Protein AF-A0A934FI10-F1 (afdb_monomer_lite)

Structure (mmCIF, N/CA/C/O backbone):
data_AF-A0A934FI10-F1
#
_entry.id   AF-A0A934FI10-F1
#
loop_
_atom_site.group_PDB
_atom_site.id
_atom_site.type_symbol
_atom_site.label_atom_id
_atom_site.label_alt_id
_atom_site.label_comp_id
_atom_site.label_asym_id
_atom_site.label_entity_id
_atom_site.label_seq_id
_atom_site.pdbx_PDB_ins_code
_atom_site.Cartn_x
_atom_site.Cartn_y
_atom_site.Cartn_z
_atom_site.occupancy
_atom_site.B_iso_or_equiv
_atom_site.auth_seq_id
_atom_site.auth_comp_id
_atom_site.auth_asym_id
_atom_site.auth_atom_id
_atom_site.pdbx_PDB_model_num
ATOM 1 N N . MET A 1 1 ? 57.868 -36.447 16.851 1.00 30.80 1 MET A N 1
ATOM 2 C CA . MET A 1 1 ? 58.456 -35.836 15.635 1.00 30.80 1 MET A CA 1
ATOM 3 C C . MET A 1 1 ? 57.525 -36.180 14.478 1.00 30.80 1 MET A C 1
ATOM 5 O O . MET A 1 1 ? 57.303 -37.353 14.255 1.00 30.80 1 MET A O 1
ATOM 9 N N . ARG A 1 2 ? 56.638 -35.261 14.087 1.00 22.89 2 ARG A N 1
ATOM 10 C CA . ARG A 1 2 ? 56.780 -34.236 13.031 1.00 22.89 2 ARG A CA 1
ATOM 11 C C . ARG A 1 2 ? 56.442 -34.802 11.636 1.00 22.89 2 ARG A C 1
ATOM 13 O O . ARG A 1 2 ? 57.204 -35.616 11.136 1.00 22.89 2 ARG A O 1
ATOM 20 N N . THR A 1 3 ? 55.397 -34.209 11.028 1.00 23.86 3 THR A N 1
ATOM 21 C CA . THR A 1 3 ? 55.183 -33.976 9.570 1.00 23.86 3 THR A CA 1
ATOM 22 C C . THR A 1 3 ? 54.932 -35.220 8.685 1.00 23.86 3 THR A C 1
ATOM 24 O O . THR A 1 3 ? 55.495 -36.265 8.942 1.00 23.86 3 THR A O 1
ATOM 27 N N . THR A 1 4 ? 54.083 -35.245 7.646 1.00 25.05 4 THR A N 1
ATOM 28 C CA . THR A 1 4 ? 53.555 -34.199 6.742 1.00 25.05 4 THR A CA 1
ATOM 29 C C . THR A 1 4 ? 52.428 -34.770 5.853 1.00 25.05 4 THR A C 1
ATOM 31 O O . THR A 1 4 ? 52.362 -35.975 5.631 1.00 25.05 4 THR A O 1
ATOM 34 N N . CYS A 1 5 ? 51.587 -33.882 5.308 1.00 22.98 5 CYS A N 1
ATOM 35 C CA . CYS A 1 5 ? 50.604 -34.105 4.236 1.00 22.98 5 CYS A CA 1
ATOM 36 C C . CYS A 1 5 ? 51.205 -34.653 2.921 1.00 22.98 5 CYS A C 1
ATOM 38 O O . CYS A 1 5 ? 52.356 -34.340 2.629 1.00 22.98 5 CYS A O 1
ATOM 40 N N . SER A 1 6 ? 50.384 -35.292 2.064 1.00 24.05 6 SER A N 1
ATOM 41 C CA . SER A 1 6 ? 50.005 -34.782 0.718 1.00 24.05 6 SER A CA 1
ATOM 42 C C . SER A 1 6 ? 49.515 -35.869 -0.274 1.00 24.05 6 SER A C 1
ATOM 44 O O . SER A 1 6 ? 50.113 -36.932 -0.388 1.00 24.05 6 SER A O 1
ATOM 46 N N . THR A 1 7 ? 48.499 -35.488 -1.073 1.00 24.92 7 THR A N 1
ATOM 47 C CA . THR A 1 7 ? 48.220 -35.851 -2.493 1.00 24.92 7 THR A CA 1
ATOM 48 C C . THR A 1 7 ? 47.800 -37.279 -2.888 1.00 24.92 7 THR A C 1
ATOM 50 O O . THR A 1 7 ? 48.647 -38.147 -3.048 1.00 24.92 7 THR A O 1
ATOM 53 N N . ASN A 1 8 ? 46.515 -37.490 -3.241 1.00 27.02 8 ASN A N 1
ATOM 54 C CA . ASN A 1 8 ? 46.022 -37.399 -4.639 1.00 27.02 8 ASN A CA 1
ATOM 55 C C . ASN A 1 8 ? 44.567 -37.907 -4.845 1.00 27.02 8 ASN A C 1
ATOM 57 O O . ASN A 1 8 ? 44.300 -39.095 -4.720 1.00 27.02 8 ASN A O 1
ATOM 61 N N . GLY A 1 9 ? 43.681 -36.974 -5.242 1.00 24.34 9 GLY A N 1
ATOM 62 C CA . GLY A 1 9 ? 42.668 -37.076 -6.318 1.00 24.34 9 GLY A CA 1
ATOM 63 C C . GLY A 1 9 ? 41.413 -37.960 -6.176 1.00 24.34 9 GLY A C 1
ATOM 64 O O . GLY A 1 9 ? 41.528 -39.177 -6.060 1.00 24.34 9 GLY A O 1
ATOM 65 N N . PRO A 1 10 ? 40.199 -37.404 -6.385 1.00 26.98 10 PRO A N 1
ATOM 66 C CA . PRO A 1 10 ? 39.063 -38.170 -6.875 1.00 26.98 10 PRO A CA 1
ATOM 67 C C . PRO A 1 10 ? 38.804 -37.936 -8.371 1.00 26.98 10 PRO A C 1
ATOM 69 O O . PRO A 1 10 ? 39.020 -36.858 -8.923 1.00 26.98 10 PRO A O 1
ATOM 72 N N . ARG A 1 11 ? 38.327 -39.017 -8.989 1.00 28.06 11 ARG A N 1
ATOM 73 C CA . ARG A 1 11 ? 37.936 -39.176 -10.388 1.00 28.06 11 ARG A CA 1
ATOM 74 C C . ARG A 1 11 ? 36.632 -38.435 -10.699 1.00 28.06 11 ARG A C 1
ATOM 76 O O . ARG A 1 11 ? 35.789 -38.233 -9.830 1.00 28.06 11 ARG A O 1
ATOM 83 N N . ASN A 1 12 ? 36.509 -38.107 -11.979 1.00 26.48 12 ASN A N 1
ATOM 84 C CA . ASN A 1 12 ? 35.393 -37.476 -12.671 1.00 26.48 12 ASN A CA 1
ATOM 85 C C . ASN A 1 12 ? 34.007 -38.051 -12.330 1.00 26.48 12 ASN A C 1
ATOM 87 O O . ASN A 1 12 ? 33.769 -39.244 -12.503 1.00 26.48 12 ASN A O 1
ATOM 91 N N . CYS A 1 13 ? 33.078 -37.149 -12.006 1.00 24.03 13 CYS A N 1
ATOM 92 C CA . CYS A 1 13 ? 31.668 -37.261 -12.371 1.00 24.03 13 CYS A CA 1
ATOM 93 C C . CYS A 1 13 ? 31.328 -36.032 -13.225 1.00 24.03 13 CYS A C 1
ATOM 95 O O . CYS A 1 13 ? 31.206 -34.922 -12.708 1.00 24.03 13 CYS A O 1
ATOM 97 N N . GLU A 1 14 ? 31.216 -36.234 -14.536 1.00 28.75 14 GLU A N 1
ATOM 98 C CA . GLU A 1 14 ? 30.548 -35.307 -15.447 1.00 28.75 14 GLU A CA 1
ATOM 99 C C . GLU A 1 14 ? 29.030 -35.425 -15.273 1.00 28.75 14 GLU A C 1
ATOM 101 O O . GLU A 1 14 ? 28.492 -36.524 -15.141 1.00 28.75 14 GLU A O 1
ATOM 106 N N . GLY A 1 15 ? 28.338 -34.285 -15.310 1.00 28.38 15 GLY A N 1
ATOM 107 C CA . GLY A 1 15 ? 26.885 -34.227 -15.461 1.00 28.38 15 GLY A CA 1
ATOM 108 C C . GLY A 1 15 ? 26.203 -33.223 -14.534 1.00 28.38 15 GLY A C 1
ATOM 109 O O . GLY A 1 15 ? 26.038 -33.485 -13.348 1.00 28.38 15 GLY A O 1
ATOM 110 N N . LYS A 1 16 ? 25.696 -32.137 -15.138 1.00 25.55 16 LYS A N 1
ATOM 111 C CA . LYS A 1 16 ? 24.840 -31.062 -14.583 1.00 25.55 16 LYS A CA 1
ATOM 112 C C . LYS A 1 16 ? 25.568 -29.832 -14.032 1.00 25.55 16 LYS A C 1
ATOM 114 O O . LYS A 1 16 ? 25.573 -29.535 -12.841 1.00 25.55 16 LYS A O 1
ATOM 119 N N . THR A 1 17 ? 26.090 -29.036 -14.958 1.00 36.88 17 THR A N 1
ATOM 120 C CA . THR A 1 17 ? 26.214 -27.584 -14.800 1.00 36.88 17 THR A CA 1
ATOM 121 C C . THR A 1 17 ? 24.832 -26.922 -14.813 1.00 36.88 17 THR A C 1
ATOM 123 O O . THR A 1 17 ? 23.928 -27.357 -15.522 1.00 36.88 17 THR A O 1
ATOM 126 N N . ASN A 1 18 ? 24.731 -25.832 -14.045 1.00 38.75 18 ASN A N 1
ATOM 127 C CA . ASN A 1 18 ? 23.617 -24.882 -13.906 1.00 38.75 18 ASN A CA 1
ATOM 128 C C . ASN A 1 18 ? 22.607 -25.165 -12.780 1.00 38.75 18 ASN A C 1
ATOM 130 O O . ASN A 1 18 ? 21.440 -25.459 -13.014 1.00 38.75 18 ASN A O 1
ATOM 134 N N . CYS A 1 19 ? 23.034 -24.938 -11.530 1.00 26.22 19 CYS A 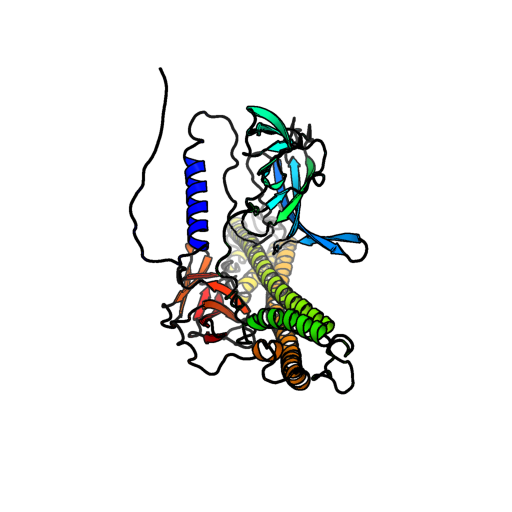N 1
ATOM 135 C CA . CYS A 1 19 ? 22.116 -24.628 -10.430 1.00 26.22 19 CYS A CA 1
ATOM 136 C C . CYS A 1 19 ? 22.607 -23.477 -9.532 1.00 26.22 19 CYS A C 1
ATOM 138 O O . CYS A 1 19 ? 23.543 -23.600 -8.746 1.00 26.22 19 CYS A O 1
ATOM 140 N N . ASN A 1 20 ? 21.884 -22.363 -9.676 1.00 33.47 20 ASN A N 1
ATOM 141 C CA . ASN A 1 20 ? 21.377 -21.467 -8.638 1.00 33.47 20 ASN A CA 1
ATOM 142 C C . ASN A 1 20 ? 22.344 -20.804 -7.641 1.00 33.47 20 ASN A C 1
ATOM 144 O O . ASN A 1 20 ? 22.588 -21.268 -6.526 1.00 33.47 20 ASN A O 1
ATOM 148 N N . LEU A 1 21 ? 22.688 -19.552 -7.966 1.00 31.27 21 LEU A N 1
ATOM 149 C CA . LEU A 1 21 ? 23.232 -18.551 -7.042 1.00 31.27 21 LEU A CA 1
ATOM 150 C C . LEU A 1 21 ? 22.316 -18.289 -5.818 1.00 31.27 21 LEU A C 1
ATOM 152 O O . LEU A 1 21 ? 22.810 -17.891 -4.765 1.00 31.27 21 LEU A O 1
ATOM 156 N N . ARG A 1 22 ? 20.999 -18.546 -5.932 1.00 33.03 22 ARG A N 1
ATOM 157 C CA . ARG A 1 22 ? 20.010 -18.420 -4.839 1.00 33.03 22 ARG A CA 1
ATOM 158 C C . ARG A 1 22 ? 20.087 -19.549 -3.803 1.00 33.03 22 ARG A C 1
ATOM 160 O O . ARG A 1 22 ? 20.006 -19.267 -2.612 1.00 33.03 22 ARG A O 1
ATOM 167 N N . GLN A 1 23 ? 20.321 -20.793 -4.230 1.00 30.91 23 GLN A N 1
ATOM 168 C CA . GLN A 1 23 ? 20.449 -21.952 -3.328 1.00 30.91 23 GLN A CA 1
ATOM 169 C C . GLN A 1 23 ? 21.715 -21.851 -2.472 1.00 30.91 23 GLN A C 1
ATOM 171 O O . GLN A 1 23 ? 21.702 -22.138 -1.281 1.00 30.91 23 GLN A O 1
ATOM 176 N N . ARG A 1 24 ? 22.798 -21.315 -3.048 1.00 35.81 24 ARG A N 1
ATOM 177 C CA . ARG A 1 24 ? 24.029 -21.019 -2.304 1.00 35.81 24 ARG A CA 1
ATOM 178 C C . ARG A 1 24 ? 23.858 -19.917 -1.257 1.00 35.81 24 ARG A C 1
ATOM 180 O O . ARG A 1 24 ? 24.637 -19.879 -0.314 1.00 35.81 24 ARG A O 1
ATOM 187 N N . PHE A 1 25 ? 22.862 -19.039 -1.398 1.00 32.81 25 PHE A N 1
ATOM 188 C CA . PHE A 1 25 ? 22.574 -17.984 -0.424 1.00 32.81 25 PHE A CA 1
ATOM 189 C C . PHE A 1 25 ? 21.717 -18.501 0.738 1.00 32.81 25 PHE A C 1
ATOM 191 O O . PHE A 1 25 ? 22.044 -18.222 1.886 1.00 32.81 25 PHE A O 1
ATOM 198 N N . SER A 1 26 ? 20.693 -19.324 0.478 1.00 34.38 26 SER A N 1
ATOM 199 C CA . SER A 1 26 ? 19.925 -19.979 1.551 1.00 34.38 26 SER A CA 1
ATOM 200 C C . SER A 1 26 ? 20.788 -20.957 2.351 1.00 34.38 26 SER A C 1
ATOM 202 O O . SER A 1 26 ? 20.744 -20.958 3.578 1.00 34.38 26 SER A O 1
ATOM 204 N N . ASP A 1 27 ? 21.653 -21.712 1.671 1.00 35.53 27 ASP A N 1
ATOM 205 C CA . ASP A 1 27 ? 22.632 -22.597 2.302 1.00 35.53 27 ASP A CA 1
ATOM 206 C C . ASP A 1 27 ? 23.703 -21.838 3.092 1.00 35.53 27 ASP A C 1
ATOM 208 O O . ASP A 1 27 ? 24.234 -22.358 4.071 1.00 35.53 27 ASP A O 1
ATOM 212 N N . PHE A 1 28 ? 24.052 -20.624 2.667 1.00 37.69 28 PHE A N 1
ATOM 213 C CA . PHE A 1 28 ? 24.967 -19.738 3.384 1.00 37.69 28 PHE A CA 1
ATOM 214 C C . PHE A 1 28 ? 24.304 -19.175 4.647 1.00 37.69 28 PHE A C 1
ATOM 216 O O . PHE A 1 28 ? 24.900 -19.226 5.720 1.00 37.69 28 PHE A O 1
ATOM 223 N N . VAL A 1 29 ? 23.042 -18.744 4.558 1.00 36.94 29 VAL A N 1
ATOM 224 C CA . VAL A 1 29 ? 22.250 -18.258 5.700 1.00 36.94 29 VAL A CA 1
ATOM 225 C C . VAL A 1 29 ? 22.019 -19.376 6.725 1.00 36.94 29 VAL A C 1
ATOM 227 O O . VAL A 1 29 ? 22.261 -19.173 7.914 1.00 36.94 29 VAL A O 1
ATOM 230 N N . ALA A 1 30 ? 21.666 -20.586 6.284 1.00 36.53 30 ALA A N 1
ATOM 231 C CA . ALA A 1 30 ? 21.497 -21.743 7.165 1.00 36.53 30 ALA A CA 1
ATOM 232 C C . ALA A 1 30 ? 22.814 -22.163 7.852 1.00 36.53 30 ALA A C 1
ATOM 234 O O . ALA A 1 30 ? 22.823 -22.491 9.042 1.00 36.53 30 ALA A O 1
ATOM 235 N N . ARG A 1 31 ? 23.951 -22.095 7.140 1.00 36.00 31 ARG A N 1
ATOM 236 C CA . ARG A 1 31 ? 25.287 -22.354 7.709 1.00 36.00 31 ARG A CA 1
ATOM 237 C C . ARG A 1 31 ? 25.725 -21.265 8.694 1.00 36.00 31 ARG A C 1
ATOM 239 O O . ARG A 1 31 ? 26.302 -21.606 9.722 1.00 36.00 31 ARG A O 1
ATOM 246 N N . CYS A 1 32 ? 25.402 -19.993 8.451 1.00 36.03 32 CYS A N 1
ATOM 247 C CA . CYS A 1 32 ? 25.659 -18.893 9.388 1.00 36.03 32 CYS A CA 1
ATOM 248 C C . CYS A 1 32 ? 24.840 -19.027 10.682 1.00 36.03 32 CYS A C 1
ATOM 250 O O . CYS A 1 32 ? 25.388 -18.843 11.768 1.00 36.03 32 CYS A O 1
ATOM 252 N N . VAL A 1 33 ? 23.565 -19.417 10.590 1.00 36.47 33 VAL A N 1
ATOM 253 C CA . VAL A 1 33 ? 22.686 -19.626 11.756 1.00 36.47 33 VAL A CA 1
ATOM 254 C C . VAL A 1 33 ? 23.135 -20.832 12.597 1.00 36.47 33 VAL A C 1
ATOM 256 O O . VAL A 1 33 ? 23.193 -20.741 13.825 1.00 36.47 33 VAL A O 1
ATOM 259 N N . ASN A 1 34 ? 23.539 -21.941 11.966 1.00 35.97 34 ASN A N 1
ATOM 260 C CA . ASN A 1 34 ? 24.049 -23.125 12.674 1.00 35.97 34 ASN A CA 1
ATOM 261 C C . ASN A 1 34 ? 25.472 -22.935 13.244 1.00 35.97 34 ASN A C 1
ATOM 263 O O . ASN A 1 34 ? 25.795 -23.471 14.309 1.00 35.97 34 ASN A O 1
ATOM 267 N N . TRP A 1 35 ? 26.314 -22.122 12.600 1.00 37.12 35 TRP A N 1
ATOM 268 C CA . TRP A 1 35 ? 27.606 -21.691 13.151 1.00 37.12 35 TRP A CA 1
ATOM 269 C C . TRP A 1 35 ? 27.432 -20.808 14.400 1.00 37.12 35 TRP A C 1
ATOM 271 O O . TRP A 1 35 ? 28.181 -20.953 15.365 1.00 37.12 35 TRP A O 1
ATOM 281 N N . PHE A 1 36 ? 26.398 -19.959 14.427 1.00 32.28 36 PHE A N 1
ATOM 282 C CA . PHE A 1 36 ? 26.077 -19.097 15.570 1.00 32.28 36 PHE A CA 1
ATOM 283 C C . PHE A 1 36 ? 25.528 -19.891 16.771 1.00 32.28 36 PHE A C 1
ATOM 285 O O . PHE A 1 36 ? 25.955 -19.680 17.905 1.00 32.28 36 PHE A O 1
ATOM 292 N N . ARG A 1 37 ? 24.642 -20.871 16.525 1.00 35.03 37 ARG A N 1
ATOM 293 C CA . ARG A 1 37 ? 24.058 -21.742 17.568 1.00 35.03 37 ARG A CA 1
ATOM 294 C C . ARG A 1 37 ? 25.074 -22.655 18.267 1.00 35.03 37 ARG A C 1
ATOM 296 O O . ARG A 1 37 ? 24.898 -22.965 19.439 1.00 35.03 37 ARG A O 1
ATOM 303 N N . SER A 1 38 ? 26.133 -23.082 17.577 1.00 36.91 38 SER A N 1
ATOM 304 C CA . SER A 1 38 ? 27.088 -24.081 18.093 1.00 36.91 38 SER A CA 1
ATOM 305 C C . SER A 1 38 ? 28.282 -23.506 18.873 1.00 36.91 38 SER A C 1
ATOM 307 O O . SER A 1 38 ? 29.036 -24.272 19.470 1.00 36.91 38 SER A O 1
ATOM 309 N N . ARG A 1 39 ? 28.479 -22.178 18.896 1.00 42.47 39 ARG A N 1
ATOM 310 C CA . ARG A 1 39 ? 29.686 -21.534 19.466 1.00 42.47 39 ARG A CA 1
ATOM 311 C C . ARG A 1 39 ? 29.456 -20.683 20.723 1.00 42.47 39 ARG A C 1
ATOM 313 O O . ARG A 1 39 ? 30.442 -20.206 21.274 1.00 42.47 39 ARG A O 1
ATOM 320 N N . PHE A 1 40 ? 28.213 -20.513 21.186 1.00 38.25 40 PHE A N 1
ATOM 321 C CA . PHE A 1 40 ? 27.880 -19.620 22.314 1.00 38.25 40 PHE A CA 1
ATOM 322 C C . PHE A 1 40 ? 27.164 -20.282 23.502 1.00 38.25 40 PHE A C 1
ATOM 324 O O . PHE A 1 40 ? 26.765 -19.604 24.444 1.00 38.25 40 PHE A O 1
ATOM 331 N N . THR A 1 41 ? 27.063 -21.609 23.535 1.00 34.47 41 THR A N 1
ATOM 332 C CA . THR A 1 41 ? 26.596 -22.340 24.719 1.00 34.47 41 THR A CA 1
ATOM 333 C C . THR A 1 41 ? 27.783 -22.859 25.522 1.00 34.47 41 THR A C 1
ATOM 335 O O . THR A 1 41 ? 28.197 -24.003 25.366 1.00 34.47 41 THR A O 1
ATOM 338 N N . ARG A 1 42 ? 28.344 -22.000 26.384 1.00 33.38 42 ARG A N 1
ATOM 339 C CA . ARG A 1 42 ? 28.897 -22.353 27.709 1.00 33.38 42 ARG A CA 1
ATOM 340 C C . ARG A 1 42 ? 29.521 -21.113 28.359 1.00 33.38 42 ARG A C 1
ATOM 342 O O . ARG A 1 42 ? 30.520 -20.599 27.873 1.00 33.38 42 ARG A O 1
ATOM 349 N N . ARG A 1 43 ? 28.972 -20.778 29.533 1.00 29.05 43 ARG A N 1
ATOM 350 C CA . ARG A 1 43 ? 29.380 -19.781 30.546 1.00 29.05 43 ARG A CA 1
ATOM 351 C C . ARG A 1 43 ? 28.632 -18.447 30.473 1.00 29.05 43 ARG A C 1
ATOM 353 O O . ARG A 1 43 ? 28.817 -17.633 29.580 1.00 29.05 43 ARG A O 1
ATOM 360 N N . ALA A 1 44 ? 27.748 -18.304 31.458 1.00 35.38 44 ALA A N 1
ATOM 361 C CA . ALA A 1 44 ? 26.869 -17.183 31.724 1.00 35.38 44 ALA A CA 1
ATOM 362 C C . ALA A 1 44 ? 27.650 -15.879 31.924 1.00 35.38 44 ALA A C 1
ATOM 364 O O . ALA A 1 44 ? 28.478 -15.789 32.827 1.00 35.38 44 ALA A O 1
ATOM 365 N N . SER A 1 45 ? 27.373 -14.878 31.091 1.00 27.52 45 SER A N 1
ATOM 366 C CA . SER A 1 45 ? 27.642 -13.453 31.320 1.00 27.52 45 SER A CA 1
ATOM 367 C C . SER A 1 45 ? 26.795 -12.657 30.317 1.00 27.52 45 SER A C 1
ATOM 369 O O . SER A 1 45 ? 26.797 -12.957 29.127 1.00 27.52 45 SER A O 1
ATOM 371 N N . LEU A 1 46 ? 26.027 -11.700 30.831 1.00 34.75 46 LEU A N 1
ATOM 372 C CA . LEU A 1 46 ? 24.993 -10.882 30.184 1.00 34.75 46 LEU A CA 1
ATOM 373 C C . LEU A 1 46 ? 25.414 -10.193 28.871 1.00 34.75 46 LEU A C 1
ATOM 375 O O . LEU A 1 46 ? 25.881 -9.071 28.946 1.00 34.75 46 LEU A O 1
ATOM 379 N N . TRP A 1 47 ? 25.178 -10.779 27.691 1.00 27.22 47 TRP A N 1
ATOM 380 C CA . TRP A 1 47 ? 25.134 -10.044 26.408 1.00 27.22 47 TRP A CA 1
ATOM 381 C C . TRP A 1 47 ? 24.257 -10.800 25.396 1.00 27.22 47 TRP A C 1
ATOM 383 O O . TRP A 1 47 ? 24.676 -11.808 24.828 1.00 27.22 47 TRP A O 1
ATOM 393 N N . ALA A 1 48 ? 23.030 -10.325 25.165 1.00 27.53 48 ALA A N 1
ATOM 394 C CA . ALA A 1 48 ? 22.140 -10.831 24.121 1.00 27.53 48 ALA A CA 1
ATOM 395 C C . ALA A 1 48 ? 22.067 -9.819 22.969 1.00 27.53 48 ALA A C 1
ATOM 397 O O . ALA A 1 48 ? 21.343 -8.832 23.039 1.00 27.53 48 ALA A O 1
ATOM 398 N N . LEU A 1 49 ? 22.804 -10.087 21.891 1.00 28.83 49 LEU A N 1
ATOM 399 C CA . LEU A 1 49 ? 22.523 -9.513 20.575 1.00 28.83 49 LEU A CA 1
ATOM 400 C C . LEU A 1 49 ? 22.824 -10.586 19.524 1.00 28.83 49 LEU A C 1
ATOM 402 O O . LEU A 1 49 ? 23.954 -10.769 19.076 1.00 28.83 49 LEU A O 1
ATOM 406 N N . ALA A 1 50 ? 21.794 -11.367 19.200 1.00 27.03 50 ALA A N 1
ATOM 407 C CA . ALA A 1 50 ? 21.819 -12.409 18.185 1.00 27.03 50 ALA A CA 1
ATOM 408 C C . ALA A 1 50 ? 20.558 -12.315 17.318 1.00 27.03 50 ALA A C 1
ATOM 410 O O . ALA A 1 50 ? 19.457 -12.417 17.850 1.00 27.03 50 ALA A O 1
ATOM 411 N N . ALA A 1 51 ? 20.778 -12.212 15.999 1.00 27.39 51 ALA A N 1
ATOM 412 C CA . ALA A 1 51 ? 19.808 -12.193 14.892 1.00 27.39 51 ALA A CA 1
ATOM 413 C C . ALA A 1 51 ? 18.860 -10.973 14.913 1.00 27.39 51 ALA A C 1
ATOM 415 O O . ALA A 1 51 ? 18.239 -10.681 15.917 1.00 27.39 51 ALA A O 1
ATOM 416 N N . TRP A 1 52 ? 18.729 -10.169 13.857 1.00 27.23 52 TRP A N 1
ATOM 417 C CA . TRP A 1 52 ? 18.320 -10.559 12.509 1.00 27.23 52 TRP A CA 1
ATOM 418 C C . TRP A 1 52 ? 19.032 -9.731 11.428 1.00 27.23 52 TRP A C 1
ATOM 420 O O . TRP A 1 52 ? 19.001 -8.505 11.434 1.00 27.23 52 TRP A O 1
ATOM 430 N N . LEU A 1 53 ? 19.631 -10.418 10.455 1.00 36.22 53 LEU A N 1
ATOM 431 C CA . LEU A 1 53 ? 20.086 -9.843 9.188 1.00 36.22 53 LEU A CA 1
ATOM 432 C C . LEU A 1 53 ? 19.705 -10.836 8.080 1.00 36.22 53 LEU A C 1
ATOM 434 O O . LEU A 1 53 ? 20.497 -11.683 7.674 1.00 36.22 53 LEU A O 1
ATOM 438 N N . ALA A 1 54 ? 18.444 -10.764 7.649 1.00 25.97 54 ALA A N 1
ATOM 439 C CA . ALA A 1 54 ? 17.939 -11.348 6.409 1.00 25.97 54 ALA A CA 1
ATOM 440 C C . ALA A 1 54 ? 16.728 -10.521 5.929 1.00 25.97 54 ALA A C 1
ATOM 442 O O . ALA A 1 54 ? 15.754 -10.397 6.655 1.00 25.97 54 ALA A O 1
ATOM 443 N N . LEU A 1 55 ? 16.876 -9.925 4.738 1.00 33.19 55 LEU A N 1
ATOM 444 C CA . LEU A 1 55 ? 15.911 -9.221 3.870 1.00 33.19 55 LEU A CA 1
ATOM 445 C C . LEU A 1 55 ? 14.534 -8.802 4.439 1.00 33.19 55 LEU A C 1
ATOM 447 O O . LEU A 1 55 ? 13.670 -9.639 4.674 1.00 33.19 55 LEU A O 1
ATOM 451 N N . GLY A 1 56 ? 14.281 -7.488 4.416 1.00 25.84 56 GLY A N 1
ATOM 452 C CA . GLY A 1 56 ? 12.938 -6.901 4.427 1.00 25.84 56 GLY A CA 1
ATOM 453 C C . GLY A 1 56 ? 12.986 -5.374 4.490 1.00 25.84 56 GLY A C 1
ATOM 454 O O . GLY A 1 56 ? 13.008 -4.810 5.575 1.00 25.84 56 GLY A O 1
ATOM 455 N N . ALA A 1 57 ? 13.017 -4.686 3.344 1.00 28.30 57 ALA A N 1
ATOM 456 C CA . ALA A 1 57 ? 12.702 -3.256 3.287 1.00 28.30 57 ALA A CA 1
ATOM 457 C C . ALA A 1 57 ? 11.173 -3.091 3.313 1.00 28.30 57 ALA A C 1
ATOM 459 O O . ALA A 1 57 ? 10.537 -2.778 2.312 1.00 28.30 57 ALA A O 1
ATOM 460 N N . THR A 1 58 ? 10.600 -3.358 4.483 1.00 29.25 58 THR A N 1
ATOM 461 C CA . THR A 1 58 ? 9.287 -2.901 4.936 1.00 29.25 58 THR A CA 1
ATOM 462 C C . THR A 1 58 ? 9.539 -2.094 6.199 1.00 29.25 58 THR A C 1
ATOM 464 O O . THR A 1 58 ? 10.127 -2.625 7.133 1.00 29.25 58 THR A O 1
ATOM 467 N N . GLY A 1 59 ? 9.092 -0.838 6.218 1.00 29.72 59 GLY A N 1
ATOM 468 C CA . GLY A 1 59 ? 8.932 -0.048 7.438 1.00 29.72 59 GLY A CA 1
ATOM 469 C C . GLY A 1 59 ? 10.217 0.442 8.108 1.00 29.72 59 GLY A C 1
ATOM 470 O O . GLY A 1 59 ? 11.165 -0.296 8.361 1.00 29.72 59 GLY A O 1
ATOM 471 N N . GLY A 1 60 ? 10.203 1.714 8.505 1.00 29.36 60 GLY A N 1
ATOM 472 C CA . GLY A 1 60 ? 10.951 2.128 9.681 1.00 29.36 60 GLY A CA 1
ATOM 473 C C . GLY A 1 60 ? 10.432 1.332 10.874 1.00 29.36 60 GLY A C 1
ATOM 474 O O . GLY A 1 60 ? 9.442 1.705 11.494 1.00 29.36 60 GLY A O 1
ATOM 475 N N . HIS A 1 61 ? 11.084 0.218 11.181 1.00 27.28 61 HIS A N 1
ATOM 476 C CA . HIS A 1 61 ? 10.969 -0.403 12.484 1.00 27.28 61 HIS A CA 1
ATOM 477 C C . HIS A 1 61 ? 11.931 0.335 13.410 1.00 27.28 61 HIS A C 1
ATOM 479 O O . HIS A 1 61 ? 13.137 0.091 13.411 1.00 27.28 61 HIS A O 1
ATOM 485 N N . ALA A 1 62 ? 11.388 1.247 14.215 1.00 30.27 62 ALA A N 1
ATOM 486 C CA . ALA A 1 62 ? 11.967 1.495 15.521 1.00 30.27 62 ALA A CA 1
ATOM 487 C C . ALA A 1 62 ? 11.889 0.166 16.284 1.00 30.27 62 ALA A C 1
ATOM 489 O O . ALA A 1 62 ? 10.831 -0.219 16.778 1.00 30.27 62 ALA A O 1
ATOM 490 N N . LEU A 1 63 ? 12.992 -0.578 16.326 1.00 29.38 63 LEU A N 1
ATOM 491 C CA . LEU A 1 63 ? 13.140 -1.657 17.290 1.00 29.38 63 LEU A CA 1
ATOM 492 C C . LEU A 1 63 ? 13.411 -1.001 18.646 1.00 29.38 63 LEU A C 1
ATOM 494 O O . LEU A 1 63 ? 14.554 -0.755 19.020 1.00 29.38 63 LEU A O 1
ATOM 498 N N . ALA A 1 64 ? 12.344 -0.676 19.373 1.00 30.00 64 ALA A N 1
ATOM 499 C CA . ALA A 1 64 ? 12.435 -0.495 20.811 1.00 30.00 64 ALA A CA 1
ATOM 500 C C . ALA A 1 64 ? 12.638 -1.885 21.423 1.00 30.00 64 ALA A C 1
ATOM 502 O O . ALA A 1 64 ? 11.696 -2.657 21.586 1.00 30.00 64 ALA A O 1
ATOM 503 N N . GLN A 1 65 ? 13.892 -2.236 21.694 1.00 33.84 65 GLN A N 1
ATOM 504 C CA . GLN A 1 65 ? 14.211 -3.390 22.518 1.00 33.84 65 GLN A CA 1
ATOM 505 C C . GLN A 1 65 ? 14.031 -2.961 23.979 1.00 33.84 65 GLN A C 1
ATOM 507 O O . GLN A 1 65 ? 14.935 -2.387 24.578 1.00 33.84 65 GLN A O 1
ATOM 512 N N . ASP A 1 66 ? 12.837 -3.177 24.529 1.00 39.62 66 ASP A N 1
ATOM 513 C CA . ASP A 1 66 ? 12.598 -3.054 25.966 1.00 39.62 66 ASP A CA 1
ATOM 514 C C . ASP A 1 66 ? 13.077 -4.328 26.658 1.00 39.62 66 ASP A C 1
ATOM 516 O O . ASP A 1 66 ? 12.328 -5.286 26.802 1.00 39.62 66 ASP A O 1
ATOM 520 N N . GLN A 1 67 ? 14.368 -4.354 26.988 1.00 38.28 67 GLN A N 1
ATOM 521 C CA . GLN A 1 67 ? 14.890 -4.903 28.239 1.00 38.28 67 GLN A CA 1
ATOM 522 C C . GLN A 1 67 ? 16.254 -4.250 28.471 1.00 38.28 67 GLN A C 1
ATOM 524 O O . GLN A 1 67 ? 17.184 -4.455 27.695 1.00 38.28 67 GLN A O 1
ATOM 529 N N . SER A 1 68 ? 16.355 -3.479 29.556 1.00 48.53 68 SER A N 1
ATOM 530 C CA . SER A 1 68 ? 17.351 -2.434 29.837 1.00 48.53 68 SER A CA 1
ATOM 531 C C . SER A 1 68 ? 17.072 -1.146 29.053 1.00 48.53 68 SER A C 1
ATOM 533 O O . SER A 1 68 ? 17.179 -1.115 27.838 1.00 48.53 68 SER A O 1
ATOM 535 N N . GLY A 1 69 ? 16.676 -0.081 29.755 1.00 55.84 69 GLY A N 1
ATOM 536 C CA . GLY A 1 69 ? 16.355 1.263 29.265 1.00 55.84 69 GLY A CA 1
ATOM 537 C C . GLY A 1 69 ? 17.467 2.014 28.516 1.00 55.84 69 GLY A C 1
ATOM 538 O O . GLY A 1 69 ? 17.605 3.214 28.697 1.00 55.84 69 GLY A O 1
ATOM 539 N N . LEU A 1 70 ? 18.245 1.355 27.660 1.00 66.00 70 LEU A N 1
ATOM 540 C CA . LEU A 1 70 ? 19.032 1.954 26.588 1.00 66.00 70 LEU A CA 1
ATOM 541 C C . LEU A 1 70 ? 18.400 1.551 25.246 1.00 66.00 70 LEU A C 1
ATOM 543 O O . LEU A 1 70 ? 18.511 0.408 24.815 1.00 66.00 70 LEU A O 1
ATOM 547 N N . THR A 1 71 ? 17.757 2.492 24.560 1.00 65.81 71 THR A N 1
ATOM 548 C CA . THR A 1 71 ? 17.138 2.255 23.249 1.00 65.81 71 THR A CA 1
ATOM 549 C C . THR A 1 71 ? 18.123 2.583 22.130 1.00 65.81 71 THR A C 1
ATOM 551 O O . THR A 1 71 ? 18.682 3.678 22.109 1.00 65.81 71 THR A O 1
ATOM 554 N N . ALA A 1 72 ? 18.311 1.672 21.172 1.00 63.34 72 ALA A N 1
ATOM 555 C CA . ALA A 1 72 ? 19.132 1.892 19.982 1.00 63.34 72 ALA A CA 1
ATOM 556 C C . ALA A 1 72 ? 18.259 1.919 18.719 1.00 63.34 72 ALA A C 1
ATOM 558 O O . ALA A 1 72 ? 17.564 0.952 18.422 1.00 63.34 72 ALA A O 1
ATOM 559 N N . MET A 1 73 ? 18.315 3.007 17.952 1.00 63.88 73 MET A N 1
ATOM 560 C CA . MET A 1 73 ? 17.609 3.155 16.678 1.00 63.88 73 MET A CA 1
ATOM 561 C C . MET A 1 73 ? 18.621 3.286 15.543 1.00 63.88 73 MET A C 1
ATOM 563 O O . MET A 1 73 ? 19.402 4.233 15.523 1.00 63.88 73 MET A O 1
ATOM 567 N N . LEU A 1 74 ? 18.604 2.351 14.594 1.00 70.88 74 LEU A N 1
ATOM 568 C CA . LEU A 1 74 ? 19.473 2.373 13.418 1.00 70.88 74 LEU A CA 1
ATOM 569 C C . LEU A 1 74 ? 18.671 2.767 12.178 1.00 70.88 74 LEU A C 1
ATOM 571 O O . LEU A 1 74 ? 17.693 2.111 11.833 1.00 70.88 74 LEU A O 1
ATOM 575 N N . VAL A 1 75 ? 19.131 3.796 11.472 1.00 67.69 75 VAL A N 1
ATOM 576 C CA . VAL A 1 75 ? 18.555 4.246 10.203 1.00 67.69 75 VAL A CA 1
ATOM 577 C C . VAL A 1 75 ? 19.610 4.170 9.105 1.00 67.69 75 VAL A C 1
ATOM 579 O O . VAL A 1 75 ? 20.777 4.504 9.318 1.00 67.69 75 VAL A O 1
ATOM 582 N N . THR A 1 76 ? 19.198 3.728 7.917 1.00 67.75 76 THR A N 1
ATOM 583 C CA . THR A 1 76 ? 20.069 3.636 6.739 1.00 67.75 76 THR A CA 1
ATOM 584 C C . THR A 1 76 ? 19.641 4.663 5.698 1.00 67.75 76 THR A C 1
ATOM 586 O O . THR A 1 76 ? 18.521 4.626 5.192 1.00 67.75 76 THR A O 1
ATOM 589 N N . MET A 1 77 ? 20.551 5.569 5.351 1.00 67.62 77 MET A N 1
ATOM 590 C CA . MET A 1 77 ? 20.340 6.605 4.342 1.00 67.62 77 MET A CA 1
ATOM 591 C C . MET A 1 77 ? 21.248 6.357 3.144 1.00 67.62 77 MET A C 1
ATOM 593 O O . MET A 1 77 ? 22.430 6.081 3.297 1.00 67.62 77 MET A O 1
ATOM 597 N N . LYS A 1 78 ? 20.731 6.484 1.931 1.00 74.31 78 LYS A N 1
ATOM 598 C CA . LYS A 1 78 ? 21.526 6.498 0.706 1.00 74.31 78 LYS A CA 1
ATOM 599 C C . LYS A 1 78 ? 22.174 7.870 0.542 1.00 74.31 78 LYS A C 1
ATOM 601 O O . LYS A 1 78 ? 21.492 8.889 0.638 1.00 74.31 78 LYS A O 1
ATOM 606 N N . VAL A 1 79 ? 23.476 7.889 0.265 1.00 76.50 79 VAL A N 1
ATOM 607 C CA . VAL A 1 79 ? 24.221 9.111 -0.052 1.00 76.50 79 VAL A CA 1
ATOM 608 C C . VAL A 1 79 ? 24.131 9.337 -1.558 1.00 76.50 79 VAL A C 1
ATOM 610 O O . VAL A 1 79 ? 24.690 8.569 -2.341 1.00 76.50 79 VAL A O 1
ATOM 613 N N . VAL A 1 80 ? 23.391 10.365 -1.973 1.00 71.12 80 VAL A N 1
ATOM 614 C CA . VAL A 1 80 ? 23.252 10.749 -3.382 1.00 71.12 80 VAL A CA 1
ATOM 615 C C . VAL A 1 80 ? 24.160 11.952 -3.649 1.00 71.12 80 VAL A C 1
ATOM 617 O O . VAL A 1 80 ? 23.901 13.019 -3.086 1.00 71.12 80 VAL A O 1
ATOM 620 N N . PRO A 1 81 ? 25.209 11.814 -4.478 1.00 63.75 81 PRO A N 1
ATOM 621 C CA . PRO A 1 81 ? 26.025 12.953 -4.881 1.00 63.75 81 PRO A CA 1
ATOM 622 C C . PRO A 1 81 ? 25.214 13.879 -5.802 1.00 63.75 81 PRO A C 1
ATOM 624 O O . PRO A 1 81 ? 24.546 13.405 -6.724 1.00 63.75 81 PRO A O 1
ATOM 627 N N . LEU A 1 82 ? 25.253 15.189 -5.553 1.00 57.31 82 LEU A N 1
ATOM 628 C CA . LEU A 1 82 ? 24.685 16.219 -6.426 1.00 57.31 82 LEU A CA 1
ATOM 629 C C . LEU A 1 82 ? 25.767 16.824 -7.325 1.00 57.31 82 LEU A C 1
ATOM 631 O O . LEU A 1 82 ? 26.961 16.759 -7.039 1.00 57.31 82 LEU A O 1
ATOM 635 N N . ALA A 1 83 ? 25.327 17.439 -8.423 1.00 48.16 83 ALA A N 1
ATOM 636 C CA . ALA A 1 83 ? 26.199 18.056 -9.422 1.00 48.16 83 ALA A CA 1
ATOM 637 C C . ALA A 1 83 ? 27.029 19.245 -8.890 1.00 48.16 83 ALA A C 1
ATOM 639 O O . ALA A 1 83 ? 27.994 19.642 -9.534 1.00 48.16 83 ALA A O 1
ATOM 640 N N . ASP A 1 84 ? 26.683 19.799 -7.725 1.00 50.34 84 ASP A N 1
ATOM 641 C CA . ASP A 1 84 ? 27.380 20.910 -7.063 1.00 50.34 84 ASP A CA 1
ATOM 642 C C . ASP A 1 84 ? 28.452 20.450 -6.053 1.00 50.34 84 ASP A C 1
ATOM 644 O O . ASP A 1 84 ? 29.007 21.269 -5.321 1.00 50.34 84 ASP A O 1
ATOM 648 N N . GLY A 1 85 ? 28.737 19.143 -5.984 1.00 48.69 85 GLY A N 1
ATOM 649 C CA . GLY A 1 85 ? 29.676 18.563 -5.021 1.00 48.69 85 GLY A CA 1
ATOM 650 C C . GLY A 1 85 ? 29.104 18.400 -3.608 1.00 48.69 85 GLY A C 1
ATOM 651 O O . GLY A 1 85 ? 29.825 17.952 -2.716 1.00 48.69 85 GLY A O 1
ATOM 652 N N . LYS A 1 86 ? 27.822 18.727 -3.387 1.00 55.94 86 LYS A N 1
ATOM 653 C CA . LYS A 1 86 ? 27.117 18.446 -2.130 1.00 55.94 86 LYS A CA 1
ATOM 654 C C . LYS A 1 86 ? 26.488 17.055 -2.164 1.00 55.94 86 LYS A C 1
ATOM 656 O O . LYS A 1 86 ? 26.260 16.464 -3.217 1.00 55.94 86 LYS A O 1
ATOM 661 N N . GLU A 1 87 ? 26.190 16.518 -0.988 1.00 75.38 87 GLU A N 1
ATOM 662 C CA . GLU A 1 87 ? 25.556 15.210 -0.831 1.00 75.38 87 GLU A CA 1
ATOM 663 C C . GLU A 1 87 ? 24.155 15.376 -0.238 1.00 75.38 87 GLU A C 1
ATOM 665 O O . GLU A 1 87 ? 23.958 16.132 0.714 1.00 75.38 87 GLU A O 1
ATOM 670 N N . ARG A 1 88 ? 23.174 14.639 -0.768 1.00 69.12 88 ARG A N 1
ATOM 671 C CA . ARG A 1 88 ? 21.836 14.528 -0.175 1.00 69.12 88 ARG A CA 1
ATOM 672 C C . ARG A 1 88 ? 21.643 13.132 0.382 1.00 69.12 88 ARG A C 1
ATOM 674 O O . ARG A 1 88 ? 21.853 12.140 -0.314 1.00 69.12 88 ARG A O 1
ATOM 681 N N . LEU A 1 89 ? 21.196 13.075 1.630 1.00 66.69 89 LEU A N 1
ATOM 682 C CA . LEU A 1 89 ? 20.769 11.842 2.276 1.00 66.69 89 LEU A CA 1
ATOM 683 C C . LEU A 1 89 ? 19.309 11.579 1.902 1.00 66.69 89 LEU A C 1
ATOM 685 O O . LEU A 1 89 ? 18.440 12.408 2.156 1.00 66.69 89 LEU A O 1
ATOM 689 N N . VAL A 1 90 ? 19.050 10.440 1.268 1.00 61.66 90 VAL A N 1
ATOM 690 C CA . VAL A 1 90 ? 17.699 9.982 0.912 1.00 61.66 90 VAL A CA 1
ATOM 691 C C . VAL A 1 90 ? 17.468 8.640 1.592 1.00 61.66 90 VAL A C 1
ATOM 693 O O . VAL A 1 90 ? 18.383 7.825 1.645 1.00 61.66 90 VAL A O 1
ATOM 696 N N . HIS A 1 91 ? 16.272 8.380 2.117 1.00 48.84 91 HIS A N 1
ATOM 697 C CA . HIS A 1 91 ? 15.973 7.089 2.740 1.00 48.84 91 HIS A CA 1
ATOM 698 C C . HIS A 1 91 ? 16.220 5.933 1.751 1.00 48.84 91 HIS A C 1
ATOM 700 O O . HIS A 1 91 ? 15.731 5.956 0.619 1.00 48.84 91 HIS A O 1
ATOM 706 N N . ALA A 1 92 ? 17.010 4.933 2.154 1.00 45.03 92 ALA A N 1
ATOM 707 C CA . ALA A 1 92 ? 17.421 3.849 1.265 1.00 45.03 92 ALA A CA 1
ATOM 708 C C . ALA A 1 92 ? 16.363 2.734 1.234 1.00 45.03 92 ALA A C 1
ATOM 710 O O . ALA A 1 92 ? 16.292 1.925 2.153 1.00 45.03 92 ALA A O 1
ATOM 711 N N . VAL A 1 93 ? 15.551 2.677 0.174 1.00 44.00 93 VAL A N 1
ATOM 712 C CA . VAL A 1 93 ? 14.651 1.532 -0.096 1.00 44.00 93 VAL A CA 1
ATOM 713 C C . VAL A 1 93 ? 15.353 0.471 -0.960 1.00 44.00 93 VAL A C 1
ATOM 715 O O . VAL A 1 93 ? 15.095 -0.720 -0.822 1.00 44.00 93 VAL A O 1
ATOM 718 N N . GLU A 1 94 ? 16.315 0.890 -1.789 1.00 48.00 94 GLU A N 1
ATOM 719 C CA . GLU A 1 94 ? 17.138 0.020 -2.632 1.00 48.00 94 GLU A CA 1
ATOM 720 C C . GLU A 1 94 ? 18.544 0.630 -2.804 1.00 48.00 94 GLU A C 1
ATOM 722 O O . GLU A 1 94 ? 18.691 1.848 -2.944 1.00 48.00 94 GLU A O 1
ATOM 727 N N . VAL A 1 95 ? 19.586 -0.208 -2.777 1.00 52.53 95 VAL A N 1
ATOM 728 C CA . VAL A 1 95 ? 20.996 0.200 -2.915 1.00 52.53 95 VAL A CA 1
ATOM 729 C C . VAL A 1 95 ? 21.591 -0.552 -4.097 1.00 52.53 95 VAL A C 1
ATOM 731 O O . VAL A 1 95 ? 21.654 -1.782 -4.080 1.00 52.53 95 VAL A O 1
ATOM 734 N N . ARG A 1 96 ? 22.029 0.169 -5.131 1.00 62.38 96 ARG A N 1
ATOM 735 C CA . ARG A 1 96 ? 22.683 -0.435 -6.300 1.00 62.38 96 ARG A CA 1
ATOM 736 C C . ARG A 1 96 ? 24.165 -0.693 -6.008 1.00 62.38 96 ARG A C 1
ATOM 738 O O . ARG A 1 96 ? 24.775 0.038 -5.225 1.00 62.38 96 ARG A O 1
ATOM 745 N N . PRO A 1 97 ? 24.784 -1.716 -6.621 1.00 69.81 97 PRO A N 1
ATOM 746 C CA . PRO A 1 97 ? 26.217 -1.946 -6.469 1.00 69.81 97 PRO A CA 1
ATOM 747 C C . PRO A 1 97 ? 27.042 -0.703 -6.834 1.00 69.81 97 PRO A C 1
ATOM 749 O O . PRO A 1 97 ? 26.788 -0.063 -7.850 1.00 69.81 97 PRO A O 1
ATOM 752 N N . GLY A 1 98 ? 28.025 -0.361 -6.002 1.00 66.50 98 GLY A N 1
ATOM 753 C CA . GLY A 1 98 ? 28.833 0.856 -6.125 1.00 66.50 98 GLY A CA 1
ATOM 754 C C . GLY A 1 98 ? 28.288 2.070 -5.364 1.00 66.50 98 GLY A C 1
ATOM 755 O O . GLY A 1 98 ? 29.057 2.993 -5.091 1.00 66.50 98 GLY A O 1
ATOM 756 N N . GLU A 1 99 ? 27.015 2.067 -4.955 1.00 74.50 99 GLU A N 1
ATOM 757 C CA . GLU A 1 99 ? 26.425 3.157 -4.171 1.00 74.50 99 GLU A CA 1
ATOM 758 C C . GLU A 1 99 ? 26.869 3.118 -2.702 1.00 74.50 99 GLU A C 1
ATOM 760 O O . GLU A 1 99 ? 27.195 2.063 -2.146 1.00 74.50 99 GLU A O 1
ATOM 765 N N . VAL A 1 100 ? 26.889 4.298 -2.077 1.00 80.25 100 VAL A N 1
ATOM 766 C CA . VAL A 1 100 ? 27.270 4.487 -0.675 1.00 80.25 100 VAL A CA 1
ATOM 767 C C . VAL A 1 100 ? 26.018 4.708 0.167 1.00 80.25 100 VAL A C 1
ATOM 769 O O . VAL A 1 100 ? 25.182 5.557 -0.144 1.00 80.25 100 VAL A O 1
ATOM 772 N N . VAL A 1 101 ? 25.912 3.965 1.261 1.00 83.06 101 VAL A N 1
ATOM 773 C CA . VAL A 1 101 ? 24.930 4.187 2.321 1.00 83.06 101 VAL A CA 1
ATOM 774 C C . VAL A 1 101 ? 25.612 4.732 3.565 1.00 83.06 101 VAL A C 1
ATOM 776 O O . VAL A 1 101 ? 26.762 4.407 3.850 1.00 83.06 101 VAL A O 1
ATOM 779 N N . GLN A 1 102 ? 24.893 5.558 4.308 1.00 82.56 102 GLN A N 1
ATOM 780 C CA . GLN A 1 102 ? 25.248 6.059 5.620 1.00 82.56 102 GLN A CA 1
ATOM 781 C C . GLN A 1 102 ? 24.333 5.416 6.657 1.00 82.56 102 GLN A C 1
ATOM 783 O O . GLN A 1 102 ? 23.111 5.560 6.612 1.00 82.56 102 GLN A O 1
ATOM 788 N N . TYR A 1 103 ? 24.947 4.729 7.604 1.00 79.88 103 TYR A N 1
ATOM 789 C CA . TYR A 1 103 ? 24.302 4.261 8.814 1.00 79.88 103 TYR A CA 1
ATOM 790 C C . TYR A 1 103 ? 24.313 5.378 9.848 1.00 79.88 103 TYR A C 1
ATOM 792 O O . TYR A 1 103 ? 25.351 6.002 10.071 1.00 79.88 103 TYR A O 1
ATOM 800 N N . VAL A 1 104 ? 23.165 5.618 10.473 1.00 80.81 104 VAL A N 1
ATOM 801 C CA . VAL A 1 104 ? 23.009 6.521 11.613 1.00 80.81 104 VAL A CA 1
ATOM 802 C C . VAL A 1 104 ? 22.386 5.713 12.739 1.00 80.81 104 VAL A C 1
ATOM 804 O O . VAL A 1 104 ? 21.233 5.303 12.630 1.00 80.81 104 VAL A O 1
ATOM 807 N N . ALA A 1 105 ? 23.151 5.452 13.795 1.00 75.62 105 ALA A N 1
ATOM 808 C CA . ALA A 1 105 ? 22.645 4.800 14.996 1.00 75.62 105 ALA A CA 1
ATOM 809 C C . ALA A 1 105 ? 22.506 5.828 16.120 1.00 75.62 105 ALA A C 1
ATOM 811 O O . ALA A 1 105 ? 23.478 6.493 16.479 1.00 75.62 105 ALA A O 1
ATOM 812 N N . THR A 1 106 ? 21.302 5.954 16.668 1.00 77.44 106 THR A N 1
ATOM 813 C CA . THR A 1 106 ? 20.974 6.820 17.802 1.00 77.44 106 THR A CA 1
ATOM 814 C C . THR A 1 106 ? 20.745 5.965 19.037 1.00 77.44 106 THR A C 1
ATOM 816 O O . THR A 1 106 ? 19.885 5.088 19.032 1.00 77.44 106 THR A O 1
ATOM 819 N N . TYR A 1 107 ? 21.494 6.239 20.098 1.00 77.56 107 TYR A N 1
ATOM 820 C CA . TYR A 1 107 ? 21.376 5.579 21.393 1.00 77.56 107 TYR A CA 1
ATOM 821 C C . TYR A 1 107 ? 20.747 6.544 22.390 1.00 77.56 107 TYR A C 1
ATOM 823 O O . TYR A 1 107 ? 21.255 7.651 22.560 1.00 77.56 107 TYR A O 1
ATOM 831 N N . ARG A 1 108 ? 19.661 6.134 23.047 1.00 79.69 108 ARG A N 1
ATOM 832 C CA . ARG A 1 108 ? 18.932 6.922 24.047 1.00 79.69 108 ARG A CA 1
ATOM 833 C C . ARG A 1 108 ? 18.907 6.199 25.383 1.00 79.69 108 ARG A C 1
ATOM 835 O O . ARG A 1 108 ? 18.399 5.086 25.465 1.00 79.69 108 ARG A O 1
ATOM 842 N N . ASN A 1 109 ? 19.397 6.855 26.429 1.00 81.38 109 ASN A N 1
ATOM 843 C CA . ASN A 1 109 ? 19.249 6.384 27.799 1.00 81.38 109 ASN A CA 1
ATOM 844 C C . ASN A 1 109 ? 17.859 6.784 28.321 1.00 81.38 109 ASN A C 1
ATOM 846 O O . ASN A 1 109 ? 17.589 7.957 28.546 1.00 81.38 109 ASN A O 1
ATOM 850 N N . ALA A 1 110 ? 16.965 5.818 28.478 1.00 76.25 110 ALA A N 1
ATOM 851 C CA . ALA A 1 110 ? 15.632 5.974 29.050 1.00 76.25 110 ALA A CA 1
ATOM 852 C C . ALA A 1 110 ? 15.611 5.848 30.588 1.00 76.25 110 ALA A C 1
ATOM 854 O O . ALA A 1 110 ? 14.563 6.055 31.196 1.00 76.25 110 ALA A O 1
ATOM 855 N N . PHE A 1 111 ? 16.739 5.531 31.235 1.00 68.25 111 PHE A N 1
ATOM 856 C CA . PHE A 1 111 ? 16.843 5.523 32.694 1.00 68.25 111 PHE A CA 1
ATOM 857 C C . PHE A 1 111 ? 17.028 6.932 33.271 1.00 68.25 111 PHE A C 1
ATOM 859 O O . PHE A 1 111 ? 17.533 7.835 32.607 1.00 68.25 111 PHE A O 1
ATOM 866 N N . ALA A 1 112 ? 16.690 7.097 34.554 1.00 70.88 112 ALA A N 1
ATOM 867 C CA . ALA A 1 112 ? 17.041 8.292 35.328 1.00 70.88 112 ALA A CA 1
ATOM 868 C C . ALA A 1 112 ? 18.537 8.326 35.714 1.00 70.88 112 ALA A C 1
ATOM 870 O O . ALA A 1 112 ? 19.116 9.398 35.872 1.00 70.88 112 ALA A O 1
ATOM 871 N N . ALA A 1 113 ? 19.174 7.156 35.841 1.00 70.88 113 ALA A N 1
ATOM 872 C CA . ALA A 1 113 ? 20.602 7.026 36.120 1.00 70.88 113 ALA A CA 1
ATOM 873 C C . ALA A 1 113 ? 21.444 7.090 34.831 1.00 70.88 113 ALA A C 1
ATOM 875 O O . ALA A 1 113 ? 21.015 6.641 33.767 1.00 70.88 113 ALA A O 1
ATOM 876 N N . GLY A 1 114 ? 22.665 7.624 34.928 1.00 79.06 114 GLY A N 1
ATOM 877 C CA . GLY A 1 114 ? 23.620 7.631 33.817 1.00 79.06 114 GLY A CA 1
ATOM 878 C C . GLY A 1 114 ? 24.208 6.243 33.536 1.00 79.06 114 GLY A C 1
ATOM 879 O O . GLY A 1 114 ? 24.504 5.490 34.463 1.00 79.06 114 GLY A O 1
ATOM 880 N N . ILE A 1 115 ? 24.405 5.921 32.259 1.00 79.00 115 ILE A N 1
ATOM 881 C CA . ILE A 1 115 ? 25.117 4.725 31.794 1.00 79.00 115 ILE A CA 1
ATOM 882 C C . ILE A 1 115 ? 26.593 5.082 31.663 1.00 79.00 115 ILE A C 1
ATOM 884 O O . ILE A 1 115 ? 26.921 6.056 30.991 1.00 79.00 115 ILE A O 1
ATOM 888 N N . ARG A 1 116 ? 27.479 4.303 32.285 1.00 79.62 116 ARG A N 1
ATOM 889 C CA . ARG A 1 116 ? 28.929 4.507 32.177 1.00 79.62 116 ARG A CA 1
ATOM 890 C C . ARG A 1 116 ? 29.533 3.672 31.058 1.00 79.62 116 ARG A C 1
ATOM 892 O O . ARG A 1 116 ? 29.067 2.561 30.816 1.00 79.62 116 ARG A O 1
ATOM 899 N N . ASP A 1 117 ? 30.577 4.205 30.431 1.00 78.12 117 ASP A N 1
ATOM 900 C CA . ASP A 1 117 ? 31.388 3.521 29.411 1.00 78.12 117 ASP A CA 1
ATOM 901 C C . ASP A 1 117 ? 30.561 2.872 28.278 1.00 78.12 117 ASP A C 1
ATOM 903 O O . ASP A 1 117 ? 30.641 1.675 27.985 1.00 78.12 117 ASP A O 1
ATOM 907 N N . LEU A 1 118 ? 29.718 3.679 27.629 1.00 80.00 118 LEU A N 1
ATOM 908 C CA . LEU A 1 118 ? 28.905 3.241 26.503 1.00 80.00 118 LEU A CA 1
ATOM 909 C C . LEU A 1 118 ? 29.797 2.949 25.286 1.00 80.00 118 LEU A C 1
ATOM 911 O O . LEU A 1 118 ? 30.354 3.858 24.663 1.00 80.00 118 LEU A O 1
ATOM 915 N N . GLN A 1 119 ? 29.883 1.669 24.913 1.00 83.00 119 GLN A N 1
ATOM 916 C CA . GLN A 1 119 ? 30.715 1.208 23.799 1.00 83.00 119 GLN A CA 1
ATOM 917 C C . GLN A 1 119 ? 29.908 0.491 22.706 1.00 83.00 119 GLN A C 1
ATOM 919 O O . GLN A 1 119 ? 29.961 -0.744 22.610 1.00 83.00 119 GLN A O 1
ATOM 924 N N . PRO A 1 120 ? 29.148 1.229 21.878 1.00 80.00 120 PRO A N 1
ATOM 925 C CA . PRO A 1 120 ? 28.277 0.630 20.883 1.00 80.00 120 PRO A CA 1
ATOM 926 C C . PRO A 1 120 ? 29.082 0.010 19.742 1.00 80.00 120 PRO A C 1
ATOM 928 O O . PRO A 1 120 ? 30.107 0.554 19.322 1.00 80.00 120 PRO A O 1
ATOM 931 N N . ALA A 1 121 ? 28.581 -1.104 19.208 1.00 80.81 121 ALA A N 1
ATOM 932 C CA . ALA A 1 121 ? 29.150 -1.777 18.049 1.00 80.81 121 ALA A CA 1
ATOM 933 C C . ALA A 1 121 ? 28.154 -1.784 16.881 1.00 80.81 121 ALA A C 1
ATOM 935 O O . ALA A 1 121 ? 26.988 -2.132 17.053 1.00 80.81 121 ALA A O 1
ATOM 936 N N . LEU A 1 122 ? 28.624 -1.425 15.686 1.00 79.94 122 LEU A N 1
ATOM 937 C CA . LEU A 1 122 ? 27.850 -1.441 14.447 1.00 79.94 122 LEU A CA 1
ATOM 938 C C . LEU A 1 122 ? 28.410 -2.513 13.498 1.00 79.94 122 LEU A C 1
ATOM 940 O O . LEU A 1 122 ? 29.553 -2.384 13.047 1.00 79.94 122 LEU A O 1
ATOM 944 N N . PRO A 1 123 ? 27.644 -3.563 13.163 1.00 80.62 123 PRO A N 1
ATOM 945 C CA . PRO A 1 123 ? 28.074 -4.556 12.186 1.00 80.62 123 PRO A CA 1
ATOM 946 C C . PRO A 1 123 ? 28.065 -3.979 10.762 1.00 80.62 123 PRO A C 1
ATOM 948 O O . PRO A 1 123 ? 27.150 -3.255 10.376 1.00 80.62 123 PRO A O 1
ATOM 951 N N . ILE A 1 124 ? 29.062 -4.351 9.957 1.00 77.81 124 ILE A N 1
ATOM 952 C CA . ILE A 1 124 ? 29.113 -4.073 8.517 1.00 77.81 124 ILE A CA 1
ATOM 953 C C . ILE A 1 124 ? 28.628 -5.332 7.783 1.00 77.81 124 ILE A C 1
ATOM 955 O O . ILE A 1 124 ? 29.286 -6.376 7.875 1.00 77.81 124 ILE A O 1
ATOM 959 N N . PRO A 1 125 ? 27.497 -5.278 7.055 1.00 75.81 125 PRO A N 1
ATOM 960 C CA . PRO A 1 125 ? 26.954 -6.450 6.377 1.00 75.81 125 PRO A CA 1
ATOM 961 C C . PRO A 1 125 ? 27.907 -7.052 5.337 1.00 75.81 125 PRO A C 1
ATOM 963 O O . PRO A 1 125 ? 28.626 -6.347 4.625 1.00 75.81 125 PRO A O 1
ATOM 966 N N . ALA A 1 126 ? 27.862 -8.379 5.193 1.00 68.56 126 ALA A N 1
ATOM 967 C CA . ALA A 1 126 ? 28.612 -9.078 4.155 1.00 68.56 126 ALA A CA 1
ATOM 968 C C . ALA A 1 126 ? 28.183 -8.595 2.757 1.00 68.56 126 ALA A C 1
ATOM 970 O O . ALA A 1 126 ? 26.998 -8.573 2.431 1.00 68.56 126 ALA A O 1
ATOM 971 N N . GLY A 1 127 ? 29.158 -8.231 1.920 1.00 69.88 127 GLY A N 1
ATOM 972 C CA . GLY A 1 127 ? 28.913 -7.628 0.605 1.00 69.88 127 GLY A CA 1
ATOM 973 C C . GLY A 1 127 ? 28.972 -6.100 0.599 1.00 69.88 127 GLY A C 1
ATOM 974 O O . GLY A 1 127 ? 28.954 -5.514 -0.479 1.00 69.88 127 GLY A O 1
ATOM 975 N N . MET A 1 128 ? 29.118 -5.456 1.759 1.00 76.19 128 MET A N 1
ATOM 976 C CA . MET A 1 128 ? 29.463 -4.040 1.849 1.00 76.19 128 MET A CA 1
ATOM 977 C C . MET A 1 128 ? 30.919 -3.843 2.287 1.00 76.19 128 MET A C 1
ATOM 979 O O . MET A 1 128 ? 31.492 -4.661 3.004 1.00 76.19 128 MET A O 1
ATOM 983 N N . GLN A 1 129 ? 31.521 -2.747 1.838 1.00 84.12 129 GLN A N 1
ATOM 984 C CA . GLN A 1 129 ? 32.848 -2.289 2.229 1.00 84.12 129 GLN A CA 1
ATOM 985 C C . GLN A 1 129 ? 32.717 -0.995 3.026 1.00 84.12 129 GLN A C 1
ATOM 987 O O . GLN A 1 129 ? 32.087 -0.048 2.562 1.00 84.12 129 GLN A O 1
ATOM 992 N N . PHE A 1 130 ? 33.344 -0.929 4.197 1.00 84.44 130 PHE A N 1
ATOM 993 C CA . PHE A 1 130 ? 33.428 0.315 4.960 1.00 84.44 130 PHE A CA 1
ATOM 994 C C . PHE A 1 130 ? 34.172 1.394 4.167 1.00 84.44 130 PHE A C 1
ATOM 996 O O . PHE A 1 130 ? 35.180 1.101 3.524 1.00 84.44 130 PHE A O 1
ATOM 1003 N N . VAL A 1 131 ? 33.686 2.636 4.221 1.00 86.81 131 VAL A N 1
ATOM 1004 C CA . VAL A 1 131 ? 34.365 3.802 3.644 1.00 86.81 131 VAL A CA 1
ATOM 1005 C C . VAL A 1 131 ? 35.274 4.410 4.723 1.00 86.81 131 VAL A C 1
ATOM 1007 O O . VAL A 1 131 ? 34.753 4.992 5.679 1.00 86.81 131 VAL A O 1
ATOM 1010 N N . PRO A 1 132 ? 36.613 4.297 4.619 1.00 81.62 132 PRO A N 1
ATOM 1011 C CA . PRO A 1 132 ? 37.527 4.839 5.626 1.00 81.62 132 PRO A CA 1
ATOM 1012 C C . PRO A 1 132 ? 37.321 6.340 5.855 1.00 81.62 132 PRO A C 1
ATOM 1014 O O . PRO A 1 132 ? 37.015 7.073 4.919 1.00 81.62 132 PRO A O 1
ATOM 1017 N N . GLY A 1 133 ? 37.464 6.793 7.103 1.00 81.06 133 GLY A N 1
ATOM 1018 C CA . GLY A 1 133 ? 37.283 8.203 7.482 1.00 81.06 133 GLY A CA 1
ATOM 1019 C C . GLY A 1 133 ? 35.828 8.682 7.558 1.00 81.06 133 GLY A C 1
ATOM 1020 O O . GLY A 1 133 ? 35.587 9.808 7.973 1.00 81.06 133 GLY A O 1
ATOM 1021 N N . SER A 1 134 ? 34.848 7.841 7.210 1.00 86.12 134 SER A N 1
ATOM 1022 C CA . SER A 1 134 ? 33.422 8.205 7.267 1.00 86.12 134 SER A CA 1
ATOM 1023 C C . SER A 1 134 ? 32.755 8.001 8.630 1.00 86.12 134 SER A C 1
ATOM 1025 O O . SER A 1 134 ? 31.587 8.352 8.788 1.00 86.12 134 SER A O 1
ATOM 1027 N N . ALA A 1 135 ? 33.453 7.379 9.585 1.00 85.75 135 ALA A N 1
ATOM 1028 C CA . ALA A 1 135 ? 32.902 7.077 10.898 1.00 85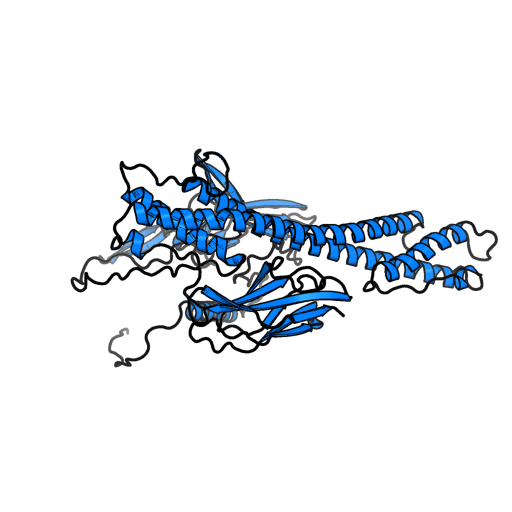.75 135 ALA A CA 1
ATOM 1029 C C . ALA A 1 135 ? 33.006 8.282 11.842 1.00 85.75 135 ALA A C 1
ATOM 1031 O O . ALA A 1 135 ? 34.073 8.889 11.956 1.00 85.75 135 ALA A O 1
ATOM 1032 N N . THR A 1 136 ? 31.925 8.600 12.551 1.00 84.00 136 THR A N 1
ATOM 1033 C CA . THR A 1 136 ? 31.892 9.645 13.584 1.00 84.00 136 THR A CA 1
ATOM 1034 C C . THR A 1 136 ? 31.102 9.163 14.803 1.00 84.00 136 THR A C 1
ATOM 1036 O O . THR A 1 136 ? 30.119 8.441 14.627 1.00 84.00 136 THR A O 1
ATOM 1039 N N . PRO A 1 137 ? 31.495 9.535 16.035 1.00 84.94 137 PRO A N 1
ATOM 1040 C CA . PRO A 1 137 ? 32.694 10.295 16.413 1.00 84.94 137 PRO A CA 1
ATOM 1041 C C . PRO A 1 137 ? 33.994 9.465 16.327 1.00 84.94 137 PRO A C 1
ATOM 1043 O O . PRO A 1 137 ? 33.963 8.252 16.133 1.00 84.94 137 PRO A O 1
ATOM 1046 N N . GLN A 1 138 ? 35.147 10.126 16.440 1.00 81.69 138 GLN A N 1
ATOM 1047 C CA . GLN A 1 138 ? 36.465 9.484 16.556 1.00 81.69 138 GLN A CA 1
ATOM 1048 C C . GLN A 1 138 ? 36.919 9.492 18.030 1.00 81.69 138 GLN A C 1
ATOM 1050 O O . GLN A 1 138 ? 36.555 10.426 18.744 1.00 81.69 138 GLN A O 1
ATOM 1055 N N . PRO A 1 139 ? 37.714 8.510 18.497 1.00 82.06 139 PRO A N 1
ATOM 1056 C CA . PRO A 1 139 ? 38.289 7.391 17.746 1.00 82.06 139 PRO A CA 1
ATOM 1057 C C . PRO A 1 139 ? 37.284 6.256 17.481 1.00 82.06 139 PRO A C 1
ATOM 1059 O O . PRO A 1 139 ? 36.439 5.937 18.317 1.00 82.06 139 PRO A O 1
ATOM 1062 N N . THR A 1 140 ? 37.394 5.615 16.315 1.00 86.12 140 THR A N 1
ATOM 1063 C CA . THR A 1 140 ? 36.624 4.409 15.962 1.00 86.12 140 THR A CA 1
ATOM 1064 C C . THR A 1 140 ? 37.540 3.187 15.867 1.00 86.12 140 THR A C 1
ATOM 1066 O O . THR A 1 140 ? 38.598 3.235 15.238 1.00 86.12 140 THR A O 1
ATOM 1069 N N . HIS A 1 141 ? 37.107 2.069 16.444 1.00 85.94 141 HIS A N 1
ATOM 1070 C CA . HIS A 1 141 ? 37.767 0.770 16.321 1.00 85.94 141 HIS A CA 1
ATOM 1071 C C . HIS A 1 141 ? 37.037 -0.094 15.288 1.00 85.94 141 HIS A C 1
ATOM 1073 O O . HIS A 1 141 ? 35.819 0.004 15.148 1.00 85.94 141 HIS A O 1
ATOM 1079 N N . ALA A 1 142 ? 37.753 -0.959 14.576 1.00 84.06 142 ALA A N 1
ATOM 1080 C CA . ALA A 1 142 ? 37.184 -1.926 13.645 1.00 84.06 142 ALA A CA 1
ATOM 1081 C C . ALA A 1 142 ? 37.567 -3.356 14.019 1.00 84.06 142 ALA A C 1
ATOM 1083 O O . ALA A 1 142 ? 38.540 -3.602 14.723 1.00 84.06 142 ALA A O 1
ATOM 1084 N N . SER A 1 143 ? 36.790 -4.307 13.521 1.00 79.81 143 SER A N 1
ATOM 1085 C CA . SER A 1 143 ? 37.007 -5.733 13.717 1.00 79.81 143 SER A CA 1
ATOM 1086 C C . SER A 1 143 ? 36.789 -6.492 12.414 1.00 79.81 143 SER A C 1
ATOM 1088 O O . SER A 1 143 ? 35.903 -6.143 11.629 1.00 79.81 143 SER A O 1
ATOM 1090 N N . LEU A 1 144 ? 37.571 -7.550 12.197 1.00 74.44 144 LEU A N 1
ATOM 1091 C CA . LEU A 1 144 ? 37.402 -8.478 11.071 1.00 74.44 144 LEU A CA 1
ATOM 1092 C C . LEU A 1 144 ? 36.404 -9.601 11.379 1.00 74.44 144 LEU A C 1
ATOM 1094 O O . LEU A 1 144 ? 35.864 -10.209 10.459 1.00 74.44 144 LEU A O 1
ATOM 1098 N N . ASP A 1 145 ? 36.147 -9.880 12.657 1.00 73.06 145 ASP A N 1
ATOM 1099 C CA . ASP A 1 145 ? 35.351 -11.023 13.117 1.00 73.06 145 ASP A CA 1
ATOM 1100 C C . ASP A 1 145 ? 34.231 -10.645 14.104 1.00 73.06 145 ASP A C 1
ATOM 1102 O O . ASP A 1 145 ? 33.441 -11.501 14.505 1.00 73.06 145 ASP A O 1
ATOM 1106 N N . GLY A 1 146 ? 34.145 -9.365 14.479 1.00 69.94 146 GLY A N 1
ATOM 1107 C CA . GLY A 1 146 ? 33.205 -8.842 15.468 1.00 69.94 146 GLY A CA 1
ATOM 1108 C C . GLY A 1 146 ? 33.590 -9.148 16.917 1.00 69.94 146 GLY A C 1
ATOM 1109 O O . GLY A 1 146 ? 32.771 -8.925 17.806 1.00 69.94 146 GLY A O 1
ATOM 1110 N N . ARG A 1 147 ? 34.798 -9.674 17.169 1.00 72.31 147 ARG A N 1
ATOM 1111 C CA . ARG A 1 147 ? 35.274 -10.062 18.508 1.00 72.31 147 ARG A CA 1
ATOM 1112 C C . ARG A 1 147 ? 36.477 -9.246 18.947 1.00 72.31 147 ARG A C 1
ATOM 1114 O O . ARG A 1 147 ? 36.475 -8.729 20.060 1.00 72.31 147 ARG A O 1
ATOM 1121 N N . VAL A 1 148 ? 37.486 -9.126 18.088 1.00 76.81 148 VAL A N 1
ATOM 1122 C CA . VAL A 1 148 ? 38.691 -8.337 18.379 1.00 76.81 148 VAL A CA 1
ATOM 1123 C C . VAL A 1 148 ? 38.561 -6.984 17.699 1.00 76.81 148 VAL A C 1
ATOM 1125 O O . VAL A 1 148 ? 38.438 -6.927 16.476 1.00 76.81 148 VAL A O 1
ATOM 1128 N N . PHE A 1 149 ? 38.546 -5.911 18.488 1.00 81.19 149 PHE A N 1
ATOM 1129 C CA . PHE A 1 149 ? 38.420 -4.540 17.998 1.00 81.19 149 PHE A CA 1
ATOM 1130 C C . PHE A 1 149 ? 39.749 -3.807 18.159 1.00 81.19 149 PHE A C 1
ATOM 1132 O O . PHE A 1 149 ? 40.281 -3.716 19.260 1.00 81.19 149 PHE A O 1
ATOM 1139 N N . GLU A 1 150 ? 40.253 -3.268 17.057 1.00 82.75 150 GLU A N 1
ATOM 1140 C CA . GLU A 1 150 ? 41.535 -2.571 16.959 1.00 82.75 150 GLU A CA 1
ATOM 1141 C C . GLU A 1 150 ? 41.332 -1.194 16.305 1.00 82.75 150 GLU A C 1
ATOM 1143 O O . GLU A 1 150 ? 40.344 -0.990 15.590 1.00 82.75 150 GLU A O 1
ATOM 1148 N N . PRO A 1 151 ? 42.216 -0.214 16.553 1.00 83.31 151 PRO A N 1
ATOM 1149 C CA . PRO A 1 151 ? 42.069 1.126 15.994 1.00 83.31 151 PRO A CA 1
ATOM 1150 C C . PRO A 1 151 ? 42.139 1.105 14.460 1.00 83.31 151 PRO A C 1
ATOM 1152 O O . PRO A 1 151 ? 42.941 0.391 13.860 1.00 83.31 151 PRO A O 1
ATOM 1155 N N . VAL A 1 152 ? 41.289 1.900 13.807 1.00 79.88 152 VAL A N 1
ATOM 1156 C CA . VAL A 1 152 ? 41.303 2.052 12.344 1.00 79.88 152 VAL A CA 1
ATOM 1157 C C . VAL A 1 152 ? 42.467 2.970 11.927 1.00 79.88 152 VAL A C 1
ATOM 1159 O O . VAL A 1 152 ? 42.584 4.054 12.496 1.00 79.88 152 VAL A O 1
ATOM 1162 N N . PRO A 1 153 ? 43.282 2.621 10.905 1.00 81.62 153 PRO A N 1
ATOM 1163 C CA . PRO A 1 153 ? 43.203 1.432 10.052 1.00 81.62 153 PRO A CA 1
ATOM 1164 C C . PRO A 1 153 ? 43.859 0.179 10.660 1.00 81.62 153 PRO A C 1
ATOM 1166 O O . PRO A 1 153 ? 44.969 0.228 11.180 1.00 81.62 153 PRO A O 1
ATOM 1169 N N . LEU A 1 154 ? 43.202 -0.971 10.485 1.00 76.94 154 LEU A N 1
ATOM 1170 C CA . LEU A 1 154 ? 43.708 -2.286 10.885 1.00 76.94 154 LEU A CA 1
ATOM 1171 C C . LEU A 1 154 ? 44.962 -2.678 10.101 1.00 76.94 154 LEU A C 1
ATOM 1173 O O . LEU A 1 154 ? 45.056 -2.442 8.892 1.00 76.94 154 LEU A O 1
ATOM 1177 N N . THR A 1 155 ? 45.889 -3.364 10.767 1.00 78.25 155 THR A N 1
ATOM 1178 C CA . THR A 1 155 ? 47.117 -3.884 10.152 1.00 78.25 155 THR A CA 1
ATOM 1179 C C . THR A 1 155 ? 47.257 -5.383 10.404 1.00 78.25 155 THR A C 1
ATOM 1181 O O . THR A 1 155 ? 46.831 -5.894 11.431 1.00 78.25 155 THR A O 1
ATOM 1184 N N . ARG A 1 156 ? 47.824 -6.118 9.442 1.00 76.62 156 ARG A N 1
ATOM 1185 C CA . ARG A 1 156 ? 48.128 -7.549 9.566 1.00 76.62 156 ARG A CA 1
ATOM 1186 C C . ARG A 1 156 ? 49.563 -7.833 9.151 1.00 76.62 156 ARG A C 1
ATOM 1188 O O . ARG A 1 156 ? 50.077 -7.231 8.212 1.00 76.62 156 ARG A O 1
ATOM 1195 N N . LEU A 1 157 ? 50.195 -8.794 9.808 1.00 70.19 157 LEU A N 1
ATOM 1196 C CA . LEU A 1 157 ? 51.523 -9.277 9.441 1.00 70.19 157 LEU A CA 1
ATOM 1197 C C . LEU A 1 157 ? 51.398 -10.316 8.316 1.00 70.19 157 LEU A C 1
ATOM 1199 O O . LEU A 1 157 ? 50.736 -11.338 8.482 1.00 70.19 157 LEU A O 1
ATOM 1203 N N . VAL A 1 158 ? 52.020 -10.061 7.164 1.00 69.00 158 VAL A N 1
ATOM 1204 C CA . VAL A 1 158 ? 52.031 -10.962 6.003 1.00 69.00 158 VAL A CA 1
ATOM 1205 C C . VAL A 1 158 ? 53.446 -11.474 5.781 1.00 69.00 158 VAL A C 1
ATOM 1207 O O . VAL A 1 158 ? 54.386 -10.691 5.648 1.00 69.00 158 VAL A O 1
ATOM 1210 N N . LYS A 1 159 ? 53.598 -12.799 5.728 1.00 57.53 159 LYS A N 1
ATOM 1211 C CA . LYS A 1 159 ? 54.865 -13.450 5.392 1.00 57.53 159 LYS A CA 1
ATOM 1212 C C . LYS A 1 159 ? 55.012 -13.522 3.871 1.00 57.53 159 LYS A C 1
ATOM 1214 O O . LYS A 1 159 ? 54.152 -14.099 3.206 1.00 57.53 159 LYS A O 1
ATOM 1219 N N . LEU A 1 160 ? 56.059 -12.912 3.325 1.00 59.41 160 LEU A N 1
ATOM 1220 C CA . LEU A 1 160 ? 56.348 -12.924 1.891 1.00 59.41 160 LEU A CA 1
ATOM 1221 C C . LEU A 1 160 ? 57.025 -14.235 1.470 1.00 59.41 160 LEU A C 1
ATOM 1223 O O . LEU A 1 160 ? 57.499 -15.011 2.301 1.00 59.41 160 LEU A O 1
ATOM 1227 N N . ALA A 1 161 ? 57.073 -14.472 0.156 1.00 51.88 161 ALA A N 1
ATOM 1228 C CA . ALA A 1 161 ? 57.717 -15.644 -0.442 1.00 51.88 161 ALA A CA 1
ATOM 1229 C C . ALA A 1 161 ? 59.224 -15.750 -0.119 1.00 51.88 161 ALA A C 1
ATOM 1231 O O . ALA A 1 161 ? 59.787 -16.836 -0.198 1.00 51.88 161 ALA A O 1
ATOM 1232 N N . ASP A 1 162 ? 59.854 -14.645 0.294 1.00 54.78 162 ASP A N 1
ATOM 1233 C CA . ASP A 1 162 ? 61.250 -14.560 0.745 1.00 54.78 162 ASP A CA 1
ATOM 1234 C C . ASP A 1 162 ? 61.447 -14.900 2.241 1.00 54.78 162 ASP A C 1
ATOM 1236 O O . ASP A 1 162 ? 62.562 -14.854 2.753 1.00 54.78 162 ASP A O 1
ATOM 1240 N N . GLY A 1 163 ? 60.374 -15.246 2.962 1.00 58.16 163 GLY A N 1
ATOM 1241 C CA . GLY A 1 163 ? 60.412 -15.593 4.383 1.00 58.16 163 GLY A CA 1
ATOM 1242 C C . GLY A 1 163 ? 60.360 -14.404 5.349 1.00 58.16 163 GLY A C 1
ATOM 1243 O O . GLY A 1 163 ? 60.199 -14.638 6.551 1.00 58.16 163 GLY A O 1
ATOM 1244 N N . SER A 1 164 ? 60.421 -13.161 4.858 1.00 60.56 164 SER A N 1
ATOM 1245 C CA . SER A 1 164 ? 60.299 -11.943 5.667 1.00 60.56 164 SER A CA 1
ATOM 1246 C C . SER A 1 164 ? 58.840 -11.646 6.045 1.00 60.56 164 SER A C 1
ATOM 1248 O O . SER A 1 164 ? 57.905 -11.986 5.316 1.00 60.56 164 SER A O 1
ATOM 1250 N N . VAL A 1 165 ? 58.620 -11.028 7.210 1.00 65.69 165 VAL A N 1
ATOM 1251 C CA . VAL A 1 165 ? 57.289 -10.612 7.683 1.00 65.69 165 VAL A CA 1
ATOM 1252 C C . VAL A 1 165 ? 57.149 -9.106 7.475 1.00 65.69 165 VAL A C 1
ATOM 1254 O O . VAL A 1 165 ? 57.960 -8.341 7.990 1.00 65.69 165 VAL A O 1
ATOM 1257 N N . ARG A 1 166 ? 56.124 -8.667 6.735 1.00 68.69 166 ARG A N 1
ATOM 1258 C CA . ARG A 1 166 ? 55.794 -7.243 6.559 1.00 68.69 166 ARG A CA 1
ATOM 1259 C C . ARG A 1 166 ? 54.419 -6.916 7.121 1.00 68.69 166 ARG A C 1
ATOM 1261 O O . ARG A 1 166 ? 53.463 -7.663 6.925 1.00 68.69 166 ARG A O 1
ATOM 1268 N N . THR A 1 167 ? 54.312 -5.757 7.757 1.00 65.31 167 THR A N 1
ATOM 1269 C CA . THR A 1 167 ? 53.034 -5.176 8.176 1.00 65.31 167 THR A CA 1
ATOM 1270 C C . THR A 1 167 ? 52.302 -4.621 6.955 1.00 65.31 167 THR A C 1
ATOM 1272 O O . THR A 1 167 ? 52.815 -3.746 6.261 1.00 65.31 167 THR A O 1
ATOM 1275 N N . GLN A 1 168 ? 51.107 -5.136 6.675 1.00 73.44 168 GLN A N 1
ATOM 1276 C CA . GLN A 1 168 ? 50.230 -4.703 5.589 1.00 73.44 168 GLN A CA 1
ATOM 1277 C C . GLN A 1 168 ? 48.923 -4.156 6.169 1.00 73.44 168 GLN A C 1
ATOM 1279 O O . GLN A 1 168 ? 48.310 -4.792 7.025 1.00 73.44 168 GLN A O 1
ATOM 1284 N N . ALA A 1 169 ? 48.461 -3.004 5.679 1.00 73.44 169 ALA A N 1
ATOM 1285 C CA . ALA A 1 169 ? 47.139 -2.488 6.023 1.00 73.44 169 ALA A CA 1
ATOM 1286 C C . ALA A 1 169 ? 46.049 -3.451 5.533 1.00 73.44 169 ALA A C 1
ATOM 1288 O O . ALA A 1 169 ? 46.051 -3.875 4.373 1.00 73.44 169 ALA A O 1
ATOM 1289 N N . VAL A 1 170 ? 45.120 -3.806 6.416 1.00 76.81 170 VAL A N 1
ATOM 1290 C CA . VAL A 1 170 ? 43.996 -4.667 6.060 1.00 76.81 170 VAL A CA 1
ATOM 1291 C C . VAL A 1 170 ? 43.016 -3.852 5.211 1.00 76.81 170 VAL A C 1
ATOM 1293 O O . VAL A 1 170 ? 42.594 -2.774 5.642 1.00 76.81 170 VAL A O 1
ATOM 1296 N N . PRO A 1 171 ? 42.629 -4.337 4.017 1.00 77.00 171 PRO A N 1
ATOM 1297 C CA . PRO A 1 171 ? 41.647 -3.660 3.182 1.00 77.00 171 PRO A CA 1
ATOM 1298 C C . PRO A 1 171 ? 40.338 -3.402 3.936 1.00 77.00 171 PRO A C 1
ATOM 1300 O O . PRO A 1 171 ? 39.800 -4.297 4.584 1.00 77.00 171 PRO A O 1
ATOM 1303 N N . ALA A 1 172 ? 39.757 -2.209 3.780 1.00 78.25 172 ALA A N 1
ATOM 1304 C CA . ALA A 1 172 ? 38.489 -1.846 4.429 1.00 78.25 172 ALA A CA 1
ATOM 1305 C C . ALA A 1 172 ? 37.298 -2.743 4.018 1.00 78.25 172 ALA A C 1
ATOM 1307 O O . ALA A 1 172 ? 36.271 -2.778 4.691 1.00 78.25 172 ALA A O 1
ATOM 1308 N N . SER A 1 173 ? 37.428 -3.497 2.918 1.00 75.88 173 SER A N 1
ATOM 1309 C CA . SER A 1 173 ? 36.466 -4.525 2.493 1.00 75.88 173 SER A CA 1
ATOM 1310 C C . SER A 1 173 ? 36.458 -5.760 3.396 1.00 75.88 173 SER A C 1
ATOM 1312 O O . SER A 1 173 ? 35.515 -6.550 3.343 1.00 75.88 173 SER A O 1
ATOM 1314 N N . GLU A 1 174 ? 37.502 -5.969 4.199 1.00 73.94 174 GLU A N 1
ATOM 1315 C CA . GLU A 1 174 ? 37.596 -7.076 5.155 1.00 73.94 174 GLU A CA 1
ATOM 1316 C C . GLU A 1 174 ? 36.981 -6.716 6.521 1.00 73.94 174 GLU A C 1
ATOM 1318 O O . GLU A 1 174 ? 36.760 -7.607 7.333 1.00 73.94 174 GLU A O 1
ATOM 1323 N N . TYR A 1 175 ? 36.629 -5.448 6.770 1.00 82.00 175 TYR A N 1
ATOM 1324 C CA . TYR A 1 175 ? 36.080 -5.019 8.061 1.00 82.00 175 TYR A CA 1
ATOM 1325 C C . TYR A 1 175 ? 34.635 -5.522 8.202 1.00 82.00 175 TYR A C 1
ATOM 1327 O O . TYR A 1 175 ? 33.853 -5.484 7.247 1.00 82.00 175 TYR A O 1
ATOM 1335 N N . ARG A 1 176 ? 34.280 -6.038 9.380 1.00 83.62 176 ARG A N 1
ATOM 1336 C CA . ARG A 1 176 ? 32.978 -6.668 9.671 1.00 83.62 176 ARG A CA 1
ATOM 1337 C C . ARG A 1 176 ? 32.223 -6.029 10.824 1.00 83.62 176 ARG A C 1
ATOM 1339 O O . ARG A 1 176 ? 31.008 -6.182 10.886 1.00 83.62 176 ARG A O 1
ATOM 1346 N N . ALA A 1 177 ? 32.890 -5.284 11.696 1.00 81.38 177 ALA A N 1
ATOM 1347 C CA . ALA A 1 177 ? 32.223 -4.472 12.706 1.00 81.38 177 ALA A CA 1
ATOM 1348 C C . ALA A 1 177 ? 33.036 -3.218 13.029 1.00 81.38 177 ALA A C 1
ATOM 1350 O O . ALA A 1 177 ? 34.260 -3.226 12.912 1.00 81.38 177 ALA A O 1
ATOM 1351 N N . LEU A 1 178 ? 32.343 -2.163 13.447 1.00 86.56 178 LEU A N 1
ATOM 1352 C CA . LEU A 1 178 ? 32.909 -0.947 14.022 1.00 86.56 178 LEU A CA 1
ATOM 1353 C C . LEU A 1 178 ? 32.482 -0.831 15.481 1.00 86.56 178 LEU A C 1
ATOM 1355 O O . LEU A 1 178 ? 31.406 -1.306 15.839 1.00 86.56 178 LEU A O 1
ATOM 1359 N N . ARG A 1 179 ? 33.298 -0.192 16.314 1.00 88.38 179 ARG A N 1
ATOM 1360 C CA . ARG A 1 179 ? 32.992 0.089 17.717 1.00 88.38 179 ARG A CA 1
ATOM 1361 C C . ARG A 1 179 ? 33.472 1.479 18.104 1.00 88.38 179 ARG A C 1
ATOM 1363 O O . ARG A 1 179 ? 34.554 1.901 17.696 1.00 88.38 179 ARG A O 1
ATOM 1370 N N . TRP A 1 180 ? 32.676 2.158 18.918 1.00 89.31 180 TRP A N 1
ATOM 1371 C CA . TRP A 1 180 ? 33.003 3.464 19.490 1.00 89.31 180 TRP A CA 1
ATOM 1372 C C . TRP A 1 180 ? 33.152 3.366 21.002 1.00 89.31 180 TRP A C 1
ATOM 1374 O O . TRP A 1 180 ? 32.611 2.450 21.615 1.00 89.31 180 TRP A O 1
ATOM 1384 N N . SER A 1 181 ? 33.844 4.340 21.585 1.00 84.94 181 SER A N 1
ATOM 1385 C CA . SER A 1 181 ? 33.910 4.563 23.030 1.00 84.94 181 SER A CA 1
ATOM 1386 C C . SER A 1 181 ? 33.329 5.946 23.307 1.00 84.94 181 SER A C 1
ATOM 1388 O O . SER A 1 181 ? 34.014 6.948 23.125 1.00 84.94 181 SER A O 1
ATOM 1390 N N . LEU A 1 182 ? 32.040 6.007 23.655 1.00 80.00 182 LEU A N 1
ATOM 1391 C CA . LEU A 1 182 ? 31.292 7.265 23.794 1.00 80.00 182 LEU A CA 1
ATOM 1392 C C . LEU A 1 182 ? 31.318 7.836 25.220 1.00 80.00 182 LEU A C 1
ATOM 1394 O O . LEU A 1 182 ? 30.781 8.917 25.443 1.00 80.00 182 LEU A O 1
ATOM 1398 N N . GLY A 1 183 ? 31.946 7.134 26.168 1.00 82.12 183 GLY A N 1
ATOM 1399 C CA . GLY A 1 183 ? 32.005 7.543 27.570 1.00 82.12 183 GLY A CA 1
ATOM 1400 C C . GLY A 1 183 ? 30.651 7.412 28.269 1.00 82.12 183 GLY A C 1
ATOM 1401 O O . GLY A 1 183 ? 29.885 6.490 27.986 1.00 82.12 183 GLY A O 1
ATOM 1402 N N . ASP A 1 184 ? 30.368 8.322 29.197 1.00 83.94 184 ASP A N 1
ATOM 1403 C CA . ASP A 1 184 ? 29.169 8.266 30.030 1.00 83.94 184 ASP A CA 1
ATOM 1404 C C . ASP A 1 184 ? 27.974 8.958 29.352 1.00 83.94 184 ASP A C 1
ATOM 1406 O O . ASP A 1 184 ? 28.074 10.087 28.869 1.00 83.94 184 ASP A O 1
ATOM 1410 N N . LEU A 1 185 ? 26.814 8.300 29.353 1.00 82.00 185 LEU A N 1
ATOM 1411 C CA . LEU A 1 185 ? 25.553 8.823 28.829 1.00 82.00 185 LEU A CA 1
ATOM 1412 C C . LEU A 1 185 ? 24.581 9.092 29.984 1.00 82.00 185 LEU A C 1
ATOM 1414 O O . LEU A 1 185 ? 24.050 8.163 30.593 1.00 82.00 185 LEU A O 1
ATOM 1418 N N . ALA A 1 186 ? 24.327 10.369 30.277 1.00 83.19 186 ALA A N 1
ATOM 1419 C CA . ALA A 1 186 ? 23.409 10.785 31.340 1.00 83.19 186 ALA A CA 1
ATOM 1420 C C . ALA A 1 186 ? 21.984 10.220 31.159 1.00 83.19 186 ALA A C 1
ATOM 1422 O O . ALA A 1 186 ? 21.579 9.854 30.053 1.00 83.19 186 ALA A O 1
ATOM 1423 N N . GLY A 1 187 ? 21.217 10.148 32.251 1.00 78.19 187 GLY A N 1
ATOM 1424 C CA . GLY A 1 187 ? 19.812 9.735 32.211 1.00 78.19 187 GLY A CA 1
ATOM 1425 C C . GLY A 1 187 ? 18.979 10.640 31.301 1.00 78.19 187 GLY A C 1
ATOM 1426 O O . GLY A 1 187 ? 19.152 11.856 31.306 1.00 78.19 187 GLY A O 1
ATOM 1427 N N . GLY A 1 188 ? 18.119 10.060 30.466 1.00 76.50 188 GLY A N 1
ATOM 1428 C CA . GLY A 1 188 ? 17.316 10.787 29.473 1.00 76.50 188 GLY A CA 1
ATOM 1429 C C . GLY A 1 188 ? 18.072 11.264 28.221 1.00 76.50 188 GLY A C 1
ATOM 1430 O O . GLY A 1 188 ? 17.427 11.667 27.248 1.00 76.50 188 GLY A O 1
ATOM 1431 N N . ALA A 1 189 ? 19.410 11.223 28.208 1.00 77.88 189 ALA A N 1
ATOM 1432 C CA . ALA A 1 189 ? 20.227 11.767 27.123 1.00 77.88 189 ALA A CA 1
ATOM 1433 C C . ALA A 1 189 ? 20.300 10.836 25.901 1.00 77.88 189 ALA A C 1
ATOM 1435 O O . ALA A 1 189 ? 20.032 9.635 25.977 1.00 77.88 189 ALA A O 1
ATOM 1436 N N . SER A 1 190 ? 20.676 11.399 24.748 1.00 81.88 190 SER A N 1
ATOM 1437 C CA . SER A 1 190 ? 20.880 10.653 23.502 1.00 81.88 190 SER A CA 1
ATOM 1438 C C . SER A 1 190 ? 22.202 11.019 22.835 1.00 81.88 190 SER A C 1
ATOM 1440 O O . SER A 1 190 ? 22.645 12.161 22.913 1.00 81.88 190 SER A O 1
ATOM 1442 N N . THR A 1 191 ? 22.808 10.058 22.147 1.00 80.31 191 THR A N 1
ATOM 1443 C CA . THR A 1 191 ? 24.027 10.246 21.350 1.00 80.31 191 THR A CA 1
ATOM 1444 C C . THR A 1 191 ? 23.913 9.499 20.024 1.00 80.31 191 THR A C 1
ATOM 1446 O O . THR A 1 191 ? 23.161 8.527 19.916 1.00 80.31 191 THR A O 1
ATOM 1449 N N . ASN A 1 192 ? 24.622 9.958 18.995 1.00 82.69 192 ASN A N 1
ATOM 1450 C CA . ASN A 1 192 ? 24.606 9.352 17.671 1.00 82.69 192 ASN A CA 1
ATOM 1451 C C . ASN A 1 192 ? 26.003 8.908 17.226 1.00 82.69 192 ASN A C 1
ATOM 1453 O O . ASN A 1 192 ? 27.017 9.525 17.538 1.00 82.69 192 ASN A O 1
ATOM 1457 N N . VAL A 1 193 ? 26.034 7.830 16.448 1.00 83.94 193 VAL A N 1
ATOM 1458 C CA . VAL A 1 193 ? 27.213 7.418 15.686 1.00 83.94 193 VAL A CA 1
ATOM 1459 C C . VAL A 1 193 ? 26.826 7.255 14.229 1.00 83.94 193 VAL A C 1
ATOM 1461 O O . VAL A 1 193 ? 25.710 6.828 13.910 1.00 83.94 193 VAL A O 1
ATOM 1464 N N . THR A 1 194 ? 27.742 7.595 13.332 1.00 85.31 194 THR A N 1
ATOM 1465 C CA . THR A 1 194 ? 27.540 7.415 11.898 1.00 85.31 194 THR A CA 1
ATOM 1466 C C . THR A 1 194 ? 28.709 6.683 11.267 1.00 85.31 194 THR A C 1
ATOM 1468 O O . THR A 1 194 ? 29.833 6.761 11.755 1.00 85.31 194 THR A O 1
ATOM 1471 N N . ALA A 1 195 ? 28.440 5.938 10.199 1.00 86.31 195 ALA A N 1
ATOM 1472 C CA . ALA A 1 195 ? 29.461 5.296 9.377 1.00 86.31 195 ALA A CA 1
ATOM 1473 C C . ALA A 1 195 ? 28.927 5.083 7.961 1.00 86.31 195 ALA A C 1
ATOM 1475 O O . ALA A 1 195 ? 27.742 4.793 7.785 1.00 86.31 195 ALA A O 1
ATOM 1476 N N . ARG A 1 196 ? 29.785 5.179 6.941 1.00 88.44 196 ARG A N 1
ATOM 1477 C CA . ARG A 1 196 ? 29.399 4.896 5.554 1.00 88.44 196 ARG A CA 1
ATOM 1478 C C . ARG A 1 196 ? 29.928 3.551 5.081 1.00 88.44 196 ARG A C 1
ATOM 1480 O O . ARG A 1 196 ? 31.063 3.169 5.369 1.00 88.44 196 ARG A O 1
ATOM 1487 N N . ALA A 1 197 ? 29.113 2.855 4.300 1.00 82.88 197 ALA A N 1
ATOM 1488 C CA . ALA A 1 197 ? 29.476 1.613 3.643 1.00 82.88 197 ALA A CA 1
ATOM 1489 C C . ALA A 1 197 ? 29.078 1.658 2.165 1.00 82.88 197 ALA A C 1
ATOM 1491 O O . ALA A 1 197 ? 28.049 2.216 1.797 1.00 82.88 197 ALA A O 1
ATOM 1492 N N . ARG A 1 198 ? 29.910 1.083 1.303 1.00 82.75 198 ARG A N 1
ATOM 1493 C CA . ARG A 1 198 ? 29.680 0.966 -0.136 1.00 82.75 198 ARG A CA 1
ATOM 1494 C C . ARG A 1 198 ? 29.291 -0.461 -0.479 1.00 82.75 198 ARG A C 1
ATOM 1496 O O . ARG A 1 198 ? 29.971 -1.395 -0.057 1.00 82.75 198 ARG A O 1
ATOM 1503 N N . LEU A 1 199 ? 28.247 -0.641 -1.279 1.00 79.25 199 LEU A N 1
ATOM 1504 C CA . LEU A 1 199 ? 27.870 -1.967 -1.761 1.00 79.25 199 LEU A CA 1
ATOM 1505 C C . LEU A 1 199 ? 28.882 -2.456 -2.810 1.00 79.25 199 LEU A C 1
ATOM 1507 O O . LEU A 1 199 ? 29.116 -1.781 -3.812 1.00 79.25 199 LEU A O 1
ATOM 1511 N N . LEU A 1 200 ? 29.489 -3.625 -2.594 1.00 69.50 200 LEU A N 1
ATOM 1512 C CA . LEU A 1 200 ? 30.456 -4.203 -3.527 1.00 69.50 200 LEU A CA 1
ATOM 1513 C C . LEU A 1 200 ? 29.735 -4.854 -4.716 1.00 69.50 200 LEU A C 1
ATOM 1515 O O . LEU A 1 200 ? 28.792 -5.628 -4.543 1.00 69.50 200 LEU A O 1
ATOM 1519 N N . LEU A 1 201 ? 30.218 -4.587 -5.932 1.00 44.88 201 LEU A N 1
ATOM 1520 C CA . LEU A 1 201 ? 29.884 -5.389 -7.110 1.00 44.88 201 LEU A CA 1
ATOM 1521 C C . LEU A 1 201 ? 30.352 -6.826 -6.854 1.00 44.88 201 LEU A C 1
ATOM 1523 O O . LEU A 1 201 ? 31.520 -7.049 -6.531 1.00 44.88 201 LEU A O 1
ATOM 1527 N N . ARG A 1 202 ? 29.473 -7.822 -7.014 1.00 39.19 202 ARG A N 1
ATOM 1528 C CA . ARG A 1 202 ? 29.934 -9.212 -7.122 1.00 39.19 202 ARG A CA 1
ATOM 1529 C C . ARG A 1 202 ? 30.640 -9.375 -8.470 1.00 39.19 202 ARG A C 1
ATOM 1531 O O . ARG A 1 202 ? 30.011 -9.724 -9.459 1.00 39.19 202 ARG A O 1
ATOM 1538 N N . GLY A 1 203 ? 31.941 -9.107 -8.480 1.00 28.64 203 GLY A N 1
ATOM 1539 C CA . GLY A 1 203 ? 32.862 -9.373 -9.579 1.00 28.64 203 GLY A CA 1
ATOM 1540 C C . GLY A 1 203 ? 34.095 -10.096 -9.045 1.00 28.64 203 GLY A C 1
ATOM 1541 O O . GLY A 1 203 ? 34.673 -9.697 -8.038 1.00 28.64 203 GLY A O 1
ATOM 1542 N N . TRP A 1 204 ? 34.425 -11.210 -9.684 1.00 21.94 204 TRP A N 1
ATOM 1543 C CA . TRP A 1 204 ? 35.547 -12.097 -9.397 1.00 21.94 204 TRP A CA 1
ATOM 1544 C C . TRP A 1 204 ? 36.931 -11.409 -9.414 1.00 21.94 204 TRP A C 1
ATOM 1546 O O . TRP A 1 204 ? 37.172 -10.521 -10.220 1.00 21.94 204 TRP A O 1
ATOM 1556 N N . TRP A 1 205 ? 37.791 -11.898 -8.506 1.00 20.75 205 TRP A N 1
ATOM 1557 C CA . TRP A 1 205 ? 39.253 -12.125 -8.532 1.00 20.75 205 TRP A CA 1
ATOM 1558 C C . TRP A 1 205 ? 40.199 -11.254 -9.397 1.00 20.75 205 TRP A C 1
ATOM 1560 O O . TRP A 1 205 ? 39.997 -11.019 -10.583 1.00 20.75 205 TRP A O 1
ATOM 1570 N N . LYS A 1 206 ? 41.312 -10.869 -8.743 1.00 24.94 206 LYS A N 1
ATOM 1571 C CA . LYS A 1 206 ? 42.579 -10.377 -9.311 1.00 24.94 206 LYS A CA 1
ATOM 1572 C C . LYS A 1 206 ? 42.969 -11.148 -10.569 1.00 24.94 206 LYS A C 1
ATOM 1574 O O . LYS A 1 206 ? 43.146 -12.345 -10.498 1.00 24.94 206 LYS A O 1
ATOM 1579 N N . VAL A 1 207 ? 43.263 -10.461 -11.661 1.00 24.06 207 VAL A N 1
ATOM 1580 C CA . VAL A 1 207 ? 44.006 -11.056 -12.777 1.00 24.06 207 VAL A CA 1
ATOM 1581 C C . VAL A 1 207 ? 45.412 -11.425 -12.290 1.00 24.06 207 VAL A C 1
ATOM 1583 O O . VAL A 1 207 ? 46.243 -10.536 -12.114 1.00 24.06 207 VAL A O 1
ATOM 1586 N N . ASP A 1 208 ? 45.687 -12.713 -12.078 1.00 24.83 208 ASP A N 1
ATOM 1587 C CA . ASP A 1 208 ? 47.062 -13.208 -12.138 1.00 24.83 208 ASP A CA 1
ATOM 1588 C C . ASP A 1 208 ? 47.391 -13.497 -13.607 1.00 24.83 208 ASP A C 1
ATOM 1590 O O . ASP A 1 208 ? 46.778 -14.323 -14.285 1.00 24.83 208 ASP A O 1
ATOM 1594 N N . SER A 1 209 ? 48.348 -12.736 -14.126 1.00 29.25 209 SER A N 1
ATOM 1595 C CA . SER A 1 209 ? 48.839 -12.818 -15.493 1.00 29.25 209 SER A CA 1
ATOM 1596 C C . SER A 1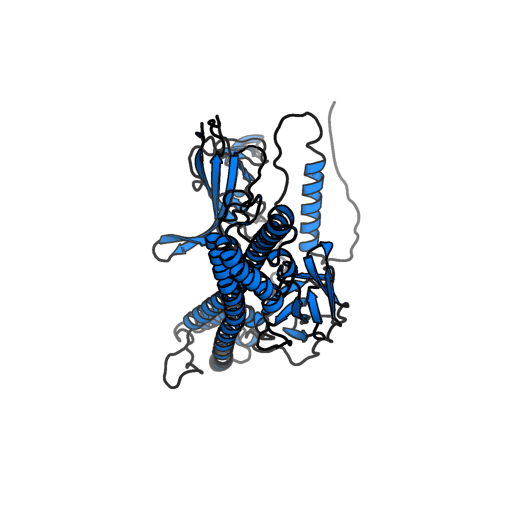 209 ? 49.671 -14.088 -15.692 1.00 29.25 209 SER A C 1
ATOM 1598 O O . SER A 1 209 ? 50.863 -14.078 -15.381 1.00 29.25 209 SER A O 1
ATOM 1600 N N . LYS A 1 210 ? 49.067 -15.164 -16.211 1.00 30.56 210 LYS A N 1
ATOM 1601 C CA . LYS A 1 210 ? 49.666 -16.144 -17.146 1.00 30.56 210 LYS A CA 1
ATOM 1602 C C . LYS A 1 210 ? 48.707 -17.321 -17.362 1.00 30.56 210 LYS A C 1
ATOM 1604 O O . LYS A 1 210 ? 48.130 -17.818 -16.412 1.00 30.56 210 LYS A O 1
ATOM 1609 N N . SER A 1 211 ? 48.634 -17.757 -18.622 1.00 25.72 211 SER A N 1
ATOM 1610 C CA . SER A 1 211 ? 47.815 -18.840 -19.195 1.00 25.72 211 SER A CA 1
ATOM 1611 C C . SER A 1 211 ? 46.317 -18.554 -19.348 1.00 25.72 211 SER A C 1
ATOM 1613 O O . SER A 1 211 ? 45.532 -18.806 -18.448 1.00 25.72 211 SER A O 1
ATOM 1615 N N . GLU A 1 212 ? 45.916 -18.074 -20.525 1.00 25.95 212 GLU A N 1
ATOM 1616 C CA . GLU A 1 212 ? 45.150 -18.888 -21.487 1.00 25.95 212 GLU A CA 1
ATOM 1617 C C . GLU A 1 212 ? 44.816 -18.047 -22.724 1.00 25.95 212 GLU A C 1
ATOM 1619 O O . GLU A 1 212 ? 43.787 -17.390 -22.846 1.00 25.95 212 GLU A O 1
ATOM 1624 N N . SER A 1 213 ? 45.726 -18.088 -23.695 1.00 30.34 213 SER A N 1
ATOM 1625 C CA . SER A 1 213 ? 45.379 -17.879 -25.093 1.00 30.34 213 SER A CA 1
ATOM 1626 C C . SER A 1 213 ? 44.587 -19.101 -25.565 1.00 30.34 213 SER A C 1
ATOM 1628 O O . SER A 1 213 ? 45.188 -20.087 -25.989 1.00 30.34 213 SER A O 1
ATOM 1630 N N . LYS A 1 214 ? 43.260 -19.080 -25.440 1.00 29.41 214 LYS A N 1
ATOM 1631 C CA . LYS A 1 214 ? 42.318 -19.848 -26.273 1.00 29.41 214 LYS A CA 1
ATOM 1632 C C . LYS A 1 214 ? 40.889 -19.404 -25.950 1.00 29.41 214 LYS A C 1
ATOM 1634 O O . LYS A 1 214 ? 40.496 -19.367 -24.796 1.00 29.41 214 LYS A O 1
ATOM 1639 N N . SER A 1 215 ? 40.129 -19.099 -27.002 1.00 25.73 215 SER A N 1
ATOM 1640 C CA . SER A 1 215 ? 38.723 -18.660 -26.995 1.00 25.73 215 SER A CA 1
ATOM 1641 C C . SER A 1 215 ? 38.452 -17.159 -26.800 1.00 25.73 215 SER A C 1
ATOM 1643 O O . SER A 1 215 ? 37.559 -16.754 -26.060 1.00 25.73 215 SER A O 1
ATOM 1645 N N . CYS A 1 216 ? 39.150 -16.316 -27.568 1.00 26.00 216 CYS A N 1
ATOM 1646 C CA . CYS A 1 216 ? 38.591 -15.031 -27.998 1.00 26.00 216 CYS A CA 1
ATOM 1647 C C . CYS A 1 216 ? 37.621 -15.283 -29.169 1.00 26.00 216 CYS A C 1
ATOM 1649 O O . CYS A 1 216 ? 37.994 -15.172 -30.330 1.00 26.00 216 CYS A O 1
ATOM 1651 N N . SER A 1 217 ? 36.405 -15.725 -28.854 1.00 28.03 217 SER A N 1
ATOM 1652 C CA . SER A 1 217 ? 35.219 -15.725 -29.724 1.00 28.03 217 SER A CA 1
ATOM 1653 C C . SER A 1 217 ? 34.066 -16.293 -28.899 1.00 28.03 217 SER A C 1
ATOM 1655 O O . SER A 1 217 ? 34.221 -17.386 -28.367 1.00 28.03 217 SER A O 1
ATOM 1657 N N . GLN A 1 218 ? 32.931 -15.592 -28.825 1.00 25.72 218 GLN A N 1
ATOM 1658 C CA . GLN A 1 218 ? 31.732 -15.905 -28.018 1.00 25.72 218 GLN A CA 1
ATOM 1659 C C . GLN A 1 218 ? 31.650 -15.253 -26.626 1.00 25.72 218 GLN A C 1
ATOM 1661 O O . GLN A 1 218 ? 31.276 -15.879 -25.641 1.00 25.72 218 GLN A O 1
ATOM 1666 N N . LEU A 1 219 ? 31.858 -13.936 -26.553 1.00 24.47 219 LEU A N 1
ATOM 1667 C CA . LEU A 1 219 ? 31.040 -13.126 -25.645 1.00 24.47 219 LEU A CA 1
ATOM 1668 C C . LEU A 1 219 ? 29.699 -12.877 -26.343 1.00 24.47 219 LEU A C 1
ATOM 1670 O O . LEU A 1 219 ? 29.475 -11.836 -26.954 1.00 24.47 219 LEU A O 1
ATOM 1674 N N . THR A 1 220 ? 28.817 -13.875 -26.311 1.00 23.77 220 THR A N 1
ATOM 1675 C CA . THR A 1 220 ? 27.393 -13.636 -26.545 1.00 23.77 220 THR A CA 1
ATOM 1676 C C . THR A 1 220 ? 26.925 -12.619 -25.515 1.00 23.77 220 THR A C 1
ATOM 1678 O O . THR A 1 220 ? 27.064 -12.845 -24.313 1.00 23.77 220 THR A O 1
ATOM 1681 N N . PHE A 1 221 ? 26.405 -11.498 -26.016 1.00 29.27 221 PHE A N 1
ATOM 1682 C CA . PHE A 1 221 ? 25.544 -10.552 -25.315 1.00 29.27 221 PHE A CA 1
ATOM 1683 C C . PHE A 1 221 ? 24.773 -11.277 -24.204 1.00 29.27 221 PHE A C 1
ATOM 1685 O O . PHE A 1 221 ? 23.910 -12.110 -24.491 1.00 29.27 221 PHE A O 1
ATOM 1692 N N . ASN A 1 222 ? 25.078 -10.986 -22.937 1.00 25.27 222 ASN A N 1
ATOM 1693 C CA . ASN A 1 222 ? 24.164 -11.337 -21.859 1.00 25.27 222 ASN A CA 1
ATOM 1694 C C . ASN A 1 222 ? 22.908 -10.499 -22.097 1.00 25.27 222 ASN A C 1
ATOM 1696 O O . ASN A 1 222 ? 22.853 -9.321 -21.751 1.00 25.27 222 ASN A O 1
ATOM 1700 N N . SER A 1 223 ? 21.948 -11.114 -22.783 1.00 32.75 223 SER A N 1
ATOM 1701 C CA . SER A 1 223 ? 20.608 -10.615 -23.030 1.00 32.75 223 SER A CA 1
ATOM 1702 C C . SER A 1 223 ? 19.972 -10.270 -21.685 1.00 32.75 223 SER A C 1
ATOM 1704 O O . SER A 1 223 ? 19.381 -11.133 -21.037 1.00 32.75 223 SER A O 1
ATOM 1706 N N . PHE A 1 224 ? 20.068 -9.006 -21.266 1.00 35.12 224 PHE A N 1
ATOM 1707 C CA . PHE A 1 224 ? 19.039 -8.418 -20.418 1.00 35.12 224 PHE A CA 1
ATOM 1708 C C . PHE A 1 224 ? 17.741 -8.566 -21.208 1.00 35.12 224 PHE A C 1
ATOM 1710 O O . PHE A 1 224 ? 17.527 -7.902 -22.220 1.00 35.12 224 PHE A O 1
ATOM 1717 N N . LYS A 1 225 ? 16.963 -9.585 -20.843 1.00 52.50 225 LYS A N 1
ATOM 1718 C CA . LYS A 1 225 ? 15.748 -9.982 -21.545 1.00 52.50 225 LYS A CA 1
ATOM 1719 C C . LYS A 1 225 ? 14.764 -8.824 -21.394 1.00 52.50 225 LYS A C 1
ATOM 1721 O O . LYS A 1 225 ? 14.292 -8.586 -20.288 1.00 52.50 225 LYS A O 1
ATOM 1726 N N . SER A 1 226 ? 14.534 -8.077 -22.476 1.00 55.22 226 SER A N 1
ATOM 1727 C CA . SER A 1 226 ? 13.669 -6.896 -22.445 1.00 55.22 226 SER A CA 1
ATOM 1728 C C . SER A 1 226 ? 12.286 -7.289 -21.934 1.00 55.22 226 SER A C 1
ATOM 1730 O O . SER A 1 226 ? 11.703 -8.225 -22.491 1.00 55.22 226 SER A O 1
ATOM 1732 N N . MET A 1 227 ? 11.755 -6.588 -20.934 1.00 68.81 227 MET A N 1
ATOM 1733 C CA . MET A 1 227 ? 10.387 -6.811 -20.464 1.00 68.81 227 MET A CA 1
ATOM 1734 C C . MET A 1 227 ? 9.444 -5.832 -21.172 1.00 68.81 227 MET A C 1
ATOM 1736 O O . MET A 1 227 ? 9.476 -4.631 -20.883 1.00 68.81 227 MET A O 1
ATOM 1740 N N . PRO A 1 228 ? 8.611 -6.312 -22.110 1.00 82.75 228 PRO A N 1
ATOM 1741 C CA . PRO A 1 228 ? 7.644 -5.465 -22.787 1.00 82.75 228 PRO A CA 1
ATOM 1742 C C . PRO A 1 228 ? 6.495 -5.068 -21.856 1.00 82.75 228 PRO A C 1
ATOM 1744 O O . PRO A 1 228 ? 6.317 -5.640 -20.778 1.00 82.75 228 PRO A O 1
ATOM 1747 N N . ILE A 1 229 ? 5.683 -4.109 -22.301 1.00 85.69 229 ILE A N 1
ATOM 1748 C CA . ILE A 1 229 ? 4.525 -3.649 -21.541 1.00 85.69 229 ILE A CA 1
ATOM 1749 C C . ILE A 1 229 ? 3.455 -4.744 -21.552 1.00 85.69 229 ILE A C 1
ATOM 1751 O O . ILE A 1 229 ? 2.822 -4.988 -22.578 1.00 85.69 229 ILE A O 1
ATOM 1755 N N . SER A 1 230 ? 3.265 -5.394 -20.406 1.00 78.94 230 SER A N 1
ATOM 1756 C CA . SER A 1 230 ? 2.269 -6.452 -20.175 1.00 78.94 230 SER A CA 1
ATOM 1757 C C . SER A 1 230 ? 1.139 -6.016 -19.236 1.00 78.94 230 SER A C 1
ATOM 1759 O O . SER A 1 230 ? 0.057 -6.586 -19.265 1.00 78.94 230 SER A O 1
ATOM 1761 N N . GLY A 1 231 ? 1.385 -4.976 -18.435 1.00 76.25 231 GLY A N 1
ATOM 1762 C CA . GLY A 1 231 ? 0.464 -4.425 -17.440 1.00 76.25 231 GLY A CA 1
ATOM 1763 C C . GLY A 1 231 ? 1.054 -3.198 -16.738 1.00 76.25 231 GLY A C 1
ATOM 1764 O O . GLY A 1 231 ? 2.195 -2.805 -17.003 1.00 76.25 231 GLY A O 1
ATOM 1765 N N . ALA A 1 232 ? 0.320 -2.585 -15.807 1.00 72.19 232 ALA A N 1
ATOM 1766 C CA . ALA A 1 232 ? 0.735 -1.323 -15.180 1.00 72.19 232 ALA A CA 1
ATOM 1767 C C . ALA A 1 232 ? 2.112 -1.396 -14.480 1.00 72.19 232 ALA A C 1
ATOM 1769 O O . ALA A 1 232 ? 2.863 -0.426 -14.486 1.00 72.19 232 ALA A O 1
ATOM 1770 N N . SER A 1 233 ? 2.495 -2.543 -13.917 1.00 70.31 233 SER A N 1
ATOM 1771 C CA . SER A 1 233 ? 3.791 -2.732 -13.241 1.00 70.31 233 SER A CA 1
ATOM 1772 C C . SER A 1 233 ? 4.993 -2.812 -14.189 1.00 70.31 233 SER A C 1
ATOM 1774 O O . SER A 1 233 ? 6.124 -2.559 -13.778 1.00 70.31 233 SER A O 1
ATOM 1776 N N . SER A 1 234 ? 4.767 -3.135 -15.464 1.00 81.94 234 SER A N 1
ATOM 1777 C CA . SER A 1 234 ? 5.840 -3.376 -16.439 1.00 81.94 234 SER A CA 1
ATOM 1778 C C . SER A 1 234 ? 6.472 -2.097 -17.004 1.00 81.94 234 SER A C 1
ATOM 1780 O O . SER A 1 234 ? 7.625 -2.127 -17.421 1.00 81.94 234 SER A O 1
ATOM 1782 N N . TYR A 1 235 ? 5.778 -0.954 -16.941 1.00 88.25 235 TYR A N 1
ATOM 1783 C CA . TYR A 1 235 ? 6.231 0.304 -17.551 1.00 88.25 235 TYR A CA 1
ATOM 1784 C C . TYR A 1 235 ? 7.610 0.767 -17.068 1.00 88.25 235 TYR A C 1
ATOM 1786 O O . TYR A 1 235 ? 8.432 1.179 -17.883 1.00 88.25 235 TYR A O 1
ATOM 1794 N N . ILE A 1 236 ? 7.887 0.699 -15.760 1.00 84.62 236 ILE A N 1
ATOM 1795 C CA . ILE A 1 236 ? 9.193 1.102 -15.210 1.00 84.62 236 ILE A CA 1
ATOM 1796 C C . ILE A 1 236 ? 10.307 0.187 -15.726 1.00 84.62 236 ILE A C 1
ATOM 1798 O O . ILE A 1 236 ? 11.376 0.674 -16.092 1.00 84.62 236 ILE A O 1
ATOM 1802 N N . HIS A 1 237 ? 10.053 -1.122 -15.799 1.00 83.00 237 HIS A N 1
ATOM 1803 C CA . HIS A 1 237 ? 11.007 -2.080 -16.354 1.00 83.00 237 HIS A CA 1
ATOM 1804 C C . HIS A 1 237 ? 11.271 -1.795 -17.835 1.00 83.00 237 HIS A C 1
ATOM 1806 O O . HIS A 1 237 ? 12.426 -1.619 -18.212 1.00 83.00 237 HIS A O 1
ATOM 1812 N N . THR A 1 238 ? 10.222 -1.611 -18.641 1.00 87.56 238 THR A N 1
ATOM 1813 C CA . THR A 1 238 ? 10.367 -1.259 -20.059 1.00 87.56 238 THR A CA 1
ATOM 1814 C C . THR A 1 238 ? 11.125 0.060 -20.239 1.00 87.56 238 THR A C 1
ATOM 1816 O O . THR A 1 238 ? 12.024 0.154 -21.070 1.00 87.56 238 THR A O 1
ATOM 1819 N N . LEU A 1 239 ? 10.839 1.090 -19.438 1.00 88.62 239 LEU A N 1
ATOM 1820 C CA . LEU A 1 239 ? 11.583 2.354 -19.489 1.00 88.62 239 LEU A CA 1
ATOM 1821 C C . LEU A 1 239 ? 13.072 2.162 -19.175 1.00 88.62 239 LEU A C 1
ATOM 1823 O O . LEU A 1 239 ? 13.919 2.772 -19.829 1.00 88.62 239 LEU A O 1
ATOM 1827 N N . ASN A 1 240 ? 13.397 1.299 -18.213 1.00 87.25 240 ASN A N 1
ATOM 1828 C CA . ASN A 1 240 ? 14.778 0.968 -17.872 1.00 87.25 240 ASN A CA 1
ATOM 1829 C C . ASN A 1 240 ? 15.507 0.196 -18.985 1.00 87.25 240 ASN A C 1
ATOM 1831 O O . ASN A 1 240 ? 16.732 0.274 -19.031 1.00 87.25 240 ASN A O 1
ATOM 1835 N N . ASP A 1 241 ? 14.790 -0.460 -19.902 1.00 86.94 241 ASP A N 1
ATOM 1836 C CA . ASP A 1 241 ? 15.373 -1.071 -21.105 1.00 86.94 241 ASP A CA 1
ATOM 1837 C C . ASP A 1 241 ? 15.600 -0.032 -22.221 1.00 86.94 241 ASP A C 1
ATOM 1839 O O . ASP A 1 241 ? 16.638 -0.020 -22.885 1.00 86.94 241 ASP A O 1
ATOM 1843 N N . PHE A 1 242 ? 14.657 0.897 -22.414 1.00 92.56 242 PHE A N 1
ATOM 1844 C CA . PHE A 1 242 ? 14.736 1.931 -23.457 1.00 92.56 242 PHE A CA 1
ATOM 1845 C C . PHE A 1 242 ? 15.790 3.008 -23.174 1.00 92.56 242 PHE A C 1
ATOM 1847 O O . PHE A 1 242 ? 16.452 3.485 -24.095 1.00 92.56 242 PHE A O 1
ATOM 1854 N N . LEU A 1 243 ? 15.962 3.415 -21.914 1.00 91.75 243 LEU A N 1
ATOM 1855 C CA . LEU A 1 243 ? 16.898 4.474 -21.522 1.00 91.75 243 LEU A CA 1
ATOM 1856 C C . LEU A 1 243 ? 18.377 4.198 -21.867 1.00 91.75 243 LEU A C 1
ATOM 1858 O O . LEU A 1 243 ? 19.025 5.119 -22.377 1.00 91.75 243 LEU A O 1
ATOM 1862 N N . PRO A 1 244 ? 18.956 3.011 -21.593 1.00 88.81 244 PRO A N 1
ATOM 1863 C CA . PRO A 1 244 ? 20.319 2.690 -22.013 1.00 88.81 244 PRO A CA 1
ATOM 1864 C C . PRO A 1 244 ? 20.422 2.512 -23.531 1.00 88.81 244 PRO A C 1
ATOM 1866 O O . PRO A 1 244 ? 21.403 2.959 -24.119 1.00 88.81 244 PRO A O 1
ATOM 1869 N N . HIS A 1 245 ? 19.401 1.949 -24.185 1.00 92.94 245 HIS A N 1
ATOM 1870 C CA . HIS A 1 245 ? 19.380 1.822 -25.643 1.00 92.94 245 HIS A CA 1
ATOM 1871 C C . HIS A 1 245 ? 19.373 3.199 -26.338 1.00 92.94 245 HIS A C 1
ATOM 1873 O O . HIS A 1 245 ? 20.102 3.427 -27.303 1.00 92.94 245 HIS A O 1
ATOM 1879 N N . TRP A 1 246 ? 18.630 4.176 -25.804 1.00 93.44 246 TRP A N 1
ATOM 1880 C CA . TRP A 1 246 ? 18.666 5.564 -26.286 1.00 93.44 246 TRP A CA 1
ATOM 1881 C C . TRP A 1 246 ? 20.057 6.182 -26.140 1.00 93.44 246 TRP A C 1
ATOM 1883 O O . TRP A 1 246 ? 20.526 6.856 -27.054 1.00 93.44 246 TRP A O 1
ATOM 1893 N N . GLU A 1 247 ? 20.755 5.919 -25.036 1.00 91.88 247 GLU A N 1
ATOM 1894 C CA . GLU A 1 247 ? 22.128 6.401 -24.850 1.00 91.88 247 GLU A CA 1
ATOM 1895 C C . GLU A 1 247 ? 23.086 5.838 -25.914 1.00 91.88 247 GLU A C 1
ATOM 1897 O O . GLU A 1 247 ? 23.884 6.581 -26.487 1.00 91.88 247 GLU A O 1
ATOM 1902 N N . GLN A 1 248 ? 22.961 4.547 -26.241 1.00 91.38 248 GLN A N 1
ATOM 1903 C CA . GLN A 1 248 ? 23.756 3.908 -27.295 1.00 91.38 248 GLN A CA 1
ATOM 1904 C C . GLN A 1 248 ? 23.458 4.508 -28.675 1.00 91.38 248 GLN A C 1
ATOM 1906 O O . GLN A 1 248 ? 24.383 4.819 -29.424 1.00 91.38 248 GLN A O 1
ATOM 1911 N N . VAL A 1 249 ? 22.181 4.758 -28.979 1.00 91.25 249 VAL A N 1
ATOM 1912 C CA . VAL A 1 249 ? 21.766 5.455 -30.205 1.00 91.25 249 VAL A CA 1
ATOM 1913 C C . VAL A 1 249 ? 22.370 6.857 -30.285 1.00 91.25 249 VAL A C 1
ATOM 1915 O O . VAL A 1 249 ? 22.941 7.210 -31.312 1.00 91.25 249 VAL A O 1
ATOM 1918 N N . ASN A 1 250 ? 22.301 7.647 -29.210 1.00 91.44 250 ASN A N 1
ATOM 1919 C CA . ASN A 1 250 ? 22.899 8.986 -29.182 1.00 91.44 250 ASN A CA 1
ATOM 1920 C C . ASN A 1 250 ? 24.414 8.933 -29.405 1.00 91.44 250 ASN A C 1
ATOM 1922 O O . ASN A 1 250 ? 24.952 9.740 -30.158 1.00 91.44 250 ASN A O 1
ATOM 1926 N N . THR A 1 251 ? 25.084 7.962 -28.781 1.00 89.25 251 THR A N 1
ATOM 1927 C CA . THR A 1 251 ? 26.526 7.747 -28.947 1.00 89.25 251 THR A CA 1
ATOM 1928 C C . THR A 1 251 ? 26.865 7.422 -30.402 1.00 89.25 251 THR A C 1
ATOM 1930 O O . THR A 1 251 ? 27.805 7.988 -30.953 1.00 89.25 251 THR A O 1
ATOM 1933 N N . SER A 1 252 ? 26.072 6.565 -31.055 1.00 88.50 252 SER A N 1
ATOM 1934 C CA . SER A 1 252 ? 26.304 6.166 -32.447 1.00 88.50 252 SER A CA 1
ATOM 1935 C C . SER A 1 252 ? 25.972 7.256 -33.472 1.00 88.50 252 SER A C 1
ATOM 1937 O O . SER A 1 252 ? 26.527 7.232 -34.567 1.00 88.50 252 SER A O 1
ATOM 1939 N N . LEU A 1 253 ? 25.083 8.203 -33.149 1.00 87.88 253 LEU A N 1
ATOM 1940 C CA . LEU A 1 253 ? 24.759 9.337 -34.026 1.00 87.88 253 LEU A CA 1
ATOM 1941 C C . LEU A 1 253 ? 25.867 10.404 -34.058 1.00 87.88 253 LEU A C 1
ATOM 1943 O O . LEU A 1 253 ? 25.974 11.137 -35.044 1.00 87.88 253 LEU A O 1
ATOM 1947 N N . GLY A 1 254 ? 26.693 10.500 -33.010 1.00 82.25 254 GLY A N 1
ATOM 1948 C CA . GLY A 1 254 ? 27.838 11.413 -32.946 1.00 82.25 254 GLY A CA 1
ATOM 1949 C C . GLY A 1 254 ? 27.479 12.863 -33.306 1.00 82.25 254 GLY A C 1
ATOM 1950 O O . GLY A 1 254 ? 26.623 13.484 -32.675 1.00 82.25 254 GLY A O 1
ATOM 1951 N N . ALA A 1 255 ? 28.118 13.405 -34.350 1.00 70.94 255 ALA A N 1
ATOM 1952 C CA . ALA A 1 255 ? 27.899 14.775 -34.836 1.00 70.94 255 ALA A CA 1
ATOM 1953 C C . ALA A 1 255 ? 26.493 15.029 -35.425 1.00 70.94 255 ALA A C 1
ATOM 1955 O O . ALA A 1 255 ? 26.115 16.182 -35.619 1.00 70.94 255 ALA A O 1
ATOM 1956 N N . GLY A 1 256 ? 25.695 13.981 -35.670 1.00 64.44 256 GLY A N 1
ATOM 1957 C CA . GLY A 1 256 ? 24.288 14.081 -36.079 1.00 64.44 256 GLY A CA 1
ATOM 1958 C C . GLY A 1 256 ? 23.340 14.578 -34.978 1.00 64.44 256 GLY A C 1
ATOM 1959 O O . GLY A 1 256 ? 22.148 14.754 -35.235 1.00 64.44 256 GLY A O 1
ATOM 1960 N N . GLY A 1 257 ? 23.867 14.825 -33.773 1.00 69.94 257 GLY A N 1
ATOM 1961 C CA . GLY A 1 257 ? 23.132 15.310 -32.611 1.00 69.94 257 GLY A CA 1
ATOM 1962 C C . GLY A 1 257 ? 22.405 14.191 -31.856 1.00 69.94 257 GLY A C 1
ATOM 1963 O O . GLY A 1 257 ? 22.194 13.100 -32.393 1.00 69.94 257 GLY A O 1
ATOM 1964 N N . PRO A 1 258 ? 22.009 14.435 -30.592 1.00 82.25 258 PRO A N 1
ATOM 1965 C CA . PRO A 1 258 ? 21.208 13.471 -29.854 1.00 82.25 258 PRO A CA 1
ATOM 1966 C C . PRO A 1 258 ? 19.878 13.243 -30.577 1.00 82.25 258 PRO A C 1
ATOM 1968 O O . PRO A 1 258 ? 19.313 14.161 -31.175 1.00 82.25 258 PRO A O 1
ATOM 1971 N N . LEU A 1 259 ? 19.347 12.024 -30.500 1.00 86.88 259 LEU A N 1
ATOM 1972 C CA . LEU A 1 259 ? 18.035 11.728 -31.049 1.00 86.88 259 LEU A CA 1
ATOM 1973 C C . LEU A 1 259 ? 16.977 12.544 -30.301 1.00 86.88 259 LEU A C 1
ATOM 1975 O O . LEU A 1 259 ? 16.825 12.445 -29.079 1.00 86.88 259 LEU A O 1
ATOM 1979 N N . VAL A 1 260 ? 16.223 13.320 -31.071 1.00 88.25 260 VAL A N 1
ATOM 1980 C CA . VAL A 1 260 ? 15.168 14.207 -30.597 1.00 88.25 260 VAL A CA 1
ATOM 1981 C C . VAL A 1 260 ? 13.883 13.854 -31.346 1.00 88.25 260 VAL A C 1
ATOM 1983 O O . VAL A 1 260 ? 13.830 13.900 -32.574 1.00 88.25 260 VAL A O 1
ATOM 1986 N N . LEU A 1 261 ? 12.844 13.469 -30.607 1.00 88.06 261 LEU A N 1
ATOM 1987 C CA . LEU A 1 261 ? 11.549 13.070 -31.152 1.00 88.06 261 LEU A CA 1
ATOM 1988 C C . LEU A 1 261 ? 10.588 14.255 -31.184 1.00 88.06 261 LEU A C 1
ATOM 1990 O O . LEU A 1 261 ? 10.619 15.128 -30.318 1.00 88.06 261 LEU A O 1
ATOM 1994 N N . ARG A 1 262 ? 9.648 14.251 -32.129 1.00 84.44 262 ARG A N 1
ATOM 1995 C CA . ARG A 1 262 ? 8.449 15.091 -32.015 1.00 84.44 262 ARG A CA 1
ATOM 1996 C C . ARG A 1 262 ? 7.606 14.571 -30.847 1.00 84.44 262 ARG A C 1
ATOM 1998 O O . ARG A 1 262 ? 7.407 13.364 -30.760 1.00 84.44 262 ARG A O 1
ATOM 2005 N N . ASN A 1 263 ? 7.106 15.452 -29.977 1.00 80.75 263 ASN A N 1
ATOM 2006 C CA . ASN A 1 263 ? 6.174 15.036 -28.928 1.00 80.75 263 ASN A CA 1
ATOM 2007 C C . ASN A 1 263 ? 4.897 14.451 -29.563 1.00 80.75 263 ASN A C 1
ATOM 2009 O O . ASN A 1 263 ? 4.198 15.185 -30.267 1.00 80.75 263 ASN A O 1
ATOM 2013 N N . PRO A 1 264 ? 4.582 13.163 -29.332 1.00 78.44 264 PRO A N 1
ATOM 2014 C CA . PRO A 1 264 ? 3.382 12.545 -29.886 1.00 78.44 264 PRO A CA 1
ATOM 2015 C C . PRO A 1 264 ? 2.097 12.962 -29.150 1.00 78.44 264 PRO A C 1
ATOM 2017 O O . PRO A 1 264 ? 1.012 12.732 -29.671 1.00 78.44 264 PRO A O 1
ATOM 2020 N N . ASN A 1 265 ? 2.208 13.600 -27.978 1.00 78.44 265 ASN A N 1
ATOM 2021 C CA . ASN A 1 265 ? 1.088 13.928 -27.089 1.00 78.44 265 ASN A CA 1
ATOM 2022 C C . ASN A 1 265 ? 0.681 15.415 -27.099 1.00 78.44 265 ASN A C 1
ATOM 2024 O O . ASN A 1 265 ? -0.187 15.807 -26.324 1.00 78.44 265 ASN A O 1
ATOM 2028 N N . GLY A 1 266 ? 1.331 16.270 -27.899 1.00 69.62 266 GLY A N 1
ATOM 2029 C CA . GLY A 1 266 ? 1.130 17.726 -27.873 1.00 69.62 266 GLY A CA 1
ATOM 2030 C C . GLY A 1 266 ? 0.790 18.327 -29.246 1.00 69.62 266 GLY A C 1
ATOM 2031 O O . GLY A 1 266 ? 1.287 17.832 -30.260 1.00 69.62 266 GLY A O 1
ATOM 2032 N N . PRO A 1 267 ? -0.017 19.408 -29.307 1.00 55.41 267 PRO A N 1
ATOM 2033 C CA . PRO A 1 267 ? -0.429 20.034 -30.570 1.00 55.41 267 PRO A CA 1
ATOM 2034 C C . PRO A 1 267 ? 0.676 20.880 -31.239 1.00 55.41 267 PRO A C 1
ATOM 2036 O O . PRO A 1 267 ? 0.659 21.073 -32.453 1.00 55.41 267 PRO A O 1
ATOM 2039 N N . THR A 1 268 ? 1.667 21.354 -30.482 1.00 55.75 268 THR A N 1
ATOM 2040 C CA . THR A 1 268 ? 2.830 22.138 -30.951 1.00 55.75 268 THR A CA 1
ATOM 2041 C C . THR A 1 268 ? 4.138 21.518 -30.443 1.00 55.75 268 THR A C 1
ATOM 2043 O O . THR A 1 268 ? 4.092 20.524 -29.727 1.00 55.75 268 THR A O 1
ATOM 2046 N N . ARG A 1 269 ? 5.313 22.014 -30.876 1.00 50.12 269 ARG A N 1
ATOM 2047 C CA . ARG A 1 269 ? 6.627 21.374 -30.645 1.00 50.12 269 ARG A CA 1
ATOM 2048 C C . ARG A 1 269 ? 7.246 21.721 -29.270 1.00 50.12 269 ARG A C 1
ATOM 2050 O O . ARG A 1 269 ? 8.071 22.627 -29.212 1.00 50.12 269 ARG A O 1
ATOM 2057 N N . PRO A 1 270 ? 7.059 20.914 -28.214 1.00 60.44 270 PRO A N 1
ATOM 2058 C CA . PRO A 1 270 ? 8.189 20.413 -27.464 1.00 60.44 270 PRO A CA 1
ATOM 2059 C C . PRO A 1 270 ? 8.697 19.168 -28.183 1.00 60.44 270 PRO A C 1
ATOM 2061 O O . PRO A 1 270 ? 7.931 18.343 -28.684 1.00 60.44 270 PRO A O 1
ATOM 2064 N N . THR A 1 271 ? 10.007 19.034 -28.268 1.00 81.94 271 THR A N 1
ATOM 2065 C CA . THR A 1 271 ? 10.621 17.782 -28.676 1.00 81.94 271 THR A CA 1
ATOM 2066 C C . THR A 1 271 ? 10.914 16.919 -27.454 1.00 81.94 271 THR A C 1
ATOM 2068 O O . THR A 1 271 ? 11.306 17.447 -26.417 1.00 81.94 271 THR A O 1
ATOM 2071 N N . ILE A 1 272 ? 10.765 15.602 -27.567 1.00 87.62 272 ILE A N 1
ATOM 2072 C CA . ILE A 1 272 ? 11.111 14.657 -26.502 1.00 87.62 272 ILE A CA 1
ATOM 2073 C C . ILE A 1 272 ? 12.523 14.133 -26.750 1.00 87.62 272 ILE A C 1
ATOM 2075 O O . ILE A 1 272 ? 12.810 13.564 -27.802 1.00 87.62 272 ILE A O 1
ATOM 2079 N N . ASN A 1 273 ? 13.405 14.322 -25.776 1.00 90.44 273 ASN A N 1
ATOM 2080 C CA . ASN A 1 273 ? 14.746 13.749 -25.760 1.00 90.44 273 ASN A CA 1
ATOM 2081 C C . ASN A 1 273 ? 14.857 12.694 -24.645 1.00 90.44 273 ASN A C 1
ATOM 2083 O O . ASN A 1 273 ? 13.920 12.474 -23.873 1.00 90.44 273 ASN A O 1
ATOM 2087 N N . ARG A 1 274 ? 16.028 12.063 -24.530 1.00 91.25 274 ARG A N 1
ATOM 2088 C CA . ARG A 1 274 ? 16.297 11.073 -23.479 1.00 91.25 274 ARG A CA 1
ATOM 2089 C C . ARG A 1 274 ? 16.068 11.623 -22.065 1.00 91.25 274 ARG A C 1
ATOM 2091 O O . ARG A 1 274 ? 15.525 10.909 -21.232 1.00 91.25 274 ARG A O 1
ATOM 2098 N N . ALA A 1 275 ? 16.446 12.874 -21.793 1.00 90.06 275 ALA A N 1
ATOM 2099 C CA . ALA A 1 275 ? 16.272 13.482 -20.472 1.00 90.06 275 ALA A CA 1
ATOM 2100 C C . ALA A 1 275 ? 14.789 13.601 -20.085 1.00 90.06 275 ALA A C 1
ATOM 2102 O O . ALA A 1 275 ? 14.424 13.249 -18.969 1.00 90.06 275 ALA A O 1
ATOM 2103 N N . ALA A 1 276 ? 13.919 13.985 -21.023 1.00 91.19 276 ALA A N 1
ATOM 2104 C CA . ALA A 1 276 ? 12.476 13.993 -20.797 1.00 91.19 276 ALA A CA 1
ATOM 2105 C C . ALA A 1 276 ? 11.925 12.584 -20.503 1.00 91.19 276 ALA A C 1
ATOM 2107 O O . ALA A 1 276 ? 11.060 12.435 -19.644 1.00 91.19 276 ALA A O 1
ATOM 2108 N N . LEU A 1 277 ? 12.453 11.538 -21.155 1.00 91.44 277 LEU A N 1
ATOM 2109 C CA . LEU A 1 277 ? 12.079 10.152 -20.845 1.00 91.44 277 LEU A CA 1
ATOM 2110 C C . LEU A 1 277 ? 12.561 9.715 -19.449 1.00 91.44 277 LEU A C 1
ATOM 2112 O O . LEU A 1 277 ? 11.850 8.987 -18.759 1.00 91.44 277 LEU A O 1
ATOM 2116 N N . VAL A 1 278 ? 13.740 10.179 -19.010 1.00 91.19 278 VAL A N 1
ATOM 2117 C CA . VAL A 1 278 ? 14.222 9.978 -17.630 1.00 91.19 278 VAL A CA 1
ATOM 2118 C C . VAL A 1 278 ? 13.255 10.621 -16.637 1.00 91.19 278 VAL A C 1
ATOM 2120 O O . VAL A 1 278 ? 12.839 9.939 -15.705 1.00 91.19 278 VAL A O 1
ATOM 2123 N N . THR A 1 279 ? 12.837 11.868 -16.877 1.00 91.75 279 THR A N 1
ATOM 2124 C CA . THR A 1 279 ? 11.842 12.563 -16.045 1.00 91.75 279 THR A CA 1
ATOM 2125 C C . THR A 1 279 ? 10.529 11.790 -15.975 1.00 91.75 279 THR A C 1
ATOM 2127 O O . THR A 1 279 ? 10.068 11.504 -14.880 1.00 91.75 279 THR A O 1
ATOM 2130 N N . MET A 1 280 ? 9.974 11.345 -17.109 1.00 91.69 280 MET A N 1
ATOM 2131 C CA . MET A 1 280 ? 8.745 10.535 -17.113 1.00 91.69 280 MET A CA 1
ATOM 2132 C C . MET A 1 280 ? 8.891 9.234 -16.309 1.00 91.69 280 MET A C 1
ATOM 2134 O O . MET A 1 280 ? 7.955 8.816 -15.631 1.00 91.69 280 MET A O 1
ATOM 2138 N N . ARG A 1 281 ? 10.061 8.584 -16.370 1.00 92.75 281 ARG A N 1
ATOM 2139 C CA . ARG A 1 281 ? 10.352 7.371 -15.591 1.00 92.75 281 ARG A CA 1
ATOM 2140 C C . ARG A 1 281 ? 10.438 7.664 -14.095 1.00 92.75 281 ARG A C 1
ATOM 2142 O O . ARG A 1 281 ? 9.908 6.886 -13.306 1.00 92.75 281 ARG A O 1
ATOM 2149 N N . ASP A 1 282 ? 11.100 8.751 -13.707 1.00 90.44 282 ASP A N 1
ATOM 2150 C CA . ASP A 1 282 ? 11.210 9.169 -12.306 1.00 90.44 282 ASP A CA 1
ATOM 2151 C C . ASP A 1 282 ? 9.852 9.622 -11.740 1.00 90.44 282 ASP A C 1
ATOM 2153 O O . ASP A 1 282 ? 9.494 9.220 -10.633 1.00 90.44 282 ASP A O 1
ATOM 2157 N N . ASP A 1 283 ? 9.046 10.348 -12.516 1.00 89.44 283 ASP A N 1
ATOM 2158 C CA . ASP A 1 283 ? 7.689 10.749 -12.135 1.00 89.44 283 ASP A CA 1
ATOM 2159 C C . ASP A 1 283 ? 6.766 9.532 -11.972 1.00 89.44 283 ASP A C 1
ATOM 2161 O O . ASP A 1 283 ? 5.992 9.451 -11.015 1.00 89.44 283 ASP A O 1
ATOM 2165 N N . LEU A 1 284 ? 6.872 8.535 -12.861 1.00 91.00 284 LEU A N 1
ATOM 2166 C CA . LEU A 1 284 ? 6.099 7.300 -12.736 1.00 91.00 284 LEU A CA 1
ATOM 2167 C C . LEU A 1 284 ? 6.521 6.513 -11.486 1.00 91.00 284 LEU A C 1
ATOM 2169 O O . LEU A 1 284 ? 5.667 6.005 -10.759 1.00 91.00 284 LEU A O 1
ATOM 2173 N N . GLN A 1 285 ? 7.822 6.463 -11.182 1.00 88.81 285 GLN A N 1
ATOM 2174 C CA . GLN A 1 285 ? 8.330 5.860 -9.947 1.00 88.81 285 GLN A CA 1
ATOM 2175 C C . GLN A 1 285 ? 7.809 6.600 -8.703 1.00 88.81 285 GLN A C 1
ATOM 2177 O O . GLN A 1 285 ? 7.450 5.963 -7.705 1.00 88.81 285 GLN A O 1
ATOM 2182 N N . ALA A 1 286 ? 7.724 7.931 -8.762 1.00 85.94 286 ALA A N 1
ATOM 2183 C CA . ALA A 1 286 ? 7.121 8.733 -7.707 1.00 85.94 286 ALA A CA 1
ATOM 2184 C C . ALA A 1 286 ? 5.638 8.376 -7.530 1.00 85.94 286 ALA A C 1
ATOM 2186 O O . ALA A 1 286 ? 5.223 8.100 -6.410 1.00 85.94 286 ALA A O 1
ATOM 2187 N N . LYS A 1 287 ? 4.861 8.225 -8.614 1.00 87.19 287 LYS A N 1
ATOM 2188 C CA . LYS A 1 287 ? 3.454 7.784 -8.530 1.00 87.19 287 LYS A CA 1
ATOM 2189 C C . LYS A 1 287 ? 3.284 6.399 -7.899 1.00 87.19 287 LYS A C 1
ATOM 2191 O O . LYS A 1 287 ? 2.356 6.205 -7.120 1.00 87.19 287 LYS A O 1
ATOM 2196 N N . HIS A 1 288 ? 4.175 5.443 -8.169 1.00 83.50 288 HIS A N 1
ATOM 2197 C CA . HIS A 1 288 ? 4.164 4.146 -7.473 1.00 83.50 288 HIS A CA 1
ATOM 2198 C C . HIS A 1 288 ? 4.413 4.293 -5.963 1.00 83.50 288 HIS A C 1
ATOM 2200 O O . HIS A 1 288 ? 3.765 3.626 -5.149 1.00 83.50 288 HIS A O 1
ATOM 2206 N N . THR A 1 289 ? 5.331 5.186 -5.591 1.00 82.88 289 THR A N 1
ATOM 2207 C CA . THR A 1 289 ? 5.639 5.484 -4.187 1.00 82.88 289 THR A CA 1
ATOM 2208 C C . THR A 1 289 ? 4.456 6.176 -3.506 1.00 82.88 289 THR A C 1
ATOM 2210 O O . THR A 1 289 ? 4.077 5.771 -2.412 1.00 82.88 289 THR A O 1
ATOM 2213 N N . ASP A 1 290 ? 3.815 7.136 -4.178 1.00 84.38 290 ASP A N 1
ATOM 2214 C CA . ASP A 1 290 ? 2.621 7.840 -3.698 1.00 84.38 290 ASP A CA 1
ATOM 2215 C C . ASP A 1 290 ? 1.459 6.876 -3.439 1.00 84.38 290 ASP A C 1
ATOM 2217 O O . ASP A 1 290 ? 0.820 6.960 -2.397 1.00 84.38 290 ASP A O 1
ATOM 2221 N N . ILE A 1 291 ? 1.195 5.940 -4.361 1.00 85.75 291 ILE A N 1
ATOM 2222 C CA . ILE A 1 291 ? 0.153 4.914 -4.188 1.00 85.75 291 ILE A CA 1
ATOM 2223 C C . ILE A 1 291 ? 0.445 4.064 -2.948 1.00 85.75 291 ILE A C 1
ATOM 2225 O O . ILE A 1 291 ? -0.440 3.849 -2.125 1.00 85.75 291 ILE A O 1
ATOM 2229 N N . THR A 1 292 ? 1.695 3.621 -2.787 1.00 83.06 292 THR A N 1
ATOM 2230 C CA . THR A 1 292 ? 2.110 2.817 -1.627 1.00 83.06 292 THR A CA 1
ATOM 2231 C C . THR A 1 292 ? 1.966 3.608 -0.324 1.00 83.06 292 THR A C 1
ATOM 2233 O O . THR A 1 292 ? 1.447 3.093 0.663 1.00 83.06 292 THR A O 1
ATOM 2236 N N . GLY A 1 293 ? 2.377 4.880 -0.317 1.00 80.12 293 GLY A N 1
ATOM 2237 C CA . GLY A 1 293 ? 2.193 5.777 0.824 1.00 80.12 293 GLY A CA 1
ATOM 2238 C C . GLY A 1 293 ? 0.717 5.980 1.162 1.00 80.12 293 GLY A C 1
ATOM 2239 O O . GLY A 1 293 ? 0.335 5.885 2.324 1.00 80.12 293 GLY A O 1
ATOM 2240 N N . GLN A 1 294 ? -0.128 6.161 0.147 1.00 88.56 294 GLN A N 1
ATOM 2241 C CA . GLN A 1 294 ? -1.567 6.321 0.324 1.00 88.56 294 GLN A CA 1
ATOM 2242 C C . GLN A 1 294 ? -2.222 5.052 0.888 1.00 88.56 294 GLN A C 1
ATOM 2244 O O . GLN A 1 294 ? -3.063 5.143 1.776 1.00 88.56 294 GLN A O 1
ATOM 2249 N N . MET A 1 295 ? -1.799 3.862 0.451 1.00 83.88 295 MET A N 1
ATOM 2250 C CA . MET A 1 295 ? -2.250 2.594 1.039 1.00 83.88 295 MET A CA 1
ATOM 2251 C C . MET A 1 295 ? -1.865 2.492 2.521 1.00 83.88 295 MET A C 1
ATOM 2253 O O . MET A 1 295 ? -2.687 2.077 3.335 1.00 83.88 295 MET A O 1
ATOM 2257 N N . ASN A 1 296 ? -0.658 2.922 2.899 1.00 83.88 296 ASN A N 1
ATOM 2258 C CA . ASN A 1 296 ? -0.253 2.971 4.306 1.00 83.88 296 ASN A CA 1
ATOM 2259 C C . ASN A 1 296 ? -1.104 3.966 5.113 1.00 83.88 296 ASN A C 1
ATOM 2261 O O . ASN A 1 296 ? -1.464 3.665 6.249 1.00 83.88 296 ASN A O 1
ATOM 2265 N N . ASN A 1 297 ? -1.480 5.112 4.533 1.00 85.81 297 ASN A N 1
ATOM 2266 C CA . ASN A 1 297 ? -2.374 6.074 5.188 1.00 85.81 297 ASN A CA 1
ATOM 2267 C C . ASN A 1 297 ? -3.744 5.458 5.495 1.00 85.81 297 ASN A C 1
ATOM 2269 O O . ASN A 1 297 ? -4.252 5.646 6.598 1.00 85.81 297 ASN A O 1
ATOM 2273 N N . VAL A 1 298 ? -4.307 4.668 4.572 1.00 84.12 298 VAL A N 1
ATOM 2274 C CA . VAL A 1 298 ? -5.554 3.918 4.812 1.00 84.12 298 VAL A CA 1
ATOM 2275 C C . VAL A 1 298 ? -5.389 2.952 5.986 1.00 84.12 298 VAL A C 1
ATOM 2277 O O . VAL A 1 298 ? -6.230 2.919 6.883 1.00 84.12 298 VAL A O 1
ATOM 2280 N N . GLN A 1 299 ? -4.281 2.205 6.026 1.00 83.44 299 GLN A N 1
ATOM 2281 C CA . GLN A 1 299 ? -3.990 1.269 7.119 1.00 83.44 299 GLN A CA 1
ATOM 2282 C C . GLN A 1 299 ? -3.879 1.973 8.474 1.00 83.44 299 GLN A C 1
ATOM 2284 O O . GLN A 1 299 ? -4.455 1.508 9.458 1.00 83.44 299 GLN A O 1
ATOM 2289 N N . ILE A 1 300 ? -3.183 3.110 8.522 1.00 84.12 300 ILE A N 1
ATOM 2290 C CA . ILE A 1 300 ? -3.043 3.922 9.735 1.00 84.12 300 ILE A CA 1
ATOM 2291 C C . ILE A 1 300 ? -4.406 4.468 10.166 1.00 84.12 300 ILE A C 1
ATOM 2293 O O . ILE A 1 300 ? -4.783 4.308 11.325 1.00 84.12 300 ILE A O 1
ATOM 2297 N N . ALA A 1 301 ? -5.173 5.053 9.243 1.00 86.69 301 ALA A N 1
ATOM 2298 C CA . ALA A 1 301 ? -6.482 5.620 9.545 1.00 86.69 301 ALA A CA 1
ATOM 2299 C C . ALA A 1 301 ? -7.454 4.562 10.096 1.00 86.69 301 ALA A C 1
ATOM 2301 O O . ALA A 1 301 ? -8.164 4.829 11.069 1.00 86.69 301 ALA A O 1
ATOM 2302 N N . ALA A 1 302 ? -7.451 3.353 9.525 1.00 85.06 302 ALA A N 1
ATOM 2303 C CA . ALA A 1 302 ? -8.270 2.239 9.995 1.00 85.06 302 ALA A CA 1
ATOM 2304 C C . ALA A 1 302 ? -7.815 1.714 11.369 1.00 85.06 302 ALA A C 1
ATOM 2306 O O . ALA A 1 302 ? -8.648 1.420 12.228 1.00 85.06 302 ALA A O 1
ATOM 2307 N N . ALA A 1 303 ? -6.503 1.638 11.614 1.00 84.19 303 ALA A N 1
ATOM 2308 C CA . ALA A 1 303 ? -5.971 1.257 12.921 1.00 84.19 303 ALA A CA 1
ATOM 2309 C C . ALA A 1 303 ? -6.371 2.269 14.009 1.00 84.19 303 ALA A C 1
ATOM 2311 O O . ALA A 1 303 ? -6.847 1.872 15.071 1.00 84.19 303 ALA A O 1
ATOM 2312 N N . THR A 1 304 ? -6.261 3.571 13.723 1.00 89.31 304 THR A N 1
ATOM 2313 C CA . THR A 1 304 ? -6.719 4.636 14.626 1.00 89.31 304 THR A CA 1
ATOM 2314 C C . THR A 1 304 ? -8.219 4.541 14.900 1.00 89.31 304 THR A C 1
ATOM 2316 O O . THR A 1 304 ? -8.629 4.640 16.056 1.00 89.31 304 THR A O 1
ATOM 2319 N N . LEU A 1 305 ? -9.034 4.288 13.869 1.00 90.75 305 LEU A N 1
ATOM 2320 C CA . LEU A 1 305 ? -10.476 4.091 14.023 1.00 90.75 305 LEU A CA 1
ATOM 2321 C C . LEU A 1 305 ? -10.782 2.940 14.990 1.00 90.75 305 LEU A C 1
ATOM 2323 O O . LEU A 1 305 ? -11.585 3.103 15.906 1.00 90.75 305 LEU A O 1
ATOM 2327 N N . LYS A 1 306 ? -10.105 1.797 14.834 1.00 88.38 306 LYS A N 1
ATOM 2328 C CA . LYS A 1 306 ? -10.259 0.634 15.719 1.00 88.38 306 LYS A CA 1
ATOM 2329 C C . LYS A 1 306 ? -9.964 0.985 17.178 1.00 88.38 306 LYS A C 1
ATOM 2331 O O . LYS A 1 306 ? -10.777 0.682 18.046 1.00 88.38 306 LYS A O 1
ATOM 2336 N N . THR A 1 307 ? -8.857 1.678 17.443 1.00 89.75 307 THR A N 1
ATOM 2337 C CA . THR A 1 307 ? -8.496 2.114 18.801 1.00 89.75 307 THR A CA 1
ATOM 2338 C C . THR A 1 307 ? -9.530 3.071 19.395 1.00 89.75 307 THR A C 1
ATOM 2340 O O . THR A 1 307 ? -9.882 2.940 20.566 1.00 89.75 307 THR A O 1
ATOM 2343 N N . MET A 1 308 ? -10.059 4.009 18.603 1.00 93.88 308 MET A N 1
ATOM 2344 C CA . MET A 1 308 ? -11.114 4.920 19.064 1.00 93.88 308 MET A CA 1
ATOM 2345 C C . MET A 1 308 ? -12.404 4.169 19.416 1.00 93.88 308 MET A C 1
ATOM 2347 O O . MET A 1 308 ? -13.008 4.454 20.449 1.00 93.88 308 MET A O 1
ATOM 2351 N N . LYS A 1 309 ? -12.802 3.176 18.609 1.00 93.69 309 LYS A N 1
ATOM 2352 C CA . LYS A 1 309 ? -13.970 2.329 18.896 1.00 93.69 309 LYS A CA 1
ATOM 2353 C C . LYS A 1 309 ? -13.785 1.515 20.171 1.00 93.69 309 LYS A C 1
ATOM 2355 O O . LYS A 1 309 ? -14.685 1.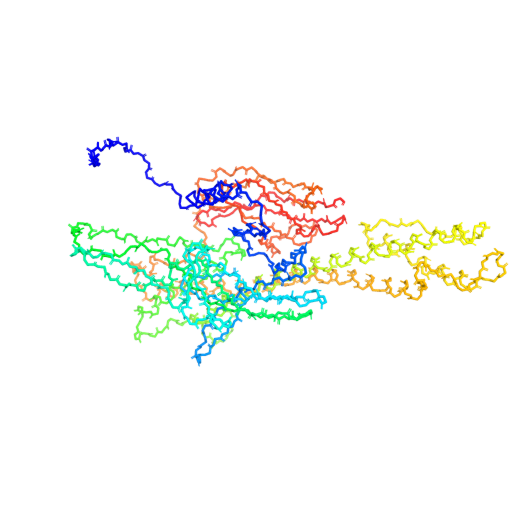474 20.999 1.00 93.69 309 LYS A O 1
ATOM 2360 N N . GLU A 1 310 ? -12.622 0.896 20.358 1.00 93.31 310 GLU A N 1
ATOM 2361 C CA . GLU A 1 310 ? -12.311 0.132 21.574 1.00 93.31 310 GLU A CA 1
ATOM 2362 C C . GLU A 1 310 ? -12.363 1.020 22.826 1.00 93.31 310 GLU A C 1
ATOM 2364 O O . GLU A 1 310 ? -12.964 0.639 23.832 1.00 93.31 310 GLU A O 1
ATOM 2369 N N . ALA A 1 311 ? -11.798 2.229 22.749 1.00 93.38 311 ALA A N 1
ATOM 2370 C CA . ALA A 1 311 ? -11.836 3.184 23.851 1.00 93.38 311 ALA A CA 1
ATOM 2371 C C . ALA A 1 311 ? -13.270 3.626 24.183 1.00 93.38 311 ALA A C 1
ATOM 2373 O O . ALA A 1 311 ? -13.647 3.657 25.355 1.00 93.38 311 ALA A O 1
ATOM 2374 N N . LEU A 1 312 ? -14.079 3.944 23.166 1.00 96.00 312 LEU A N 1
ATOM 2375 C CA . LEU A 1 312 ? -15.447 4.418 23.373 1.00 96.00 312 LEU A CA 1
ATOM 2376 C C . LEU A 1 312 ? -16.380 3.298 23.852 1.00 96.00 312 LEU A C 1
ATOM 2378 O O . LEU A 1 312 ? -17.192 3.529 24.742 1.00 96.00 312 LEU A O 1
ATOM 2382 N N . HIS A 1 313 ? -16.200 2.073 23.349 1.00 95.44 313 HIS A N 1
ATOM 2383 C CA . HIS A 1 313 ? -16.922 0.890 23.821 1.00 95.44 313 HIS A CA 1
ATOM 2384 C C . HIS A 1 313 ? -16.707 0.663 25.323 1.00 95.44 313 HIS A C 1
ATOM 2386 O O . HIS A 1 313 ? -17.670 0.452 26.058 1.00 95.44 313 HIS A O 1
ATOM 2392 N N . LEU A 1 314 ? -15.463 0.783 25.805 1.00 95.44 314 LEU A N 1
ATOM 2393 C CA . LEU A 1 314 ? -15.161 0.664 27.233 1.00 95.44 314 LEU A CA 1
ATOM 2394 C C . LEU A 1 314 ? -15.874 1.743 28.063 1.00 95.44 314 LEU A C 1
ATOM 2396 O O . LEU A 1 314 ? -16.395 1.447 29.137 1.00 95.44 314 LEU A O 1
ATOM 2400 N N . ARG A 1 315 ? -15.914 2.990 27.574 1.00 95.19 315 ARG A N 1
ATOM 2401 C CA . ARG A 1 315 ? -16.614 4.089 28.259 1.00 95.19 315 ARG A CA 1
ATOM 2402 C C . ARG A 1 315 ? -18.129 3.900 28.264 1.00 95.19 315 ARG A C 1
ATOM 2404 O O . ARG A 1 315 ? -18.744 4.139 29.296 1.00 95.19 315 ARG A O 1
ATOM 2411 N N . GLY A 1 316 ? -18.711 3.412 27.169 1.00 95.44 316 GLY A N 1
ATOM 2412 C CA . GLY A 1 316 ? -20.127 3.043 27.125 1.00 95.44 316 GLY A CA 1
ATOM 2413 C C . GLY A 1 316 ? -20.470 1.917 28.106 1.00 95.44 316 GLY A C 1
ATOM 2414 O O . GLY A 1 316 ? -21.470 1.998 28.810 1.00 95.44 316 GLY A O 1
ATOM 2415 N N . GLY A 1 317 ? -19.592 0.914 28.237 1.00 95.56 317 GLY A N 1
ATOM 2416 C CA . GLY A 1 317 ? -19.699 -0.137 29.261 1.00 95.56 317 GLY A CA 1
ATOM 2417 C C . GLY A 1 317 ? -19.732 0.420 30.679 1.00 95.56 317 GLY A C 1
ATOM 2418 O O . GLY A 1 317 ? -20.659 0.145 31.433 1.00 95.56 317 GLY A O 1
ATOM 2419 N N . GLN A 1 318 ? -18.759 1.272 31.007 1.00 95.44 318 GLN A N 1
ATOM 2420 C CA . GLN A 1 318 ? -18.682 1.932 32.312 1.00 95.44 318 GLN A CA 1
ATOM 2421 C C . GLN A 1 318 ? -19.926 2.769 32.622 1.00 95.44 318 GLN A C 1
ATOM 2423 O O . GLN A 1 318 ? -20.369 2.779 33.765 1.00 95.44 318 GLN A O 1
ATOM 2428 N N . PHE A 1 319 ? -20.484 3.459 31.626 1.00 95.75 319 PHE A N 1
ATOM 2429 C CA . PHE A 1 319 ? -21.725 4.211 31.783 1.00 95.75 319 PHE A CA 1
ATOM 2430 C C . PHE A 1 319 ? -22.912 3.291 32.094 1.00 95.75 319 PHE A C 1
ATOM 2432 O O . PHE A 1 319 ? -23.579 3.489 33.107 1.00 95.75 319 PHE A O 1
ATOM 2439 N N . ASN A 1 320 ? -23.121 2.241 31.293 1.00 94.62 320 ASN A N 1
ATOM 2440 C CA . ASN A 1 320 ? -24.203 1.279 31.513 1.00 94.62 320 ASN A CA 1
ATOM 2441 C C . ASN A 1 320 ? -24.107 0.601 32.892 1.00 94.62 320 ASN A C 1
ATOM 2443 O O . ASN A 1 320 ? -25.125 0.379 33.547 1.00 94.62 320 ASN A O 1
ATOM 2447 N N . ASP A 1 321 ? -22.895 0.266 33.339 1.00 93.88 321 ASP A N 1
ATOM 2448 C CA . ASP A 1 321 ? -22.672 -0.346 34.651 1.00 93.88 321 ASP A CA 1
ATOM 2449 C C . ASP A 1 321 ? -22.905 0.647 35.798 1.00 93.88 321 ASP A C 1
ATOM 2451 O O . ASP A 1 321 ? -23.499 0.277 36.812 1.00 93.88 321 ASP A O 1
ATOM 2455 N N . ALA A 1 322 ? -22.505 1.912 35.629 1.00 90.94 322 ALA A N 1
ATOM 2456 C CA . ALA A 1 322 ? -22.751 2.957 36.617 1.00 90.94 322 ALA A CA 1
ATOM 2457 C C . ALA A 1 322 ? -24.250 3.253 36.771 1.00 90.94 322 ALA A C 1
ATOM 2459 O O . ALA A 1 322 ? -24.736 3.342 37.893 1.00 90.94 322 ALA A O 1
ATOM 2460 N N . GLU A 1 323 ? -25.015 3.309 35.676 1.00 91.62 323 GLU A N 1
ATOM 2461 C CA . GLU A 1 323 ? -26.472 3.466 35.771 1.00 91.62 323 GLU A CA 1
ATOM 2462 C C . GLU A 1 323 ? -27.145 2.270 36.456 1.00 91.62 323 GLU A C 1
ATOM 2464 O O . GLU A 1 323 ? -28.008 2.449 37.313 1.00 91.62 323 GLU A O 1
ATOM 2469 N N . ARG A 1 324 ? -26.737 1.037 36.131 1.00 91.50 324 ARG A N 1
ATOM 2470 C CA . ARG A 1 324 ? -27.286 -0.168 36.779 1.00 91.50 324 ARG A CA 1
ATOM 2471 C C . ARG A 1 324 ? -26.960 -0.249 38.268 1.00 91.50 324 ARG A C 1
ATOM 2473 O O . ARG A 1 324 ? -27.741 -0.839 39.008 1.00 91.50 324 ARG A O 1
ATOM 2480 N N . SER A 1 325 ? -25.818 0.292 38.685 1.00 90.50 325 SER A N 1
ATOM 2481 C CA . SER A 1 325 ? -25.397 0.352 40.088 1.00 90.50 325 SER A CA 1
ATOM 2482 C C . SER A 1 325 ? -26.117 1.471 40.839 1.00 90.50 325 SER A C 1
ATOM 2484 O O . SER A 1 325 ? -26.814 1.218 41.821 1.00 90.50 325 SER A O 1
ATOM 2486 N N . ASP A 1 326 ? -25.974 2.705 40.360 1.00 86.62 326 ASP A N 1
ATOM 2487 C CA . ASP A 1 326 ? -26.277 3.910 41.135 1.00 86.62 326 ASP A CA 1
ATOM 2488 C C . ASP A 1 326 ? -27.715 4.400 40.917 1.00 86.62 326 ASP A C 1
ATOM 2490 O O . ASP A 1 326 ? -28.251 5.154 41.728 1.00 86.62 326 ASP A O 1
ATOM 2494 N N . LEU A 1 327 ? -28.355 3.963 39.828 1.00 88.06 327 LEU A N 1
ATOM 2495 C CA . LEU A 1 327 ? -29.701 4.368 39.413 1.00 88.06 327 LEU A CA 1
ATOM 2496 C C . LEU A 1 327 ? -30.642 3.162 39.269 1.00 88.06 327 LEU A C 1
ATOM 2498 O O . LEU A 1 327 ? -31.641 3.225 38.544 1.00 88.06 327 LEU A O 1
ATOM 2502 N N . ALA A 1 328 ? -30.337 2.061 39.960 1.00 87.38 328 ALA A N 1
ATOM 2503 C CA . ALA A 1 328 ? -31.140 0.844 39.947 1.00 87.38 328 ALA A CA 1
ATOM 2504 C C . ALA A 1 328 ? -32.621 1.133 40.266 1.00 87.38 328 ALA A C 1
ATOM 2506 O O . ALA A 1 328 ? -32.948 1.794 41.251 1.00 87.38 328 ALA A O 1
ATOM 2507 N N . GLY A 1 329 ? -33.531 0.614 39.434 1.00 85.12 329 GLY A N 1
ATOM 2508 C CA . GLY A 1 329 ? -34.980 0.798 39.601 1.00 85.12 329 GLY A CA 1
ATOM 2509 C C . GLY A 1 329 ? -35.537 2.126 39.075 1.00 85.12 329 GLY A C 1
ATOM 2510 O O . GLY A 1 329 ? -36.716 2.408 39.280 1.00 85.12 329 GLY A O 1
ATOM 2511 N N . THR A 1 330 ? -34.725 2.939 38.393 1.00 89.81 330 THR A N 1
ATOM 2512 C CA . THR A 1 330 ? -35.184 4.147 37.689 1.00 89.81 330 THR A CA 1
ATOM 2513 C C . THR A 1 330 ? -35.456 3.874 36.205 1.00 89.81 330 THR A C 1
ATOM 2515 O O . THR A 1 330 ? -34.942 2.914 35.633 1.00 89.81 330 THR A O 1
ATOM 2518 N N . ALA A 1 331 ? -36.208 4.767 35.552 1.00 90.12 331 ALA A N 1
ATOM 2519 C CA . ALA A 1 331 ? -36.481 4.690 34.112 1.00 90.12 331 ALA A CA 1
ATOM 2520 C C . ALA A 1 331 ? -35.224 4.858 33.229 1.00 90.12 331 ALA A C 1
ATOM 2522 O O . ALA A 1 331 ? -35.258 4.512 32.052 1.00 90.12 331 ALA A O 1
ATOM 2523 N N . TYR A 1 332 ? -34.114 5.377 33.772 1.00 90.25 332 TYR A N 1
ATOM 2524 C CA . TYR A 1 332 ? -32.859 5.529 33.024 1.00 90.25 332 TYR A CA 1
ATOM 2525 C C . TYR A 1 332 ? -32.249 4.167 32.673 1.00 90.25 332 TYR A C 1
ATOM 2527 O O . TYR A 1 332 ? -31.863 3.947 31.529 1.00 90.25 332 TYR A O 1
ATOM 2535 N N . VAL A 1 333 ? -32.315 3.205 33.601 1.00 89.75 333 VAL A N 1
ATOM 2536 C CA . VAL A 1 333 ? -31.820 1.834 33.388 1.00 89.75 333 VAL A CA 1
ATOM 2537 C C . VAL A 1 333 ? -32.586 1.117 32.270 1.00 89.75 333 VAL A C 1
ATOM 2539 O O . VAL A 1 333 ? -32.003 0.323 31.534 1.00 89.75 333 VAL A O 1
ATOM 2542 N N . GLU A 1 334 ? -33.879 1.411 32.111 1.00 89.94 334 GLU A N 1
ATOM 2543 C CA . GLU A 1 334 ? -34.710 0.872 31.023 1.00 89.94 334 GLU A CA 1
ATOM 2544 C C . GLU A 1 334 ? -34.393 1.508 29.660 1.00 89.94 334 GLU A C 1
ATOM 2546 O O . GLU A 1 334 ? -34.679 0.913 28.623 1.00 89.94 334 GLU A O 1
ATOM 2551 N N . ALA A 1 335 ? -33.778 2.694 29.653 1.00 92.00 335 ALA A N 1
ATOM 2552 C CA . AL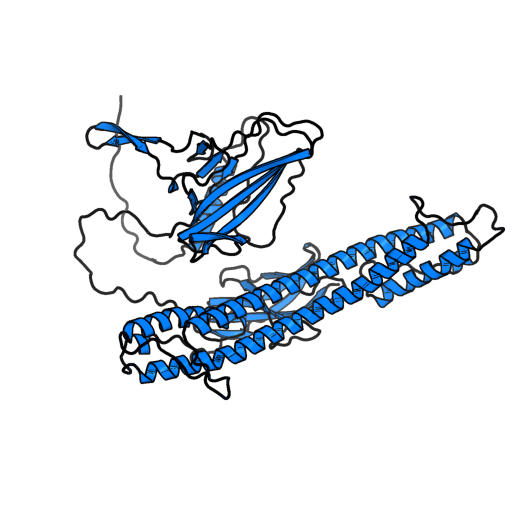A A 1 335 ? -33.371 3.420 28.454 1.00 92.00 335 ALA A CA 1
ATOM 2553 C C . ALA A 1 335 ? -31.928 3.108 28.007 1.00 92.00 335 ALA A C 1
ATOM 2555 O O . ALA A 1 335 ? -31.450 3.708 27.043 1.00 92.00 335 ALA A O 1
ATOM 2556 N N . LEU A 1 336 ? -31.227 2.190 28.687 1.00 92.50 336 LEU A N 1
ATOM 2557 C CA . LEU A 1 336 ? -29.848 1.831 28.358 1.00 92.50 336 LEU A CA 1
ATOM 2558 C C . LEU A 1 336 ? -29.751 1.127 26.994 1.00 92.50 336 LEU A C 1
ATOM 2560 O O . LEU A 1 336 ? -30.369 0.073 26.804 1.00 92.50 336 LEU A O 1
ATOM 2564 N N . PRO A 1 337 ? -28.915 1.623 26.064 1.00 92.31 337 PRO A N 1
ATOM 2565 C CA . PRO A 1 337 ? -28.722 0.960 24.786 1.00 92.31 337 PRO A CA 1
ATOM 2566 C C . PRO A 1 337 ? -27.852 -0.296 24.931 1.00 92.31 337 PRO A C 1
ATOM 2568 O O . PRO A 1 337 ? -26.975 -0.404 25.799 1.00 92.31 337 PRO A O 1
ATOM 2571 N N . MET A 1 338 ? -28.067 -1.258 24.031 1.00 91.31 338 MET A N 1
ATOM 2572 C CA . MET A 1 338 ? -27.190 -2.420 23.899 1.00 91.31 338 MET A CA 1
ATOM 2573 C C . MET A 1 338 ? -25.875 -1.996 23.242 1.00 91.31 338 MET A C 1
ATOM 2575 O O . MET A 1 338 ? -25.870 -1.397 22.169 1.00 91.31 338 MET A O 1
ATOM 2579 N N . LEU A 1 339 ? -24.750 -2.316 23.883 1.00 92.31 339 LEU A N 1
ATOM 2580 C CA . LEU A 1 339 ? -23.446 -1.900 23.378 1.00 92.31 339 LEU A CA 1
ATOM 2581 C C . LEU A 1 339 ? -23.041 -2.713 22.139 1.00 92.31 339 LEU A C 1
ATOM 2583 O O . LEU A 1 339 ? -23.069 -3.946 22.190 1.00 92.31 339 LEU A O 1
ATOM 2587 N N . PRO A 1 340 ? -22.607 -2.042 21.060 1.00 92.06 340 PRO A N 1
ATOM 2588 C CA . PRO A 1 340 ? -22.136 -2.691 19.846 1.00 92.06 340 PRO A CA 1
ATOM 2589 C C . PRO A 1 340 ? -20.725 -3.248 20.045 1.00 92.06 340 PRO A C 1
ATOM 2591 O O . PRO A 1 340 ? -19.959 -2.778 20.892 1.00 92.06 340 PRO A O 1
ATOM 2594 N N . SER A 1 341 ? -20.340 -4.221 19.225 1.00 88.81 341 SER A N 1
ATOM 2595 C CA . SER A 1 341 ? -18.967 -4.714 19.162 1.00 88.81 341 SER A CA 1
ATOM 2596 C C . SER A 1 341 ? -18.047 -3.663 18.524 1.00 88.81 341 SER A C 1
ATOM 2598 O O . SER A 1 341 ? -18.401 -3.059 17.507 1.00 88.81 341 SER A O 1
ATOM 2600 N N . PRO A 1 342 ? -16.800 -3.479 19.006 1.00 86.75 342 PRO A N 1
ATOM 2601 C CA . PRO A 1 342 ? -15.800 -2.661 18.314 1.00 86.75 342 PRO A CA 1
ATOM 2602 C C . PRO A 1 342 ? -15.492 -3.123 16.879 1.00 86.75 342 PRO A C 1
ATOM 2604 O O . PRO A 1 342 ? -14.857 -2.384 16.125 1.00 86.75 342 PRO A O 1
ATOM 2607 N N . GLY A 1 343 ? -15.930 -4.321 16.479 1.00 81.94 343 GLY A N 1
ATOM 2608 C CA . GLY A 1 343 ? -15.868 -4.812 15.101 1.00 81.94 343 GLY A CA 1
ATOM 2609 C C . GLY A 1 343 ? -16.951 -4.258 14.168 1.00 81.94 343 GLY A C 1
ATOM 2610 O O . GLY A 1 343 ? -16.722 -4.241 12.966 1.00 81.94 343 GLY A O 1
ATOM 2611 N N . ASP A 1 344 ? -18.067 -3.746 14.695 1.00 84.50 344 ASP A N 1
ATOM 2612 C CA . ASP A 1 344 ? -19.276 -3.472 13.901 1.00 84.50 344 ASP A CA 1
ATOM 2613 C C . ASP A 1 344 ? -19.133 -2.292 12.927 1.00 84.50 344 ASP A C 1
ATOM 2615 O O . ASP A 1 344 ? -18.275 -1.425 13.085 1.00 84.50 344 ASP A O 1
ATOM 2619 N N . GLY A 1 345 ? -19.988 -2.219 11.908 1.00 81.69 345 GLY A N 1
ATOM 2620 C CA . GLY A 1 345 ? -20.008 -1.093 10.968 1.00 81.69 345 GLY A CA 1
ATOM 2621 C C . GLY A 1 345 ? -20.292 0.261 11.637 1.00 81.69 345 GLY A C 1
ATOM 2622 O O . GLY A 1 345 ? -20.714 0.331 12.789 1.00 81.69 345 GLY A O 1
ATOM 2623 N N . GLN A 1 346 ? -20.073 1.356 10.900 1.00 87.81 346 GLN A N 1
ATOM 2624 C CA . GLN A 1 346 ? -20.266 2.722 11.407 1.00 87.81 346 GLN A CA 1
ATOM 2625 C C . GLN A 1 346 ? -21.655 2.942 12.013 1.00 87.81 346 GLN A C 1
ATOM 2627 O O . GLN A 1 346 ? -21.739 3.429 13.133 1.00 87.81 346 GLN A O 1
ATOM 2632 N N . GLU A 1 347 ? -22.717 2.597 11.282 1.00 86.56 347 GLU A N 1
ATOM 2633 C CA . GLU A 1 347 ? -24.103 2.843 11.708 1.00 86.56 347 GLU A CA 1
ATOM 2634 C C . GLU A 1 347 ? -24.406 2.123 13.024 1.00 86.56 347 GLU A C 1
ATOM 2636 O O . GLU A 1 347 ? -24.738 2.766 14.015 1.00 86.56 347 GLU A O 1
ATOM 2641 N N . VAL A 1 348 ? -24.137 0.815 13.063 1.00 90.25 348 VAL A N 1
ATOM 2642 C CA . VAL A 1 348 ? -24.338 -0.045 14.240 1.00 90.25 348 VAL A CA 1
ATOM 2643 C C . VAL A 1 348 ? -23.519 0.423 15.444 1.00 90.25 348 VAL A C 1
ATOM 2645 O O . VAL A 1 348 ? -23.972 0.320 16.578 1.00 90.25 348 VAL A O 1
ATOM 2648 N N . PHE A 1 349 ? -22.304 0.933 15.222 1.00 92.69 349 PHE A N 1
ATOM 2649 C CA . PHE A 1 349 ? -21.454 1.379 16.321 1.00 92.69 349 PHE A CA 1
ATOM 2650 C C . PHE A 1 349 ? -21.844 2.762 16.861 1.00 92.69 349 PHE A C 1
ATOM 2652 O O . PHE A 1 349 ? -21.751 3.003 18.062 1.00 92.69 349 PHE A O 1
ATOM 2659 N N . VAL A 1 350 ? -22.215 3.695 15.983 1.00 94.69 350 VAL A N 1
ATOM 2660 C CA . VAL A 1 350 ? -22.412 5.107 16.340 1.00 94.69 350 VAL A CA 1
ATOM 2661 C C . VAL A 1 350 ? -23.766 5.349 17.001 1.00 94.69 350 VAL A C 1
ATOM 2663 O O . VAL A 1 350 ? -23.818 6.132 17.944 1.00 94.69 350 VAL A O 1
ATOM 2666 N N . GLU A 1 351 ? -24.826 4.671 16.560 1.00 94.81 351 GLU A N 1
ATOM 2667 C CA . GLU A 1 351 ? -26.190 4.878 17.069 1.00 94.81 351 GLU A CA 1
ATOM 2668 C C . GLU A 1 351 ? -26.301 4.655 18.597 1.00 94.81 351 GLU A C 1
ATOM 2670 O O . GLU A 1 351 ? -26.641 5.611 19.298 1.00 94.81 351 GLU A O 1
ATOM 2675 N N . PRO A 1 352 ? -25.868 3.514 19.175 1.00 95.31 352 PRO A N 1
ATOM 2676 C CA . PRO A 1 352 ? -25.867 3.328 20.631 1.00 95.31 352 PRO A CA 1
ATOM 2677 C C . PRO A 1 352 ? -25.008 4.347 21.395 1.00 95.31 352 PRO A C 1
ATOM 2679 O O . PRO A 1 352 ? -25.275 4.656 22.554 1.00 95.31 352 PRO A O 1
ATOM 2682 N N . MET A 1 353 ? -23.943 4.862 20.773 1.00 96.81 353 MET A N 1
ATOM 2683 C CA . MET A 1 353 ? -23.063 5.853 21.402 1.00 96.81 353 MET A CA 1
ATOM 2684 C C . MET A 1 353 ? -23.711 7.240 21.421 1.00 96.81 353 MET A C 1
ATOM 2686 O O . MET A 1 353 ? -23.547 7.974 22.395 1.00 96.81 353 MET A O 1
ATOM 2690 N N . ASP A 1 354 ? -24.467 7.595 20.381 1.00 96.06 354 ASP A N 1
ATOM 2691 C CA . ASP A 1 354 ? -25.286 8.809 20.354 1.00 96.06 354 ASP A CA 1
ATOM 2692 C C . ASP A 1 354 ? -26.427 8.744 21.379 1.00 96.06 354 ASP A C 1
ATOM 2694 O O . ASP A 1 354 ? -26.705 9.743 22.053 1.00 96.06 354 ASP A O 1
ATOM 2698 N N . ASP A 1 355 ? -27.027 7.566 21.568 1.00 95.31 355 ASP A N 1
ATOM 2699 C CA . ASP A 1 355 ? -28.034 7.339 22.607 1.00 95.31 355 ASP A CA 1
ATOM 2700 C C . ASP A 1 355 ? -27.454 7.573 24.008 1.00 95.31 355 ASP A C 1
ATOM 2702 O O . ASP A 1 355 ? -28.025 8.342 24.784 1.00 95.31 355 ASP A O 1
ATOM 2706 N N . ILE A 1 356 ? -26.273 7.015 24.313 1.00 95.69 356 ILE A N 1
ATOM 2707 C CA . ILE A 1 356 ? -25.555 7.279 25.576 1.00 95.69 356 ILE A CA 1
ATOM 2708 C C . ILE A 1 356 ? -25.264 8.776 25.738 1.00 95.69 356 ILE A C 1
ATOM 2710 O O . ILE A 1 356 ? -25.545 9.355 26.790 1.00 95.69 356 ILE A O 1
ATOM 2714 N N . ALA A 1 357 ? -24.741 9.428 24.693 1.00 95.56 357 ALA A N 1
ATOM 2715 C CA . ALA A 1 357 ? -24.437 10.860 24.718 1.00 95.56 357 ALA A CA 1
ATOM 2716 C C . ALA A 1 357 ? -25.686 11.732 24.952 1.00 95.56 357 ALA A C 1
ATOM 2718 O O . ALA A 1 357 ? -25.568 12.846 25.463 1.00 95.56 357 ALA A O 1
ATOM 2719 N N . THR A 1 358 ? -26.873 11.226 24.610 1.00 95.88 358 THR A N 1
ATOM 2720 C CA . THR A 1 358 ? -28.163 11.905 24.794 1.00 95.88 358 THR A CA 1
ATOM 2721 C C . THR A 1 358 ? -28.824 11.574 26.136 1.00 95.88 358 THR A C 1
ATOM 2723 O O . THR A 1 358 ? -29.500 12.428 26.718 1.00 95.88 358 THR A O 1
ATOM 2726 N N . LEU A 1 359 ? -28.644 10.355 26.649 1.00 95.06 359 LEU A N 1
ATOM 2727 C CA . LEU A 1 359 ? -29.190 9.902 27.930 1.00 95.06 359 LEU A CA 1
ATOM 2728 C C . LEU A 1 359 ? -28.438 10.518 29.114 1.00 95.06 359 LEU A C 1
ATOM 2730 O O . LEU A 1 359 ? -29.056 11.035 30.044 1.00 95.06 359 LEU A O 1
ATOM 2734 N N . TRP A 1 360 ? -27.109 10.553 29.051 1.00 95.81 360 TRP A N 1
ATOM 2735 C CA . TRP A 1 360 ? -26.261 10.994 30.159 1.00 95.81 360 TRP A CA 1
ATOM 2736 C C . TRP A 1 360 ? -26.531 12.442 30.623 1.00 95.81 360 TRP A C 1
ATOM 2738 O O . TRP A 1 360 ? -26.632 12.676 31.830 1.00 95.81 360 TRP A O 1
ATOM 2748 N N . PRO A 1 361 ? -26.751 13.443 29.744 1.00 95.31 361 PRO A N 1
ATOM 2749 C CA . PRO A 1 361 ? -27.169 14.773 30.190 1.00 95.31 361 PRO A CA 1
ATOM 2750 C C . PRO A 1 361 ? -28.508 14.776 30.940 1.00 95.31 361 PRO A C 1
ATOM 2752 O O . PRO A 1 361 ? -28.674 15.567 31.867 1.00 95.31 361 PRO A O 1
ATOM 2755 N N . LYS A 1 362 ? -29.452 13.891 30.582 1.00 93.75 362 LYS A N 1
ATOM 2756 C CA . LYS A 1 362 ? -30.746 13.768 31.279 1.00 93.75 362 LYS A CA 1
ATOM 2757 C C . LYS A 1 362 ? -30.554 13.221 32.690 1.00 93.75 362 LYS A C 1
ATOM 2759 O O . LYS A 1 362 ? -31.160 13.733 33.624 1.00 93.75 362 LYS A O 1
ATOM 2764 N N . VAL A 1 363 ? -29.653 12.256 32.848 1.00 92.25 363 VAL A N 1
ATOM 2765 C CA . VAL A 1 363 ? -29.250 11.709 34.152 1.00 92.25 363 VAL A CA 1
ATOM 2766 C C . VAL A 1 363 ? -28.592 12.780 35.019 1.00 92.25 363 VAL A C 1
ATOM 2768 O O . VAL A 1 363 ? -28.946 12.939 36.183 1.00 92.25 363 VAL A O 1
ATOM 2771 N N . ASN A 1 364 ? -27.700 13.593 34.445 1.00 93.38 364 ASN A N 1
ATOM 2772 C CA . ASN A 1 364 ? -27.058 14.701 35.162 1.00 93.38 364 ASN A CA 1
ATOM 2773 C C . ASN A 1 364 ? -28.038 15.813 35.572 1.00 93.38 364 ASN A C 1
ATOM 2775 O O . ASN A 1 364 ? -27.746 16.566 36.499 1.00 93.38 364 ASN A O 1
ATOM 2779 N N . ALA A 1 365 ? -29.180 15.926 34.892 1.00 91.62 365 ALA A N 1
ATOM 2780 C CA . ALA A 1 365 ? -30.253 16.848 35.250 1.00 91.62 365 ALA A CA 1
ATOM 2781 C C . ALA A 1 365 ? -31.248 16.256 36.268 1.00 91.62 365 ALA A C 1
ATOM 2783 O O . ALA A 1 365 ? -32.116 16.978 36.760 1.00 91.62 365 ALA A O 1
ATOM 2784 N N . ALA A 1 366 ? -31.151 14.961 36.584 1.00 86.44 366 ALA A N 1
ATOM 2785 C CA . ALA A 1 366 ? -32.071 14.297 37.493 1.00 86.44 366 ALA A CA 1
ATOM 2786 C C . ALA A 1 366 ? -31.799 14.703 38.951 1.00 86.44 366 ALA A C 1
ATOM 2788 O O . ALA A 1 366 ? -30.679 14.588 39.447 1.00 86.44 366 ALA A O 1
ATOM 2789 N N . ALA A 1 367 ? -32.838 15.153 39.654 1.00 82.38 367 ALA A N 1
ATOM 2790 C CA . ALA A 1 367 ? -32.773 15.532 41.063 1.00 82.38 367 ALA A CA 1
ATOM 2791 C C . ALA A 1 367 ? -33.649 14.611 41.923 1.00 82.38 367 ALA A C 1
ATOM 2793 O O . ALA A 1 367 ? -34.669 14.102 41.463 1.00 82.38 367 ALA A O 1
ATOM 2794 N N . GLY A 1 368 ? -33.270 14.430 43.192 1.00 81.75 368 GLY A N 1
ATOM 2795 C CA . GLY A 1 368 ? -34.086 13.709 44.175 1.00 81.75 368 GLY A CA 1
ATOM 2796 C C . GLY A 1 368 ? -34.046 12.180 44.077 1.00 81.75 368 GLY A C 1
ATOM 2797 O O . GLY A 1 368 ? -34.906 11.529 44.663 1.00 81.75 368 GLY A O 1
ATOM 2798 N N . ILE A 1 369 ? -33.068 11.603 43.370 1.00 83.62 369 ILE A N 1
ATOM 2799 C CA . ILE A 1 369 ? -32.856 10.149 43.331 1.00 83.62 369 ILE A CA 1
ATOM 2800 C C . ILE A 1 369 ? -32.127 9.718 44.617 1.00 83.62 369 ILE A C 1
ATOM 2802 O O . ILE A 1 369 ? -31.017 10.193 44.867 1.00 83.62 369 ILE A O 1
ATOM 2806 N N . PRO A 1 370 ? -32.711 8.840 45.455 1.00 83.12 370 PRO A N 1
ATOM 2807 C CA . PRO A 1 370 ? -32.053 8.375 46.673 1.00 83.12 370 PRO A CA 1
ATOM 2808 C C . PRO A 1 370 ? -30.724 7.676 46.365 1.00 83.12 370 PRO A C 1
ATOM 2810 O O . PRO A 1 370 ? -30.682 6.769 45.543 1.00 83.12 370 PRO A O 1
ATOM 2813 N N . GLY A 1 371 ? -29.645 8.076 47.041 1.00 82.44 371 GLY A N 1
ATOM 2814 C CA . GLY A 1 371 ? -28.325 7.449 46.884 1.00 82.44 371 GLY A CA 1
ATOM 2815 C C . GLY A 1 371 ? -27.496 7.942 45.694 1.00 82.44 371 GLY A C 1
ATOM 2816 O O . GLY A 1 371 ? -26.327 7.581 45.605 1.00 82.44 371 GLY A O 1
ATOM 2817 N N . PHE A 1 372 ? -28.039 8.819 44.844 1.00 87.12 372 PHE A N 1
ATOM 2818 C CA . PHE A 1 372 ? -27.326 9.408 43.710 1.00 87.12 372 PHE A CA 1
ATOM 2819 C C . PHE A 1 372 ? -27.237 10.931 43.842 1.00 87.12 372 PHE A C 1
ATOM 2821 O O . PHE A 1 372 ? -28.210 11.606 44.177 1.00 87.12 372 PHE A O 1
ATOM 2828 N N . THR A 1 373 ? -26.058 11.493 43.571 1.00 88.12 373 THR A N 1
ATOM 2829 C CA . THR A 1 373 ? -25.849 12.945 43.494 1.00 88.12 373 THR A CA 1
ATOM 2830 C C . THR A 1 373 ? -25.220 13.279 42.142 1.00 88.12 373 THR A C 1
ATOM 2832 O O . THR A 1 373 ? -24.093 12.849 41.898 1.00 88.12 373 THR A O 1
ATOM 2835 N N . PRO A 1 374 ? -25.905 14.028 41.260 1.00 88.06 374 PRO A N 1
ATOM 2836 C CA . PRO A 1 374 ? -25.333 14.428 39.979 1.00 88.06 374 PRO A CA 1
ATOM 2837 C C . PRO A 1 374 ? -24.142 15.393 40.171 1.00 88.06 374 PRO A C 1
ATOM 2839 O O . PRO A 1 374 ? -24.106 16.133 41.159 1.00 88.06 374 PRO A O 1
ATOM 2842 N N . PRO A 1 375 ? -23.191 15.457 39.218 1.00 91.00 375 PRO A N 1
ATOM 2843 C CA . PRO A 1 375 ? -23.173 14.746 37.939 1.00 91.00 375 PRO A CA 1
ATOM 2844 C C . PRO A 1 375 ? -22.633 13.313 38.050 1.00 91.00 375 PRO A C 1
ATOM 2846 O O . PRO A 1 375 ? -21.737 13.030 38.842 1.00 91.00 375 PRO A O 1
ATOM 2849 N N . LEU A 1 376 ? -23.120 12.426 37.180 1.00 89.75 376 LEU A N 1
ATOM 2850 C CA . LEU A 1 376 ? -22.535 11.106 36.979 1.00 89.75 376 LEU A CA 1
ATOM 2851 C C . LEU A 1 376 ? -21.152 11.254 36.328 1.00 89.75 376 LEU A C 1
ATOM 2853 O O . LEU A 1 376 ? -21.033 11.765 35.208 1.00 89.75 376 LEU A O 1
ATOM 2857 N N . LEU A 1 377 ? -20.120 10.777 37.024 1.00 91.88 377 LEU A N 1
ATOM 2858 C CA . LEU A 1 377 ? -18.736 10.727 36.557 1.00 91.88 377 LEU A CA 1
ATOM 2859 C C . LEU A 1 377 ? -18.281 9.272 36.472 1.00 91.88 377 LEU A C 1
ATOM 2861 O O . LEU A 1 377 ? -18.460 8.512 37.421 1.00 91.88 377 LEU A O 1
ATOM 2865 N N . LEU A 1 378 ? -17.640 8.891 35.365 1.00 93.44 378 LEU A N 1
ATOM 2866 C CA . LEU A 1 378 ? -17.052 7.554 35.255 1.00 93.44 378 LEU A CA 1
ATOM 2867 C C . LEU A 1 378 ? -15.674 7.501 35.923 1.00 93.44 378 LEU A C 1
ATOM 2869 O O . LEU A 1 378 ? -15.092 8.518 36.320 1.00 93.44 378 LEU A O 1
ATOM 2873 N N . LEU A 1 379 ? -15.120 6.288 35.993 1.00 90.19 379 LEU A N 1
ATOM 2874 C CA . LEU A 1 379 ? -13.798 6.020 36.547 1.00 90.19 379 LEU A CA 1
ATOM 2875 C C . LEU A 1 379 ? -12.736 6.988 35.997 1.00 90.19 379 LEU A C 1
ATOM 2877 O O . LEU A 1 379 ? -12.537 7.104 34.781 1.00 90.19 379 LEU A O 1
ATOM 2881 N N . GLY A 1 380 ? -12.024 7.634 36.926 1.00 90.75 380 GLY A N 1
ATOM 2882 C CA . GLY A 1 380 ? -11.024 8.659 36.624 1.00 90.75 380 GLY A CA 1
ATOM 2883 C C . GLY A 1 380 ? -11.597 10.070 36.470 1.00 90.75 380 GLY A C 1
ATOM 2884 O O . GLY A 1 380 ? -10.964 10.886 35.812 1.00 90.75 380 GLY A O 1
ATOM 2885 N N . ALA A 1 381 ? -12.771 10.347 37.054 1.00 92.31 381 ALA A N 1
ATOM 2886 C CA . ALA A 1 381 ? -13.478 11.627 36.950 1.00 92.31 381 ALA A CA 1
ATOM 2887 C C . ALA A 1 381 ? -13.818 12.010 35.498 1.00 92.31 381 ALA A C 1
ATOM 2889 O O . ALA A 1 381 ? -13.742 13.176 35.125 1.00 92.31 381 ALA A O 1
ATOM 2890 N N . TYR A 1 382 ? -14.179 11.018 34.679 1.00 95.00 382 TYR A N 1
ATOM 2891 C CA . TYR A 1 382 ? -14.444 11.197 33.251 1.00 95.00 382 TYR A CA 1
ATOM 2892 C C . TYR A 1 382 ? -15.882 11.715 33.023 1.00 95.00 382 TYR A C 1
ATOM 2894 O O . TYR A 1 382 ? -16.834 10.990 33.343 1.00 95.00 382 TYR A O 1
ATOM 2902 N N . PRO A 1 383 ? -16.066 12.945 32.501 1.00 95.88 383 PRO A N 1
ATOM 2903 C CA . PRO A 1 383 ? -17.373 13.574 32.333 1.00 95.88 383 PRO A CA 1
ATOM 2904 C C . PRO A 1 383 ? -18.005 13.293 30.960 1.00 95.88 383 PRO A C 1
ATOM 2906 O O . PRO A 1 383 ? -17.331 12.945 29.990 1.00 95.88 383 PRO A O 1
ATOM 2909 N N . VAL A 1 384 ? -19.307 13.576 30.837 1.00 95.06 384 VAL A N 1
ATOM 2910 C CA . VAL A 1 384 ? -20.055 13.479 29.566 1.00 95.06 384 VAL A CA 1
ATOM 2911 C C . VAL A 1 384 ? -19.455 14.332 28.434 1.00 95.06 384 VAL A C 1
ATOM 2913 O O . VAL A 1 384 ? -19.519 13.949 27.268 1.00 95.06 384 VAL A O 1
ATOM 2916 N N . ALA A 1 385 ? -18.824 15.467 28.756 1.00 95.38 385 ALA A N 1
ATOM 2917 C CA . ALA A 1 385 ? -18.186 16.337 27.765 1.00 95.38 385 ALA A CA 1
ATOM 2918 C C . ALA A 1 385 ? -17.008 15.648 27.048 1.00 95.38 385 ALA A C 1
ATOM 2920 O O . ALA A 1 385 ? -16.843 15.800 25.833 1.00 95.38 385 ALA A O 1
ATOM 2921 N N . ASP A 1 386 ? -16.231 14.840 27.774 1.00 95.94 386 ASP A N 1
ATOM 2922 C CA . ASP A 1 386 ? -15.118 14.078 27.205 1.00 95.94 386 ASP A CA 1
ATOM 2923 C C . ASP A 1 386 ? -15.637 12.924 26.340 1.00 95.94 386 ASP A C 1
ATOM 2925 O O . ASP A 1 386 ? -15.065 12.644 25.284 1.00 95.94 386 ASP A O 1
ATOM 2929 N N . PHE A 1 387 ? -16.752 12.298 26.743 1.00 97.00 387 PHE A N 1
ATOM 2930 C CA . PHE A 1 387 ? -17.429 11.274 25.942 1.00 97.00 387 PHE A CA 1
ATOM 2931 C C . PHE A 1 387 ? -17.921 11.844 24.607 1.00 97.00 387 PHE A C 1
ATOM 2933 O O . PHE A 1 387 ? -17.611 11.302 23.547 1.00 97.00 387 PHE A O 1
ATOM 2940 N N . ALA A 1 388 ? -18.631 12.976 24.646 1.00 96.00 388 ALA A N 1
ATOM 2941 C CA . ALA A 1 388 ? -19.129 13.656 23.451 1.00 96.00 388 ALA A CA 1
ATOM 2942 C C . ALA A 1 388 ? -17.983 14.092 22.521 1.00 96.00 388 ALA A C 1
ATOM 2944 O O . ALA A 1 388 ? -18.073 13.938 21.301 1.00 96.00 388 ALA A O 1
ATOM 2945 N N . THR A 1 389 ? -16.873 14.570 23.094 1.00 97.12 389 THR A N 1
ATOM 2946 C CA . THR A 1 389 ? -15.657 14.904 22.339 1.00 97.12 389 THR A CA 1
ATOM 2947 C C . THR A 1 389 ? -15.075 13.668 21.651 1.00 97.12 389 THR A C 1
ATOM 2949 O O . THR A 1 389 ? -14.784 13.707 20.454 1.00 97.12 389 THR A O 1
ATOM 2952 N N . ALA A 1 390 ? -14.946 12.548 22.370 1.00 96.50 390 ALA A N 1
ATOM 2953 C CA . ALA A 1 390 ? -14.438 11.296 21.815 1.00 96.50 390 ALA A CA 1
ATOM 2954 C C . ALA A 1 390 ? -15.343 10.736 20.701 1.00 96.50 390 ALA A C 1
ATOM 2956 O O . ALA A 1 390 ? -14.839 10.293 19.668 1.00 96.50 390 ALA A O 1
ATOM 2957 N N . LEU A 1 391 ? -16.668 10.816 20.863 1.00 96.69 391 LEU A N 1
ATOM 2958 C CA . LEU A 1 391 ? -17.639 10.420 19.841 1.00 96.69 391 LEU A CA 1
ATOM 2959 C C . LEU A 1 391 ? -17.556 11.308 18.587 1.00 96.69 391 LEU A C 1
ATOM 2961 O O . LEU A 1 391 ? -17.584 10.799 17.466 1.00 96.69 391 LEU A O 1
ATOM 2965 N N . GLY A 1 392 ? -17.383 12.623 18.749 1.00 96.12 392 GLY A N 1
ATOM 2966 C CA . GLY A 1 392 ? -17.157 13.545 17.632 1.00 96.12 392 GLY A CA 1
ATOM 2967 C C . GLY A 1 392 ? -15.877 13.230 16.848 1.00 96.12 392 GLY A C 1
ATOM 2968 O O . GLY A 1 392 ? -15.901 13.178 15.616 1.00 96.12 392 GLY A O 1
ATOM 2969 N N . LEU A 1 393 ? -14.775 12.947 17.553 1.00 96.62 393 LEU A N 1
ATOM 2970 C CA . LEU A 1 393 ? -13.512 12.520 16.937 1.00 96.62 393 LEU A CA 1
ATOM 2971 C C . LEU A 1 393 ? -13.669 11.196 16.178 1.00 96.62 393 LEU A C 1
ATOM 2973 O O . LEU A 1 393 ? -13.195 11.081 15.047 1.00 96.62 393 LEU A O 1
ATOM 2977 N N . LEU A 1 394 ? -14.379 10.225 16.759 1.00 96.19 394 LEU A N 1
ATOM 2978 C CA . LEU A 1 394 ? -14.663 8.944 16.117 1.00 96.19 394 LEU A CA 1
ATOM 2979 C C . LEU A 1 394 ? -15.445 9.124 14.803 1.00 96.19 394 LEU A C 1
ATOM 2981 O O . LEU A 1 394 ? -15.071 8.544 13.783 1.00 96.19 394 LEU A O 1
ATOM 2985 N N . LYS A 1 395 ? -16.498 9.954 14.801 1.00 94.88 395 LYS A N 1
ATOM 2986 C CA . LYS A 1 395 ? -17.282 10.272 13.593 1.00 94.88 395 LYS A CA 1
ATOM 2987 C C . LYS A 1 395 ? -16.410 10.891 12.496 1.00 94.88 395 LYS A C 1
ATOM 2989 O O . LYS A 1 395 ? -16.473 10.458 11.348 1.00 94.88 395 LYS A O 1
ATOM 2994 N N . GLY A 1 396 ? -15.540 11.841 12.849 1.00 94.88 396 GLY A N 1
ATOM 2995 C CA . GLY A 1 396 ? -14.570 12.417 11.909 1.00 94.88 396 GLY A CA 1
ATOM 2996 C C . GLY A 1 396 ? -13.549 11.399 11.379 1.00 94.88 396 GLY A C 1
ATOM 2997 O O . GLY A 1 396 ? -13.109 11.485 10.228 1.00 94.88 396 GLY A O 1
ATOM 2998 N N . GLN A 1 397 ? -13.198 10.395 12.184 1.00 94.38 397 GLN A N 1
ATOM 2999 C CA . GLN A 1 397 ? -12.265 9.346 11.784 1.00 94.38 397 GLN A CA 1
ATOM 3000 C C . GLN A 1 397 ? -12.863 8.387 10.744 1.00 94.38 397 GLN A C 1
ATOM 3002 O O . GLN A 1 397 ? -12.143 7.972 9.834 1.00 94.38 397 GLN A O 1
ATOM 3007 N N . PHE A 1 398 ? -14.163 8.078 10.808 1.00 89.56 398 PHE A N 1
ATOM 3008 C CA . PHE A 1 398 ? -14.840 7.308 9.753 1.00 89.56 398 PHE A CA 1
ATOM 3009 C C . PHE A 1 398 ? -14.733 7.998 8.384 1.00 89.56 398 PHE A C 1
ATOM 3011 O O . PHE A 1 398 ? -14.368 7.363 7.392 1.00 89.56 398 PHE A O 1
ATOM 3018 N N . GLU A 1 399 ? -14.969 9.311 8.335 1.00 89.81 399 GLU A N 1
ATOM 3019 C CA . GLU A 1 399 ? -14.827 10.100 7.105 1.00 89.81 399 GLU A CA 1
ATOM 3020 C C . GLU A 1 399 ? -13.373 10.162 6.618 1.00 89.81 399 GLU A C 1
ATOM 3022 O O . GLU A 1 399 ? -13.107 10.101 5.416 1.00 89.81 399 GLU A O 1
ATOM 3027 N N . THR A 1 400 ? -12.413 10.197 7.546 1.00 88.81 400 THR A N 1
ATOM 3028 C CA . THR A 1 400 ? -10.985 10.116 7.212 1.00 88.81 400 THR A CA 1
ATOM 3029 C C . THR A 1 400 ? -10.656 8.795 6.520 1.00 88.81 400 THR A C 1
ATOM 3031 O O . THR A 1 400 ? -10.049 8.814 5.453 1.00 88.81 400 THR A O 1
ATOM 3034 N N . VAL A 1 401 ? -11.105 7.652 7.051 1.00 86.38 401 VAL A N 1
ATOM 3035 C CA . VAL A 1 401 ? -10.875 6.340 6.415 1.00 86.38 401 VAL A CA 1
ATOM 3036 C C . VAL A 1 401 ? -11.464 6.298 5.000 1.00 86.38 401 VAL A C 1
ATOM 3038 O O . VAL A 1 401 ? -10.762 5.918 4.063 1.00 86.38 401 VAL A O 1
ATOM 3041 N N . ARG A 1 402 ? -12.713 6.755 4.819 1.00 85.25 402 ARG A N 1
ATOM 3042 C CA . ARG A 1 402 ? -13.380 6.813 3.502 1.00 85.25 402 ARG A CA 1
ATOM 3043 C C . ARG A 1 402 ? -12.613 7.675 2.499 1.00 85.25 402 ARG A C 1
ATOM 3045 O O . ARG A 1 402 ? -12.424 7.284 1.347 1.00 85.25 402 ARG A O 1
ATOM 3052 N N . LYS A 1 403 ? -12.152 8.848 2.936 1.00 87.81 403 LYS A N 1
ATOM 3053 C CA . LYS A 1 403 ? -11.359 9.767 2.115 1.00 87.81 403 LYS A CA 1
ATOM 3054 C C . LYS A 1 403 ? -10.030 9.142 1.697 1.00 87.81 403 LYS A C 1
ATOM 3056 O O . LYS A 1 403 ? -9.677 9.209 0.520 1.00 87.81 403 LYS A O 1
ATOM 3061 N N . GLU A 1 404 ? -9.281 8.575 2.641 1.00 86.62 404 GLU A N 1
ATOM 3062 C CA . GLU A 1 404 ? -7.967 8.000 2.345 1.00 86.62 404 GLU A CA 1
ATOM 3063 C C . GLU A 1 404 ? -8.087 6.804 1.383 1.00 86.62 404 GLU A C 1
ATOM 3065 O O . GLU A 1 404 ? -7.231 6.652 0.508 1.00 86.62 404 GLU A O 1
ATOM 3070 N N . ASP A 1 405 ? -9.159 6.007 1.481 1.00 83.50 405 ASP A N 1
ATOM 3071 C CA . ASP A 1 405 ? -9.447 4.907 0.550 1.00 83.50 405 ASP A CA 1
ATOM 3072 C C . ASP A 1 405 ? -9.766 5.419 -0.867 1.00 83.50 405 ASP A C 1
ATOM 3074 O O . ASP A 1 405 ? -9.146 5.000 -1.851 1.00 83.50 405 ASP A O 1
ATOM 3078 N N . PHE A 1 406 ? -10.638 6.429 -0.985 1.00 84.31 406 PHE A N 1
ATOM 3079 C CA . PHE A 1 406 ? -10.921 7.085 -2.266 1.00 84.31 406 PHE A CA 1
ATOM 3080 C C . PHE A 1 406 ? -9.651 7.646 -2.928 1.00 84.31 406 PHE A C 1
ATOM 3082 O O . PHE A 1 406 ? -9.459 7.526 -4.146 1.00 84.31 406 PHE A O 1
ATOM 3089 N N . LEU A 1 407 ? -8.752 8.233 -2.132 1.00 86.88 407 LEU A N 1
ATOM 3090 C CA . LEU A 1 407 ? -7.495 8.786 -2.626 1.00 86.88 407 LEU A CA 1
ATOM 3091 C C . LEU A 1 407 ? -6.588 7.721 -3.252 1.00 86.88 407 LEU A C 1
ATOM 3093 O O . LEU A 1 407 ? -5.908 8.041 -4.227 1.00 86.88 407 LEU A O 1
ATOM 3097 N N . VAL A 1 408 ? -6.606 6.463 -2.791 1.00 87.00 408 VAL A N 1
ATOM 3098 C CA . VAL A 1 408 ? -5.857 5.368 -3.443 1.00 87.00 408 VAL A CA 1
ATOM 3099 C C . VAL A 1 408 ? -6.282 5.239 -4.908 1.00 87.00 408 VAL A C 1
ATOM 3101 O O . VAL A 1 408 ? -5.446 5.288 -5.813 1.00 87.00 408 VAL A O 1
ATOM 3104 N N . SER A 1 409 ? -7.592 5.169 -5.155 1.00 86.75 409 SER A N 1
ATOM 3105 C CA . SER A 1 409 ? -8.153 5.068 -6.508 1.00 86.75 409 SER A CA 1
ATOM 3106 C C . SER A 1 409 ? -7.810 6.286 -7.369 1.00 86.75 409 SER A C 1
ATOM 3108 O O . SER A 1 409 ? -7.482 6.153 -8.550 1.00 86.75 409 SER A O 1
ATOM 3110 N N . PHE A 1 410 ? -7.833 7.487 -6.784 1.00 86.38 410 PHE A N 1
ATOM 3111 C CA . PHE A 1 410 ? -7.417 8.709 -7.473 1.00 86.38 410 PHE A CA 1
ATOM 3112 C C . PHE A 1 410 ? -5.937 8.663 -7.892 1.00 86.38 410 PHE A C 1
ATOM 3114 O O . PHE A 1 410 ? -5.618 8.937 -9.050 1.00 86.38 410 PHE A O 1
ATOM 3121 N N . LYS A 1 411 ? -5.033 8.247 -6.995 1.00 87.62 411 LYS A N 1
ATOM 3122 C CA . LYS A 1 411 ? -3.593 8.120 -7.286 1.00 87.62 411 LYS A CA 1
ATOM 3123 C C . LYS A 1 411 ? -3.305 7.099 -8.384 1.00 87.62 411 LYS A C 1
ATOM 3125 O O . LYS A 1 411 ? -2.438 7.326 -9.229 1.00 87.62 411 LYS A O 1
ATOM 3130 N N . ILE A 1 412 ? -4.065 6.009 -8.424 1.00 89.19 412 ILE A N 1
ATOM 3131 C CA . ILE A 1 412 ? -3.959 5.002 -9.482 1.00 89.19 412 ILE A CA 1
ATOM 3132 C C . ILE A 1 412 ? -4.371 5.581 -10.843 1.00 89.19 412 ILE A C 1
ATOM 3134 O O . ILE A 1 412 ? -3.667 5.376 -11.833 1.00 89.19 412 ILE A O 1
ATOM 3138 N N . LYS A 1 413 ? -5.437 6.388 -10.902 1.00 89.06 413 LYS A N 1
ATOM 3139 C CA . LYS A 1 413 ? -5.828 7.096 -12.135 1.00 89.06 413 LYS A CA 1
ATOM 3140 C C . LYS A 1 413 ? -4.749 8.072 -12.612 1.00 89.06 413 LYS A C 1
ATOM 3142 O O . LYS A 1 413 ? -4.485 8.143 -13.812 1.00 89.06 413 LYS A O 1
ATOM 3147 N N . GLU A 1 414 ? -4.084 8.786 -11.699 1.00 89.94 414 GLU A N 1
ATOM 3148 C CA . GLU A 1 414 ? -2.944 9.647 -12.054 1.00 89.94 414 GLU A CA 1
ATOM 3149 C C . GLU A 1 414 ? -1.774 8.848 -12.651 1.00 89.94 414 GLU A C 1
ATOM 3151 O O . GLU A 1 414 ? -1.188 9.274 -13.649 1.00 89.94 414 GLU A O 1
ATOM 3156 N N . ARG A 1 415 ? -1.448 7.681 -12.072 1.00 92.62 415 ARG A N 1
ATOM 3157 C CA . ARG A 1 415 ? -0.437 6.758 -12.615 1.00 92.62 415 ARG A CA 1
ATOM 3158 C C . ARG A 1 415 ? -0.812 6.307 -14.026 1.00 92.62 415 ARG A C 1
ATOM 3160 O O . ARG A 1 415 ? 0.020 6.403 -14.925 1.00 92.62 415 ARG A O 1
ATOM 3167 N N . ASN A 1 416 ? -2.046 5.853 -14.234 1.00 91.81 416 ASN A N 1
ATOM 3168 C CA . ASN A 1 416 ? -2.497 5.358 -15.538 1.00 91.81 416 ASN A CA 1
ATOM 3169 C C . ASN A 1 416 ? -2.417 6.451 -16.611 1.00 91.81 416 ASN A C 1
ATOM 3171 O O . ASN A 1 416 ? -1.870 6.220 -17.682 1.00 91.81 416 ASN A O 1
ATOM 3175 N N . LYS A 1 417 ? -2.829 7.684 -16.287 1.00 90.06 417 LYS A N 1
ATOM 3176 C CA . LYS A 1 417 ? -2.700 8.830 -17.201 1.00 90.06 417 LYS A CA 1
ATOM 3177 C C . LYS A 1 417 ? -1.253 9.063 -17.655 1.00 90.06 417 LYS A C 1
ATOM 3179 O O . LYS A 1 417 ? -1.008 9.436 -18.801 1.00 90.06 417 LYS A O 1
ATOM 3184 N N . MET A 1 418 ? -0.284 8.863 -16.764 1.00 90.00 418 MET A N 1
ATOM 3185 C CA . MET A 1 418 ? 1.135 8.982 -17.103 1.00 90.00 418 MET A CA 1
ATOM 3186 C C . MET A 1 418 ? 1.611 7.822 -17.985 1.00 90.00 418 MET A C 1
ATOM 3188 O O . MET A 1 418 ? 2.354 8.040 -18.940 1.00 90.00 418 MET A O 1
ATOM 3192 N N . GLN A 1 419 ? 1.152 6.604 -17.704 1.00 92.06 419 GLN A N 1
ATOM 3193 C CA . GLN A 1 419 ? 1.429 5.420 -18.521 1.00 92.06 419 GLN A CA 1
ATOM 3194 C C . GLN A 1 419 ? 0.888 5.573 -19.950 1.00 92.06 419 GLN A C 1
ATOM 3196 O O . GLN A 1 419 ? 1.616 5.308 -20.912 1.00 92.06 419 GLN A O 1
ATOM 3201 N N . ASP A 1 420 ? -0.325 6.106 -20.097 1.00 90.62 420 ASP A N 1
ATOM 3202 C CA . ASP A 1 420 ? -0.942 6.414 -21.391 1.00 90.62 420 ASP A CA 1
ATOM 3203 C C . ASP A 1 420 ? -0.132 7.451 -22.180 1.00 90.62 420 ASP A C 1
ATOM 3205 O O . ASP A 1 420 ? 0.000 7.344 -23.398 1.00 90.62 420 ASP A O 1
ATOM 3209 N N . ALA A 1 421 ? 0.480 8.424 -21.496 1.00 90.12 421 ALA A N 1
ATOM 3210 C CA . ALA A 1 421 ? 1.362 9.406 -22.123 1.00 90.12 421 ALA A CA 1
ATOM 3211 C C . ALA A 1 421 ? 2.732 8.819 -22.521 1.00 90.12 421 ALA A C 1
ATOM 3213 O O . ALA A 1 421 ? 3.316 9.235 -23.524 1.00 90.12 421 ALA A O 1
ATOM 3214 N N . ILE A 1 422 ? 3.263 7.852 -21.770 1.00 91.81 422 ILE A N 1
ATOM 3215 C CA . ILE A 1 422 ? 4.580 7.245 -22.027 1.00 91.81 422 ILE A CA 1
ATOM 3216 C C . ILE A 1 422 ? 4.548 6.315 -23.243 1.00 91.81 422 ILE A C 1
ATOM 3218 O O . ILE A 1 422 ? 5.470 6.331 -24.062 1.00 91.81 422 ILE A O 1
ATOM 3222 N N . TYR A 1 423 ? 3.493 5.514 -23.391 1.00 92.12 423 TYR A N 1
ATOM 3223 C CA . TYR A 1 423 ? 3.382 4.527 -24.468 1.00 92.12 423 TYR A CA 1
ATOM 3224 C C . TYR A 1 423 ? 3.667 5.091 -25.882 1.00 92.12 423 TYR A C 1
ATOM 3226 O O . TYR A 1 423 ? 4.537 4.553 -26.581 1.00 92.12 423 TYR A O 1
ATOM 3234 N N . PRO A 1 424 ? 3.018 6.183 -26.337 1.00 92.25 424 PRO A N 1
ATOM 3235 C CA . PRO A 1 424 ? 3.268 6.741 -27.665 1.00 92.25 424 PRO A CA 1
ATOM 3236 C C . PRO A 1 424 ? 4.688 7.300 -27.828 1.00 92.25 424 PRO A C 1
ATOM 3238 O O . PRO A 1 424 ? 5.217 7.272 -28.939 1.00 92.25 424 PRO A O 1
ATOM 3241 N N . VAL A 1 425 ? 5.343 7.747 -26.749 1.00 92.50 425 VAL A N 1
ATOM 3242 C CA . VAL A 1 425 ? 6.749 8.189 -26.782 1.00 92.50 425 VAL A CA 1
ATOM 3243 C C . VAL A 1 425 ? 7.676 7.016 -27.094 1.00 92.50 425 VAL A C 1
ATOM 3245 O O . VAL A 1 425 ? 8.524 7.122 -27.980 1.00 92.50 425 VAL A O 1
ATOM 3248 N N . LEU A 1 426 ? 7.486 5.875 -26.425 1.00 93.62 426 LEU A N 1
ATOM 3249 C CA . LEU A 1 426 ? 8.275 4.665 -26.678 1.00 93.62 426 LEU A CA 1
ATOM 3250 C C . LEU A 1 426 ? 8.042 4.120 -28.094 1.00 93.62 426 LEU A C 1
ATOM 3252 O O . LEU A 1 426 ? 8.982 3.698 -28.773 1.00 93.62 426 LEU A O 1
ATOM 3256 N N . LYS A 1 427 ? 6.798 4.186 -28.582 1.00 93.50 427 LYS A N 1
ATOM 3257 C CA . LYS A 1 427 ? 6.463 3.835 -29.968 1.00 93.50 427 LYS A CA 1
ATOM 3258 C C . LYS A 1 427 ? 7.177 4.745 -30.972 1.00 93.50 427 LYS A C 1
ATOM 3260 O O . LYS A 1 427 ? 7.796 4.240 -31.910 1.00 93.50 427 LYS A O 1
ATOM 3265 N N . ALA A 1 428 ? 7.133 6.061 -30.760 1.00 91.81 428 ALA A N 1
ATOM 3266 C CA . ALA A 1 428 ? 7.804 7.038 -31.615 1.00 91.81 428 ALA A CA 1
ATOM 3267 C C . ALA A 1 428 ? 9.329 6.850 -31.611 1.00 91.81 428 ALA A C 1
ATOM 3269 O O . ALA A 1 428 ? 9.957 6.932 -32.665 1.00 91.81 428 ALA A O 1
ATOM 3270 N N . TYR A 1 429 ? 9.920 6.530 -30.455 1.00 93.69 429 TYR A N 1
ATOM 3271 C CA . TYR A 1 429 ? 11.340 6.203 -30.345 1.00 93.69 429 TYR A CA 1
ATOM 3272 C C . TYR A 1 429 ? 11.720 5.016 -31.236 1.00 93.69 429 TYR A C 1
ATOM 3274 O O . TYR A 1 429 ? 12.630 5.131 -32.056 1.00 93.69 429 TYR A O 1
ATOM 3282 N N . ARG A 1 430 ? 10.984 3.899 -31.132 1.00 93.81 430 ARG A N 1
ATOM 3283 C CA . ARG A 1 430 ? 11.226 2.704 -31.960 1.00 93.81 430 ARG A CA 1
ATOM 3284 C C . ARG A 1 430 ? 11.175 3.031 -33.449 1.00 93.81 430 ARG A C 1
ATOM 3286 O O . ARG A 1 430 ? 12.053 2.615 -34.193 1.00 93.81 430 ARG A O 1
ATOM 3293 N N . GLN A 1 431 ? 10.168 3.792 -33.875 1.00 92.56 431 GLN A N 1
ATOM 3294 C CA . GLN A 1 431 ? 10.033 4.208 -35.273 1.00 92.56 431 GLN A CA 1
ATOM 3295 C C . GLN A 1 431 ? 11.192 5.106 -35.715 1.00 92.56 431 GLN A C 1
ATOM 3297 O O . GLN A 1 431 ? 11.707 4.933 -36.814 1.00 92.56 431 GLN A O 1
ATOM 3302 N N . ALA A 1 432 ? 11.638 6.027 -34.861 1.00 91.50 432 ALA A N 1
ATOM 3303 C CA . ALA A 1 432 ? 12.729 6.932 -35.187 1.00 91.50 432 ALA A CA 1
ATOM 3304 C C . ALA A 1 432 ? 14.062 6.196 -35.382 1.00 91.50 432 ALA A C 1
ATOM 3306 O O . ALA A 1 432 ? 14.762 6.487 -36.349 1.00 91.50 432 ALA A O 1
ATOM 3307 N N . VAL A 1 433 ? 14.396 5.215 -34.535 1.00 91.62 433 VAL A N 1
ATOM 3308 C CA . VAL A 1 433 ? 15.636 4.424 -34.679 1.00 91.62 433 VAL A CA 1
ATOM 3309 C C . VAL A 1 433 ? 15.697 3.727 -36.043 1.00 91.62 433 VAL A C 1
ATOM 3311 O O . VAL A 1 433 ? 16.720 3.809 -36.718 1.00 91.62 433 VAL A O 1
ATOM 3314 N N . LEU A 1 434 ? 14.584 3.156 -36.515 1.00 91.56 434 LEU A N 1
ATOM 3315 C CA . LEU A 1 434 ? 14.505 2.502 -37.831 1.00 91.56 434 LEU A CA 1
ATOM 3316 C C . LEU A 1 434 ? 14.758 3.450 -39.016 1.00 91.56 434 LEU A C 1
ATOM 3318 O O . LEU A 1 434 ? 15.082 2.991 -40.104 1.00 91.56 434 LEU A O 1
ATOM 3322 N N . THR A 1 435 ? 14.613 4.765 -38.827 1.00 89.94 435 THR A N 1
ATOM 3323 C CA . THR A 1 435 ? 14.920 5.767 -39.868 1.00 89.94 435 THR A CA 1
ATOM 3324 C C . THR A 1 435 ? 16.368 6.250 -39.842 1.00 89.94 435 THR A C 1
ATOM 3326 O O . THR A 1 435 ? 16.795 6.947 -40.760 1.00 89.94 435 THR A O 1
ATOM 3329 N N . LYS A 1 436 ? 17.108 5.952 -38.769 1.00 88.44 436 LYS A N 1
ATOM 3330 C CA . LYS A 1 436 ? 18.468 6.461 -38.540 1.00 88.44 436 LYS A CA 1
ATOM 3331 C C . LYS A 1 436 ? 19.553 5.420 -38.786 1.00 88.44 436 LYS A C 1
ATOM 3333 O O . LYS A 1 436 ? 20.686 5.808 -39.042 1.00 88.44 436 LYS A O 1
ATOM 3338 N N . PHE A 1 437 ? 19.204 4.138 -38.735 1.00 90.75 437 PHE A N 1
ATOM 3339 C CA . PHE A 1 437 ? 20.134 3.022 -38.877 1.00 90.75 437 PHE A CA 1
ATOM 3340 C C . PHE A 1 437 ? 19.609 2.004 -39.893 1.00 90.75 437 PHE A C 1
ATOM 3342 O O . PHE A 1 437 ? 18.402 1.905 -40.119 1.00 90.75 437 PHE A O 1
ATOM 3349 N N . ALA A 1 438 ? 20.517 1.245 -40.509 1.00 90.31 438 ALA A N 1
ATOM 3350 C CA . ALA A 1 438 ? 20.152 0.166 -41.424 1.00 90.31 438 ALA A CA 1
ATOM 3351 C C . ALA A 1 438 ? 19.462 -0.989 -40.675 1.00 90.31 438 ALA A C 1
ATOM 3353 O O . ALA A 1 438 ? 19.698 -1.205 -39.489 1.00 90.31 438 ALA A O 1
ATOM 3354 N N . ALA A 1 439 ? 18.636 -1.776 -41.369 1.00 89.69 439 ALA A N 1
ATOM 3355 C CA . ALA A 1 439 ? 17.842 -2.843 -40.746 1.00 89.69 439 ALA A CA 1
ATOM 3356 C C . ALA A 1 439 ? 18.677 -3.943 -40.053 1.00 89.69 439 ALA A C 1
ATOM 3358 O O . ALA A 1 439 ? 18.181 -4.621 -39.158 1.00 89.69 439 ALA A O 1
ATOM 3359 N N . ASN A 1 440 ? 19.931 -4.125 -40.468 1.00 91.44 440 ASN A N 1
ATOM 3360 C CA . ASN A 1 440 ? 20.881 -5.088 -39.909 1.00 91.44 440 ASN A CA 1
ATOM 3361 C C . ASN A 1 440 ? 21.817 -4.486 -38.844 1.00 91.44 440 ASN A C 1
ATOM 3363 O O . ASN A 1 440 ? 22.694 -5.192 -38.347 1.00 91.44 440 ASN A O 1
ATOM 3367 N N . ASP A 1 441 ? 21.663 -3.203 -38.510 1.00 92.12 441 ASP A N 1
ATOM 3368 C CA . ASP A 1 441 ? 22.469 -2.544 -37.487 1.00 92.12 441 ASP A CA 1
ATOM 3369 C C . ASP A 1 441 ? 22.216 -3.181 -36.103 1.00 92.12 441 ASP A C 1
ATOM 3371 O O . ASP A 1 441 ? 21.055 -3.438 -35.754 1.00 92.12 441 ASP A O 1
ATOM 3375 N N . PRO A 1 442 ? 23.255 -3.427 -35.279 1.00 89.31 442 PRO A N 1
ATOM 3376 C CA . PRO A 1 442 ? 23.088 -3.968 -33.931 1.00 89.31 442 PRO A CA 1
ATOM 3377 C C . PRO A 1 442 ? 22.086 -3.197 -33.058 1.00 89.31 442 PRO A C 1
ATOM 3379 O O . PRO A 1 442 ? 21.391 -3.814 -32.249 1.00 89.31 442 PRO A O 1
ATOM 3382 N N . LEU A 1 443 ? 21.965 -1.876 -33.227 1.00 89.06 443 LEU A N 1
ATOM 3383 C CA . LEU A 1 443 ? 20.994 -1.043 -32.509 1.00 89.06 443 LEU A CA 1
ATOM 3384 C C . LEU A 1 443 ? 19.561 -1.272 -32.992 1.00 89.06 443 LEU A C 1
ATOM 3386 O O . LEU A 1 443 ? 18.622 -1.134 -32.222 1.00 89.06 443 LEU A O 1
ATOM 3390 N N . VAL A 1 444 ? 19.352 -1.658 -34.250 1.00 89.44 444 VAL A N 1
ATOM 3391 C CA . VAL A 1 444 ? 18.018 -2.046 -34.730 1.00 89.44 444 VAL A CA 1
ATOM 3392 C C . VAL A 1 444 ? 17.653 -3.441 -34.225 1.00 89.44 444 VAL A C 1
ATOM 3394 O O . VAL A 1 444 ? 16.530 -3.660 -33.771 1.00 89.44 444 VAL A O 1
ATOM 3397 N N . LEU A 1 445 ? 18.610 -4.371 -34.237 1.00 88.25 445 LEU A N 1
ATOM 3398 C CA . LEU A 1 445 ? 18.407 -5.749 -33.779 1.00 88.25 445 LEU A CA 1
ATOM 3399 C C . LEU A 1 445 ? 18.195 -5.856 -32.260 1.00 88.25 445 LEU A C 1
ATOM 3401 O O . LEU A 1 445 ? 17.520 -6.775 -31.799 1.00 88.25 445 LEU A O 1
ATOM 3405 N N . SER A 1 446 ? 18.744 -4.918 -31.484 1.00 88.81 446 SER A N 1
ATOM 3406 C CA . SER A 1 446 ? 18.612 -4.867 -30.020 1.00 88.81 446 SER A CA 1
ATOM 3407 C C . SER A 1 446 ? 17.501 -3.935 -29.517 1.00 88.81 446 SER A C 1
ATOM 3409 O O . SER A 1 446 ? 17.398 -3.712 -28.310 1.00 88.81 446 SER A O 1
ATOM 3411 N N . LEU A 1 447 ? 16.627 -3.439 -30.408 1.00 88.94 447 LEU A N 1
ATOM 3412 C CA . LEU A 1 447 ? 15.530 -2.535 -30.053 1.00 88.94 447 LEU A CA 1
ATOM 3413 C C . LEU A 1 447 ? 14.617 -3.123 -28.956 1.00 88.94 447 LEU A C 1
ATOM 3415 O O . LEU A 1 447 ? 13.908 -4.108 -29.211 1.00 88.94 447 LEU A O 1
ATOM 3419 N N . PRO A 1 448 ? 14.525 -2.483 -27.772 1.00 90.75 448 PRO A N 1
ATOM 3420 C CA . PRO A 1 448 ? 13.696 -2.971 -26.677 1.00 90.75 448 PRO A CA 1
ATOM 3421 C C . PRO A 1 448 ? 12.225 -3.082 -27.068 1.00 90.75 448 PRO A C 1
ATOM 3423 O O . PRO A 1 448 ? 11.659 -2.173 -27.688 1.00 90.75 448 PRO A O 1
ATOM 3426 N N . LYS A 1 449 ? 11.595 -4.206 -26.717 1.00 85.81 449 LYS A N 1
ATOM 3427 C CA . LYS A 1 449 ? 10.218 -4.540 -27.104 1.00 85.81 449 LYS A CA 1
ATOM 3428 C C . LYS A 1 449 ? 9.197 -3.661 -26.383 1.00 85.81 449 LYS A C 1
ATOM 3430 O O . LYS A 1 449 ? 9.301 -3.439 -25.184 1.00 85.81 449 LYS A O 1
ATOM 3435 N N . LEU A 1 450 ? 8.201 -3.167 -27.127 1.00 88.12 450 LEU A N 1
ATOM 3436 C CA . LEU A 1 450 ? 7.102 -2.381 -26.551 1.00 88.12 450 LEU A CA 1
ATOM 3437 C C . LEU A 1 450 ? 5.972 -3.276 -26.043 1.00 88.12 450 LEU A C 1
ATOM 3439 O O . LEU A 1 450 ? 5.434 -3.029 -24.973 1.00 88.12 450 LEU A O 1
ATOM 3443 N N . THR A 1 451 ? 5.628 -4.309 -26.806 1.00 85.38 451 THR A N 1
ATOM 3444 C CA . THR A 1 451 ? 4.582 -5.280 -26.479 1.00 85.38 451 THR A CA 1
ATOM 3445 C C . THR A 1 451 ? 5.160 -6.693 -26.513 1.00 85.38 451 THR A C 1
ATOM 3447 O O . THR A 1 451 ? 6.157 -6.913 -27.216 1.00 85.38 451 THR A O 1
ATOM 3450 N N . PRO A 1 452 ? 4.574 -7.640 -25.759 1.00 83.69 452 PRO A N 1
ATOM 3451 C CA . PRO A 1 452 ? 4.939 -9.047 -25.830 1.00 83.69 452 PRO A CA 1
ATOM 3452 C C . PRO A 1 452 ? 4.887 -9.568 -27.263 1.00 83.69 452 PRO A C 1
ATOM 3454 O O . PRO A 1 452 ? 4.128 -9.063 -28.097 1.00 83.69 452 PRO A O 1
ATOM 3457 N N . GLU A 1 453 ? 5.727 -10.559 -27.558 1.00 76.25 453 GLU A N 1
ATOM 3458 C CA . GLU A 1 453 ? 5.639 -11.243 -28.843 1.00 76.25 453 GLU A CA 1
ATOM 3459 C C . GLU A 1 453 ? 4.302 -11.977 -28.948 1.00 76.25 453 GLU A C 1
ATOM 3461 O O . GLU A 1 453 ? 3.876 -12.602 -27.969 1.00 76.25 453 GLU A O 1
ATOM 3466 N N . PRO A 1 454 ? 3.661 -11.949 -30.132 1.00 70.88 454 PRO A N 1
ATOM 3467 C CA . PRO A 1 454 ? 2.567 -12.856 -30.421 1.00 70.88 454 PRO A CA 1
ATOM 3468 C C . PRO A 1 454 ? 3.022 -14.292 -30.147 1.00 70.88 454 PRO A C 1
ATOM 3470 O O . PRO A 1 454 ? 4.031 -14.750 -30.682 1.00 70.88 454 PRO A O 1
ATOM 3473 N N . GLY A 1 455 ? 2.298 -14.983 -29.279 1.00 71.00 455 GLY A N 1
ATOM 3474 C CA . GLY A 1 455 ? 2.667 -16.300 -28.789 1.00 71.00 455 GLY A CA 1
ATOM 3475 C C . GLY A 1 455 ? 1.618 -16.833 -27.824 1.00 71.00 455 GLY A C 1
ATOM 3476 O O . GLY A 1 455 ? 0.563 -16.223 -27.628 1.00 71.00 455 GLY A O 1
ATOM 3477 N N . SER A 1 456 ? 1.907 -17.984 -27.226 1.00 77.31 456 SER A N 1
ATOM 3478 C CA . SER A 1 456 ? 1.004 -18.642 -26.287 1.00 77.31 456 SER A CA 1
ATOM 3479 C C . SER A 1 456 ? 0.880 -17.800 -25.017 1.00 77.31 456 SER A C 1
ATOM 3481 O O . SER A 1 456 ? 1.796 -17.747 -24.198 1.00 77.31 456 SER A O 1
ATOM 3483 N N . THR A 1 457 ? -0.257 -17.119 -24.861 1.00 84.50 457 THR A N 1
ATOM 3484 C CA . THR A 1 457 ? -0.639 -16.536 -23.568 1.00 84.50 457 THR A CA 1
ATOM 3485 C C . THR A 1 457 ? -0.699 -17.679 -22.554 1.00 84.50 457 THR A C 1
ATOM 3487 O O . THR A 1 457 ? -1.318 -18.696 -22.870 1.00 84.50 457 THR A O 1
ATOM 3490 N N . PRO A 1 458 ? -0.057 -17.563 -21.378 1.00 88.81 458 PRO A N 1
ATOM 3491 C CA . PRO A 1 458 ? -0.067 -18.643 -20.401 1.00 88.81 458 PRO A CA 1
ATOM 3492 C C . PRO A 1 458 ? -1.495 -18.951 -19.946 1.00 88.81 458 PRO A C 1
ATOM 3494 O O . PRO A 1 458 ? -2.338 -18.051 -19.860 1.00 88.81 458 PRO A O 1
ATOM 3497 N N . ASP A 1 459 ? -1.749 -20.209 -19.595 1.00 91.69 459 ASP A N 1
ATOM 3498 C CA . ASP A 1 459 ? -3.019 -20.585 -18.984 1.00 91.69 459 ASP A CA 1
ATOM 3499 C C . ASP A 1 459 ? -3.165 -19.930 -17.601 1.00 91.69 459 ASP A C 1
ATOM 3501 O O . ASP A 1 459 ? -2.188 -19.840 -16.841 1.00 91.69 459 ASP A O 1
ATOM 3505 N N . PRO A 1 460 ? -4.374 -19.451 -17.252 1.00 93.19 460 PRO A N 1
ATOM 3506 C CA . PRO A 1 460 ? -4.626 -18.905 -15.930 1.00 93.19 460 PRO A CA 1
ATOM 3507 C C . PRO A 1 460 ? -4.497 -20.004 -14.873 1.00 93.19 460 PRO A C 1
ATOM 3509 O O . PRO A 1 460 ? -4.930 -21.135 -15.078 1.00 93.19 460 PRO A O 1
ATOM 3512 N N . VAL A 1 461 ? -3.968 -19.648 -13.705 1.00 94.81 461 VAL A N 1
ATOM 3513 C CA . VAL A 1 461 ? -4.094 -20.500 -12.515 1.00 94.81 461 VAL A CA 1
ATOM 3514 C C . VAL A 1 461 ? -5.466 -20.317 -11.877 1.00 94.81 461 VAL A C 1
ATOM 3516 O O . VAL A 1 461 ? -6.070 -19.247 -11.979 1.00 94.81 461 VAL A O 1
ATOM 3519 N N . THR A 1 462 ? -5.935 -21.337 -11.166 1.00 96.19 462 THR A N 1
ATOM 3520 C CA . THR A 1 462 ? -7.080 -21.205 -10.265 1.00 96.19 462 THR A CA 1
ATOM 3521 C C . THR A 1 462 ? -6.578 -20.756 -8.900 1.00 96.19 462 THR A C 1
ATOM 3523 O O . THR A 1 462 ? -5.698 -21.380 -8.306 1.00 96.19 462 THR A O 1
ATOM 3526 N N . ALA A 1 463 ? -7.112 -19.635 -8.421 1.00 96.38 463 ALA A N 1
ATOM 3527 C CA . ALA A 1 463 ? -6.754 -19.048 -7.141 1.00 96.38 463 ALA A CA 1
ATOM 3528 C C . ALA A 1 463 ? -7.932 -19.128 -6.163 1.00 96.38 463 ALA A C 1
ATOM 3530 O O . ALA A 1 463 ? -9.093 -18.942 -6.535 1.00 96.38 463 ALA A O 1
ATOM 3531 N N . ASN A 1 464 ? -7.610 -19.380 -4.899 1.00 96.44 464 ASN A N 1
ATOM 3532 C CA . ASN A 1 464 ? -8.533 -19.459 -3.776 1.00 96.44 464 ASN A CA 1
ATOM 3533 C C . ASN A 1 464 ? -8.112 -18.455 -2.701 1.00 96.44 464 ASN A C 1
ATOM 3535 O O . ASN A 1 464 ? -6.933 -18.117 -2.577 1.00 96.44 464 ASN A O 1
ATOM 3539 N N . GLY A 1 465 ? -9.079 -17.980 -1.918 1.00 94.88 465 GLY A N 1
ATOM 3540 C CA . GLY A 1 465 ? -8.847 -17.005 -0.858 1.00 94.88 465 GLY A CA 1
ATOM 3541 C C . GLY A 1 465 ? -9.652 -17.332 0.384 1.00 94.88 465 GLY A C 1
ATOM 3542 O O . GLY A 1 465 ? -10.843 -17.614 0.297 1.00 94.88 465 GLY A O 1
ATOM 3543 N N . THR A 1 466 ? -9.004 -17.274 1.540 1.00 94.81 466 THR A N 1
ATOM 3544 C CA . THR A 1 466 ? -9.638 -17.500 2.843 1.00 94.81 466 THR A CA 1
ATOM 3545 C C . THR A 1 466 ? -9.108 -16.506 3.862 1.00 94.81 466 THR A C 1
ATOM 3547 O O . THR A 1 466 ? -7.941 -16.116 3.797 1.00 94.81 466 THR A O 1
ATOM 3550 N N . TRP A 1 467 ? -9.927 -16.129 4.840 1.00 93.62 467 TRP A N 1
ATOM 3551 C CA . TRP A 1 467 ? -9.443 -15.384 5.998 1.00 93.62 467 TRP A CA 1
ATOM 3552 C C . TRP A 1 467 ? -8.660 -16.300 6.949 1.00 93.62 467 TRP A C 1
ATOM 3554 O O . TRP A 1 467 ? -9.154 -17.352 7.353 1.00 93.62 467 TRP A O 1
ATOM 3564 N N . ASN A 1 468 ? -7.443 -15.901 7.321 1.00 90.94 468 ASN A N 1
ATOM 3565 C CA . ASN A 1 468 ? -6.602 -16.597 8.290 1.00 90.94 468 ASN A CA 1
ATOM 3566 C C . ASN A 1 468 ? -6.669 -15.863 9.639 1.00 90.94 468 ASN A C 1
ATOM 3568 O O . ASN A 1 468 ? -5.965 -14.875 9.856 1.00 90.94 468 ASN A O 1
ATOM 3572 N N . ALA A 1 469 ? -7.537 -16.339 10.539 1.00 84.12 469 ALA A N 1
ATOM 3573 C CA . ALA A 1 469 ? -7.772 -15.706 11.838 1.00 84.12 469 ALA A CA 1
ATOM 3574 C C . ALA A 1 469 ? -6.519 -15.641 12.742 1.00 84.12 469 ALA A C 1
ATOM 3576 O O . ALA A 1 469 ? -6.262 -14.559 13.269 1.00 84.12 469 ALA A O 1
ATOM 3577 N N . PRO A 1 470 ? -5.696 -16.706 12.880 1.00 83.69 470 PRO A N 1
ATOM 3578 C CA . PRO A 1 470 ? -4.465 -16.654 13.675 1.00 83.69 470 PRO A CA 1
ATOM 3579 C C . PRO A 1 470 ? -3.490 -15.535 13.297 1.00 83.69 470 PRO A C 1
ATOM 3581 O O . PRO A 1 470 ? -2.889 -14.930 14.179 1.00 83.69 470 PRO A O 1
ATOM 3584 N N . SER A 1 471 ? -3.316 -15.263 12.000 1.00 80.00 471 SER A N 1
ATOM 3585 C CA . SER A 1 471 ? -2.403 -14.216 11.523 1.00 80.00 471 SER A CA 1
ATOM 3586 C C . SER A 1 471 ? -3.108 -12.904 11.181 1.00 80.00 471 SER A C 1
ATOM 3588 O O . SER A 1 471 ? -2.450 -11.950 10.771 1.00 80.00 471 SER A O 1
ATOM 3590 N N . THR A 1 472 ? -4.432 -12.827 11.352 1.00 85.81 472 THR A N 1
ATOM 3591 C CA . THR A 1 472 ? -5.271 -11.668 10.998 1.00 85.81 472 THR A CA 1
ATOM 3592 C C . THR A 1 472 ? -5.038 -11.167 9.567 1.00 85.81 472 THR A C 1
ATOM 3594 O O . THR A 1 472 ? -4.957 -9.967 9.311 1.00 85.81 472 THR A O 1
ATOM 3597 N N . GLN A 1 473 ? -4.882 -12.098 8.624 1.00 90.12 473 GLN A N 1
ATOM 3598 C CA . GLN A 1 473 ? -4.541 -11.807 7.230 1.00 90.12 473 GLN A CA 1
ATOM 3599 C C . GLN A 1 473 ? -5.435 -12.585 6.266 1.00 90.12 473 GLN A C 1
ATOM 3601 O O . GLN A 1 473 ? -5.818 -13.725 6.522 1.00 90.12 473 GLN A O 1
ATOM 3606 N N . GLY A 1 474 ? -5.709 -11.999 5.104 1.00 92.94 474 GLY A N 1
ATOM 3607 C CA . GLY A 1 474 ? -6.193 -12.739 3.949 1.00 92.94 474 GLY A CA 1
ATOM 3608 C C . GLY A 1 474 ? -5.096 -13.664 3.434 1.00 92.94 474 GLY A C 1
ATOM 3609 O O . GLY A 1 474 ? -3.950 -13.247 3.265 1.00 92.94 474 GLY A O 1
ATOM 3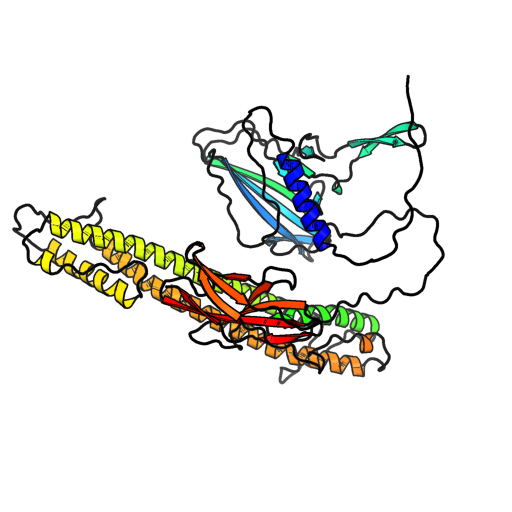610 N N . LYS A 1 475 ? -5.446 -14.923 3.189 1.00 94.81 475 LYS A N 1
ATOM 3611 C CA . LYS A 1 475 ? -4.564 -15.937 2.619 1.00 94.81 475 LYS A CA 1
ATOM 3612 C C . LYS A 1 475 ? -5.040 -16.291 1.223 1.00 94.81 475 LYS A C 1
ATOM 3614 O O . LYS A 1 475 ? -6.160 -16.770 1.066 1.00 94.81 475 LYS A O 1
ATOM 3619 N N . LEU A 1 476 ? -4.172 -16.093 0.238 1.00 96.81 476 LEU A N 1
ATOM 3620 C CA . LEU A 1 476 ? -4.353 -16.580 -1.121 1.00 96.81 476 LEU A CA 1
ATOM 3621 C C . LEU A 1 476 ? -3.527 -17.838 -1.346 1.00 96.81 476 LEU A C 1
ATOM 3623 O O . LEU A 1 476 ? -2.361 -17.888 -0.956 1.00 96.81 476 LEU A O 1
ATOM 3627 N N . THR A 1 477 ? -4.112 -18.815 -2.025 1.00 96.44 477 THR A N 1
ATOM 3628 C CA . THR A 1 477 ? -3.428 -20.017 -2.512 1.00 96.44 477 THR A CA 1
ATOM 3629 C C . THR A 1 477 ? -3.830 -20.295 -3.953 1.00 96.44 477 THR A C 1
ATOM 3631 O O . THR A 1 477 ? -4.912 -19.903 -4.387 1.00 96.44 477 THR A O 1
ATOM 3634 N N . TRP A 1 478 ? -2.955 -20.929 -4.728 1.00 96.88 478 TRP A N 1
ATOM 3635 C CA . TRP A 1 478 ? -3.235 -21.243 -6.130 1.00 96.88 478 TRP A CA 1
ATOM 3636 C C . TRP A 1 478 ? -2.488 -22.485 -6.607 1.00 96.88 478 TRP A C 1
ATOM 3638 O O . TRP A 1 478 ? -1.489 -22.911 -6.012 1.00 96.88 478 TRP A O 1
ATOM 3648 N N . ASP A 1 479 ? -2.983 -23.044 -7.706 1.00 93.56 479 ASP A N 1
ATOM 3649 C CA . ASP A 1 479 ? -2.378 -24.191 -8.375 1.00 93.56 479 ASP A CA 1
ATOM 3650 C C . ASP A 1 479 ? -1.100 -23.813 -9.133 1.00 93.56 479 ASP A C 1
ATOM 3652 O O . ASP A 1 479 ? -0.868 -22.657 -9.491 1.00 93.56 479 ASP A O 1
ATOM 3656 N N . ALA A 1 480 ? -0.230 -24.793 -9.374 1.00 90.81 480 ALA A N 1
ATOM 3657 C CA . ALA A 1 480 ? 0.972 -24.563 -10.167 1.00 90.81 480 ALA A CA 1
ATOM 3658 C C . ALA A 1 480 ? 0.608 -24.325 -11.642 1.00 90.81 480 ALA A C 1
ATOM 3660 O O . ALA A 1 480 ? -0.162 -25.081 -12.227 1.00 90.81 480 ALA A O 1
ATOM 3661 N N . SER A 1 481 ? 1.200 -23.300 -12.253 1.00 91.50 481 SER A N 1
ATOM 3662 C CA . SER A 1 481 ? 1.111 -23.092 -13.697 1.00 91.50 481 SER A CA 1
ATOM 3663 C C . SER A 1 481 ? 1.896 -24.171 -14.445 1.00 91.50 481 SER A C 1
ATOM 3665 O O . SER A 1 481 ? 2.983 -24.570 -14.023 1.00 91.50 481 SER A O 1
ATOM 3667 N N . ILE A 1 482 ? 1.353 -24.599 -15.584 1.00 90.50 482 ILE A N 1
ATOM 3668 C CA . ILE A 1 482 ? 1.997 -25.534 -16.516 1.00 90.50 482 ILE A CA 1
ATOM 3669 C C . ILE A 1 482 ? 2.876 -24.828 -17.560 1.00 90.50 482 ILE A C 1
ATOM 3671 O O . ILE A 1 482 ? 3.476 -25.494 -18.401 1.00 90.50 482 ILE A O 1
ATOM 3675 N N . ALA A 1 483 ? 2.952 -23.491 -17.527 1.00 87.06 483 ALA A N 1
ATOM 3676 C CA . ALA A 1 483 ? 3.736 -22.719 -18.483 1.00 87.06 483 ALA A CA 1
ATOM 3677 C C . ALA A 1 483 ? 5.235 -23.076 -18.367 1.00 87.06 483 ALA A C 1
ATOM 3679 O O . ALA A 1 483 ? 5.830 -22.877 -17.302 1.00 87.06 483 ALA A O 1
ATOM 3680 N N . PRO A 1 484 ? 5.875 -23.579 -19.441 1.00 85.38 484 PRO A N 1
ATOM 3681 C CA . PRO A 1 484 ? 7.275 -24.008 -19.396 1.00 85.38 484 PRO A CA 1
ATOM 3682 C C . PRO A 1 484 ? 8.249 -22.831 -19.249 1.00 85.38 484 PRO A C 1
ATOM 3684 O O . PRO A 1 484 ? 9.381 -23.009 -18.808 1.00 85.38 484 PRO A O 1
ATOM 3687 N N . ASP A 1 485 ? 7.810 -21.627 -19.609 1.00 87.44 485 ASP A N 1
ATOM 3688 C CA . ASP A 1 485 ? 8.560 -20.378 -19.552 1.00 87.44 485 ASP A CA 1
ATOM 3689 C C . ASP A 1 485 ? 8.057 -19.442 -18.440 1.00 87.44 485 ASP A C 1
ATOM 3691 O O . ASP A 1 485 ? 8.195 -18.221 -18.552 1.00 87.44 485 ASP A O 1
ATOM 3695 N N . LEU A 1 486 ? 7.489 -20.005 -17.366 1.00 88.44 486 LEU A N 1
ATOM 3696 C CA . LEU A 1 486 ? 7.067 -19.271 -16.174 1.00 88.44 486 LEU A CA 1
ATOM 3697 C C . LEU A 1 486 ? 8.238 -18.488 -15.555 1.00 88.44 486 LEU A C 1
ATOM 3699 O O . LEU A 1 486 ? 9.241 -19.069 -15.141 1.00 88.44 486 LEU A O 1
ATOM 3703 N N . ASP A 1 487 ? 8.068 -17.173 -15.433 1.00 86.00 487 ASP A N 1
ATOM 3704 C CA . ASP A 1 487 ? 9.015 -16.277 -14.768 1.00 86.00 487 ASP A CA 1
ATOM 3705 C C . ASP A 1 487 ? 8.656 -16.104 -13.287 1.00 86.00 487 ASP A C 1
ATOM 3707 O O . ASP A 1 487 ? 9.455 -16.401 -12.398 1.00 86.00 487 ASP A O 1
ATOM 3711 N N . GLN A 1 488 ? 7.420 -15.677 -13.009 1.00 88.88 488 GLN A N 1
ATOM 3712 C CA . GLN A 1 488 ? 6.918 -15.464 -11.650 1.00 88.88 488 GLN A CA 1
ATOM 3713 C C . GLN A 1 488 ? 5.387 -15.415 -11.588 1.00 88.88 488 GLN A C 1
ATOM 3715 O O . GLN A 1 488 ? 4.706 -15.232 -12.599 1.00 88.88 488 GLN A O 1
ATOM 3720 N N . TYR A 1 489 ? 4.857 -15.524 -10.370 1.00 92.06 489 TYR A N 1
ATOM 3721 C CA . TYR A 1 489 ? 3.485 -15.145 -10.049 1.00 92.06 489 TYR A CA 1
ATOM 3722 C C . TYR A 1 489 ? 3.462 -13.719 -9.499 1.00 92.06 489 TYR A C 1
ATOM 3724 O O . TYR A 1 489 ? 4.275 -13.364 -8.645 1.00 92.06 489 TYR A O 1
ATOM 3732 N N . GLU A 1 490 ? 2.514 -12.910 -9.951 1.00 91.38 490 GLU A N 1
ATOM 3733 C CA . GLU A 1 490 ? 2.323 -11.533 -9.492 1.00 91.38 490 GLU A CA 1
ATOM 3734 C C . GLU A 1 490 ? 0.938 -11.411 -8.850 1.00 91.38 490 GLU A C 1
ATOM 3736 O O . GLU A 1 490 ? -0.079 -11.678 -9.488 1.00 91.38 490 GLU A O 1
ATOM 3741 N N . VAL A 1 491 ? 0.887 -11.043 -7.571 1.00 93.25 491 VAL A N 1
ATOM 3742 C CA . VAL A 1 491 ? -0.367 -10.864 -6.834 1.00 93.25 491 VAL A CA 1
ATOM 3743 C C . VAL A 1 491 ? -0.785 -9.405 -6.943 1.00 93.25 491 VAL A C 1
ATOM 3745 O O . VAL A 1 491 ? -0.056 -8.499 -6.524 1.00 93.25 491 VAL A O 1
ATOM 3748 N N . ARG A 1 492 ? -1.971 -9.182 -7.508 1.00 92.75 492 ARG A N 1
ATOM 3749 C CA . ARG A 1 492 ? -2.556 -7.858 -7.713 1.00 92.75 492 ARG A CA 1
ATOM 3750 C C . ARG A 1 492 ? -3.831 -7.697 -6.895 1.00 92.75 492 ARG A C 1
ATOM 3752 O O . ARG A 1 492 ? -4.665 -8.601 -6.849 1.00 92.75 492 ARG A O 1
ATOM 3759 N N . TRP A 1 493 ? -3.984 -6.530 -6.289 1.00 93.00 493 TRP A N 1
ATOM 3760 C CA . TRP A 1 493 ? -5.188 -6.098 -5.578 1.00 93.00 493 TRP A CA 1
ATOM 3761 C C . TRP A 1 493 ? -5.853 -4.960 -6.343 1.00 93.00 493 TRP A C 1
ATOM 3763 O O . TRP A 1 493 ? -5.160 -4.168 -6.982 1.00 93.00 493 TRP A O 1
ATOM 3773 N N . SER A 1 494 ? -7.179 -4.892 -6.276 1.00 89.19 494 SER A N 1
ATOM 3774 C CA . SER A 1 494 ? -7.969 -3.805 -6.851 1.00 89.19 494 SER A CA 1
ATOM 3775 C C . SER A 1 494 ? -8.902 -3.231 -5.776 1.00 89.19 494 SER A C 1
ATOM 3777 O O . SER A 1 494 ? -9.570 -4.018 -5.092 1.00 89.19 494 SER A O 1
ATOM 3779 N N . PRO A 1 495 ? -8.934 -1.897 -5.588 1.00 84.75 495 PRO A N 1
ATOM 3780 C CA . PRO A 1 495 ? -9.840 -1.253 -4.648 1.00 84.75 495 PRO A CA 1
ATOM 3781 C C . PRO A 1 495 ? -11.298 -1.358 -5.112 1.00 84.75 495 PRO A C 1
ATOM 3783 O O . PRO A 1 495 ? -11.591 -1.412 -6.306 1.00 84.75 495 PRO A O 1
ATOM 3786 N N . GLY A 1 496 ? -12.220 -1.311 -4.151 1.00 79.38 496 GLY A N 1
ATOM 3787 C CA . GLY A 1 496 ? -13.658 -1.306 -4.404 1.00 79.38 496 GLY A CA 1
ATOM 3788 C C . GLY A 1 496 ? -14.336 -2.681 -4.308 1.00 79.38 496 GLY A C 1
ATOM 3789 O O . GLY A 1 496 ? -13.691 -3.709 -4.078 1.00 79.38 496 GLY A O 1
ATOM 3790 N N . PRO A 1 497 ? -15.673 -2.709 -4.466 1.00 78.88 497 PRO A N 1
ATOM 3791 C CA . PRO A 1 497 ? -16.493 -3.893 -4.192 1.00 78.88 497 PRO A CA 1
ATOM 3792 C C . PRO A 1 497 ? -16.298 -5.015 -5.218 1.00 78.88 497 PRO A C 1
ATOM 3794 O O . PRO A 1 497 ? -16.563 -6.182 -4.924 1.00 78.88 497 PRO A O 1
ATOM 3797 N N . THR A 1 498 ? -15.807 -4.677 -6.410 1.00 87.31 498 THR A N 1
ATOM 3798 C CA . THR A 1 498 ? -15.549 -5.595 -7.520 1.00 87.31 498 THR A CA 1
ATOM 3799 C C . THR A 1 498 ? -14.152 -5.372 -8.070 1.00 87.31 498 THR A C 1
ATOM 3801 O O . THR A 1 498 ? -13.649 -4.255 -8.051 1.00 87.31 498 THR A O 1
ATOM 3804 N N . TYR A 1 499 ? -13.548 -6.420 -8.624 1.00 89.06 499 TYR A N 1
ATOM 3805 C CA . TYR A 1 499 ? -12.229 -6.307 -9.235 1.00 89.06 499 TYR A CA 1
ATOM 3806 C C . TYR A 1 499 ? -12.263 -5.481 -10.527 1.00 89.06 499 TYR A C 1
ATOM 3808 O O . TYR A 1 499 ? -12.881 -5.900 -11.507 1.00 89.06 499 TYR A O 1
ATOM 3816 N N . ASP A 1 500 ? -11.531 -4.371 -10.548 1.00 86.81 500 ASP A N 1
ATOM 3817 C CA . ASP A 1 500 ? -11.287 -3.550 -11.735 1.00 86.81 500 ASP A CA 1
ATOM 3818 C C . ASP A 1 500 ? -9.797 -3.604 -12.108 1.00 86.81 500 ASP A C 1
ATOM 3820 O O . ASP A 1 500 ? -8.932 -3.161 -11.345 1.00 86.81 500 ASP A O 1
ATOM 3824 N N . ALA A 1 501 ? -9.494 -4.145 -13.292 1.00 85.56 501 ALA A N 1
ATOM 3825 C CA . ALA A 1 501 ? -8.124 -4.254 -13.796 1.00 85.56 501 ALA A CA 1
ATOM 3826 C C . ALA A 1 501 ? -7.485 -2.883 -14.082 1.00 85.56 501 ALA A C 1
ATOM 3828 O O . ALA A 1 501 ? -6.266 -2.754 -14.060 1.00 85.56 501 ALA A O 1
ATOM 3829 N N . SER A 1 502 ? -8.278 -1.833 -14.312 1.00 82.62 502 SER A N 1
ATOM 3830 C CA . SER A 1 502 ? -7.754 -0.474 -14.481 1.00 82.62 502 SER A CA 1
ATOM 3831 C C . SER A 1 502 ? -7.270 0.129 -13.159 1.00 82.62 502 SER A C 1
ATOM 3833 O O . SER A 1 502 ? -6.380 0.980 -13.153 1.00 82.62 502 SER A O 1
ATOM 3835 N N . LEU A 1 503 ? -7.804 -0.336 -12.029 1.00 84.06 503 LEU A N 1
ATOM 3836 C CA . LEU A 1 503 ? -7.441 0.135 -10.694 1.00 84.06 503 LEU A CA 1
ATOM 3837 C C . LEU A 1 503 ? -6.480 -0.814 -9.972 1.00 84.06 503 LEU A C 1
ATOM 3839 O O . LEU A 1 503 ? -6.188 -0.622 -8.797 1.00 84.06 503 LEU A O 1
ATOM 3843 N N . GLU A 1 504 ? -5.964 -1.840 -10.644 1.00 88.56 504 GLU A N 1
ATOM 3844 C CA . GLU A 1 504 ? -5.125 -2.823 -9.975 1.00 88.56 504 GLU A CA 1
ATOM 3845 C C . GLU A 1 504 ? -3.717 -2.281 -9.649 1.00 88.56 504 GLU A C 1
ATOM 3847 O O . GLU A 1 504 ? -3.115 -1.452 -10.356 1.00 88.56 504 GLU A O 1
ATOM 3852 N N . VAL A 1 505 ? -3.172 -2.780 -8.544 1.00 85.00 505 VAL A N 1
ATOM 3853 C CA . VAL A 1 505 ? -1.803 -2.535 -8.087 1.00 85.00 505 VAL A CA 1
ATOM 3854 C C . VAL A 1 505 ? -1.167 -3.853 -7.670 1.00 85.00 505 VAL A C 1
ATOM 3856 O O . VAL A 1 505 ? -1.834 -4.763 -7.175 1.00 85.00 505 VAL A O 1
ATOM 3859 N N . VAL A 1 506 ? 0.143 -3.958 -7.863 1.00 86.81 506 VAL A N 1
ATOM 3860 C CA . VAL A 1 506 ? 0.913 -5.119 -7.411 1.00 86.81 506 VAL A CA 1
ATOM 3861 C C . VAL A 1 506 ? 1.164 -4.995 -5.920 1.00 86.81 506 VAL A C 1
ATOM 3863 O O . VAL A 1 506 ? 1.677 -3.975 -5.466 1.00 86.81 506 VAL A O 1
ATOM 3866 N N . ILE A 1 507 ? 0.836 -6.049 -5.177 1.00 86.88 507 ILE A N 1
ATOM 3867 C CA . ILE A 1 507 ? 1.065 -6.123 -3.729 1.00 86.88 507 ILE A CA 1
ATOM 3868 C C . ILE A 1 507 ? 2.122 -7.162 -3.354 1.00 86.88 507 ILE A C 1
ATOM 3870 O O . ILE A 1 507 ? 2.614 -7.158 -2.229 1.00 86.88 507 ILE A O 1
ATOM 3874 N N . GLY A 1 508 ? 2.512 -8.031 -4.289 1.00 85.69 508 GLY A N 1
ATOM 3875 C CA . GLY A 1 508 ? 3.607 -8.966 -4.075 1.00 85.69 508 GLY A CA 1
ATOM 3876 C C . GLY A 1 508 ? 3.940 -9.811 -5.295 1.00 85.69 508 GLY A C 1
ATOM 3877 O O . GLY A 1 508 ? 3.113 -10.008 -6.181 1.00 85.69 508 GLY A O 1
ATOM 3878 N N . ASN A 1 509 ? 5.164 -10.337 -5.307 1.00 88.31 509 ASN A N 1
ATOM 3879 C CA . ASN A 1 509 ? 5.662 -11.258 -6.324 1.00 88.31 509 ASN A CA 1
ATOM 3880 C C . ASN A 1 509 ? 6.072 -12.569 -5.653 1.00 88.31 509 ASN A C 1
ATOM 3882 O O . ASN A 1 509 ? 6.745 -12.555 -4.620 1.00 88.31 509 ASN A O 1
ATOM 3886 N N . VAL A 1 510 ? 5.702 -13.698 -6.250 1.00 87.94 510 VAL A N 1
ATOM 3887 C CA . VAL A 1 510 ? 6.009 -15.036 -5.743 1.00 87.94 510 VAL A CA 1
ATOM 3888 C C . VAL A 1 510 ? 6.773 -15.813 -6.808 1.00 87.94 510 VAL A C 1
ATOM 3890 O O . VAL A 1 510 ? 6.321 -15.979 -7.939 1.00 87.94 510 VAL A O 1
ATOM 3893 N N . ALA A 1 511 ? 7.968 -16.279 -6.445 1.00 87.69 511 ALA A N 1
ATOM 3894 C CA . ALA A 1 511 ? 8.823 -17.032 -7.355 1.00 87.69 511 ALA A CA 1
ATOM 3895 C C . ALA A 1 511 ? 8.206 -18.407 -7.690 1.00 87.69 511 ALA A C 1
ATOM 3897 O O . ALA A 1 511 ? 7.545 -18.990 -6.828 1.00 87.69 511 ALA A O 1
ATOM 3898 N N . PRO A 1 512 ? 8.497 -18.995 -8.864 1.00 87.06 512 PRO A N 1
ATOM 3899 C CA . PRO A 1 512 ? 7.956 -20.299 -9.267 1.00 87.06 512 PRO A CA 1
ATOM 3900 C C . PRO A 1 512 ? 8.234 -21.431 -8.270 1.00 87.06 512 PRO A C 1
ATOM 3902 O O . PRO A 1 512 ? 7.440 -22.355 -8.121 1.00 87.06 512 PRO A O 1
ATOM 3905 N N . THR A 1 513 ? 9.371 -21.346 -7.575 1.00 84.94 513 THR A N 1
ATOM 3906 C CA . THR A 1 513 ? 9.833 -22.339 -6.598 1.00 84.94 513 THR A CA 1
ATOM 3907 C C . THR A 1 513 ? 9.352 -22.069 -5.173 1.00 84.94 513 THR A C 1
ATOM 3909 O O . THR A 1 513 ? 9.653 -22.857 -4.280 1.00 84.94 513 THR A O 1
ATOM 3912 N N . ALA A 1 514 ? 8.710 -20.927 -4.920 1.00 86.19 514 ALA A N 1
ATOM 3913 C CA . ALA A 1 514 ? 8.212 -20.584 -3.595 1.00 86.19 514 ALA A CA 1
ATOM 3914 C C . ALA A 1 514 ? 6.906 -21.330 -3.295 1.00 86.19 514 ALA A C 1
ATOM 3916 O O . ALA A 1 514 ? 6.228 -21.841 -4.191 1.00 86.19 514 ALA A O 1
ATOM 3917 N N . THR A 1 515 ? 6.541 -21.381 -2.015 1.00 89.44 515 THR A N 1
ATOM 3918 C CA . THR A 1 515 ? 5.214 -21.844 -1.610 1.00 89.44 515 THR A CA 1
ATOM 3919 C C . THR A 1 515 ? 4.160 -20.975 -2.295 1.00 89.44 515 THR A C 1
ATOM 3921 O O . THR A 1 515 ? 4.266 -19.750 -2.278 1.00 89.44 515 THR A O 1
ATOM 3924 N N . ARG A 1 516 ? 3.151 -21.608 -2.904 1.00 93.44 516 ARG A N 1
ATOM 3925 C CA . ARG A 1 516 ? 2.043 -20.946 -3.618 1.00 93.44 516 ARG A CA 1
ATOM 3926 C C . ARG A 1 516 ? 1.015 -20.408 -2.627 1.00 93.44 516 ARG A C 1
ATOM 3928 O O . ARG A 1 516 ? -0.134 -20.839 -2.585 1.00 93.44 516 ARG A O 1
ATOM 3935 N N . GLU A 1 517 ? 1.501 -19.532 -1.764 1.00 92.88 517 GLU A N 1
ATOM 3936 C CA . GLU A 1 517 ? 0.755 -18.887 -0.704 1.00 92.88 517 GLU A CA 1
ATOM 3937 C C . GLU A 1 517 ? 1.167 -17.421 -0.625 1.00 92.88 517 GLU A C 1
ATOM 3939 O O . GLU A 1 517 ? 2.351 -17.088 -0.715 1.00 92.88 517 GLU A O 1
ATOM 3944 N N . PHE A 1 518 ? 0.184 -16.548 -0.432 1.00 93.69 518 PHE A N 1
ATOM 3945 C CA . PHE A 1 518 ? 0.411 -15.131 -0.199 1.00 93.69 518 PHE A CA 1
ATOM 3946 C C . PHE A 1 518 ? -0.498 -14.628 0.920 1.00 93.69 518 PHE A C 1
ATOM 3948 O O . PHE A 1 518 ? -1.714 -14.811 0.865 1.00 93.69 518 PHE A O 1
ATOM 3955 N N . LEU A 1 519 ? 0.098 -14.003 1.936 1.00 93.00 519 LEU A N 1
ATOM 3956 C CA . LEU A 1 519 ? -0.614 -13.419 3.071 1.00 93.00 519 LEU A CA 1
ATOM 3957 C C . LEU A 1 519 ? -0.659 -11.900 2.926 1.00 93.00 519 LEU A C 1
ATOM 3959 O O . LEU A 1 519 ? 0.355 -11.275 2.617 1.00 93.00 519 LEU A O 1
ATOM 3963 N N . THR A 1 520 ? -1.822 -11.298 3.160 1.00 90.12 520 THR A N 1
ATOM 3964 C CA . THR A 1 520 ? -1.995 -9.849 3.030 1.00 90.12 520 THR A CA 1
ATOM 3965 C C . THR A 1 520 ? -3.083 -9.301 3.942 1.00 90.12 520 THR A C 1
ATOM 3967 O O . THR A 1 520 ? -4.087 -9.955 4.204 1.00 90.12 520 THR A O 1
ATOM 3970 N N . THR A 1 521 ? -2.894 -8.074 4.417 1.00 87.62 521 THR A N 1
ATOM 3971 C CA . THR A 1 521 ? -3.924 -7.274 5.099 1.00 87.62 521 THR A CA 1
ATOM 3972 C C . THR A 1 521 ? -4.580 -6.261 4.159 1.00 87.62 521 THR A C 1
ATOM 3974 O O . THR A 1 521 ? -5.415 -5.471 4.596 1.00 87.62 521 THR A O 1
ATOM 3977 N N . GLN A 1 522 ? -4.187 -6.236 2.880 1.00 86.00 522 GLN A N 1
ATOM 3978 C CA . GLN A 1 522 ? -4.558 -5.159 1.972 1.00 86.00 522 GLN A CA 1
ATOM 3979 C C . GLN A 1 522 ? -6.074 -5.107 1.759 1.00 86.00 522 GLN A C 1
ATOM 3981 O O . GLN A 1 522 ? -6.665 -6.077 1.295 1.00 86.00 522 GLN A O 1
ATOM 3986 N N . GLY A 1 523 ? -6.681 -3.971 2.126 1.00 82.69 523 GLY A N 1
ATOM 3987 C CA . GLY A 1 523 ? -8.131 -3.756 2.096 1.00 82.69 523 GLY A CA 1
ATOM 3988 C C . GLY A 1 523 ? -8.943 -4.742 2.957 1.00 82.69 523 GLY A C 1
ATOM 3989 O O . GLY A 1 523 ? -10.100 -5.013 2.647 1.00 82.69 523 GLY A O 1
ATOM 3990 N N . LEU A 1 524 ? -8.327 -5.323 3.994 1.00 85.31 524 LEU A N 1
ATOM 3991 C CA . LEU A 1 524 ? -8.943 -6.243 4.964 1.00 85.31 524 LEU A CA 1
ATOM 3992 C C . LEU A 1 524 ? -8.673 -5.763 6.405 1.00 85.31 524 LEU A C 1
ATOM 3994 O O . LEU A 1 524 ? -8.208 -6.509 7.275 1.00 85.31 524 LEU A O 1
ATOM 3998 N N . LEU A 1 525 ? -8.890 -4.475 6.652 1.00 78.81 525 LEU A N 1
ATOM 3999 C CA . LEU A 1 525 ? -8.428 -3.751 7.838 1.00 78.81 525 LEU A CA 1
ATOM 4000 C C . LEU A 1 525 ? -9.446 -3.747 8.978 1.00 78.81 525 LEU A C 1
ATOM 4002 O O . LEU A 1 525 ? -9.047 -3.732 10.148 1.00 78.81 525 LEU A O 1
ATOM 4006 N N . THR A 1 526 ? -10.728 -3.854 8.656 1.00 71.25 526 THR A N 1
ATOM 4007 C CA . THR A 1 526 ? -11.849 -3.944 9.593 1.00 71.25 526 THR A CA 1
ATOM 4008 C C . THR A 1 526 ? -12.716 -5.174 9.331 1.00 71.25 526 THR A C 1
ATOM 4010 O O . THR A 1 526 ? -12.694 -5.750 8.246 1.00 71.25 526 THR A O 1
ATOM 4013 N N . SER A 1 527 ? -13.424 -5.646 10.362 1.00 75.81 527 SER A N 1
ATOM 4014 C CA . SER A 1 527 ? -14.433 -6.703 10.191 1.00 75.81 527 SER A CA 1
ATOM 4015 C C . SER A 1 527 ? -15.520 -6.210 9.233 1.00 75.81 527 SER A C 1
ATOM 4017 O O . SER A 1 527 ? -15.843 -5.023 9.215 1.00 75.81 527 SER A O 1
ATOM 4019 N N . GLY A 1 528 ? -16.005 -7.101 8.372 1.00 77.94 528 GLY A N 1
ATOM 4020 C CA . GLY A 1 528 ? -16.905 -6.765 7.271 1.00 77.94 528 GLY A CA 1
ATOM 4021 C C . GLY A 1 528 ? -16.200 -6.269 6.005 1.00 77.94 528 GLY A C 1
ATOM 4022 O O . GLY A 1 528 ? -16.839 -6.225 4.952 1.00 77.94 528 GLY A O 1
ATOM 4023 N N . ASP A 1 529 ? -14.898 -5.958 6.056 1.00 83.25 529 ASP A N 1
ATOM 4024 C CA . ASP A 1 529 ? -14.156 -5.553 4.865 1.00 83.25 529 ASP A CA 1
ATOM 4025 C C . ASP A 1 529 ? -14.138 -6.663 3.825 1.00 83.25 529 ASP A C 1
ATOM 4027 O O . ASP A 1 529 ? -13.955 -7.852 4.111 1.00 83.25 529 ASP A O 1
ATOM 4031 N N . VAL A 1 530 ? -14.255 -6.234 2.578 1.00 87.31 530 VAL A N 1
ATOM 4032 C CA . VAL A 1 530 ? -14.210 -7.090 1.409 1.00 87.31 530 VAL A CA 1
ATOM 4033 C C . VAL A 1 530 ? -13.113 -6.583 0.494 1.00 87.31 530 VAL A C 1
ATOM 4035 O O . VAL A 1 530 ? -13.142 -5.429 0.074 1.00 87.31 530 VAL A O 1
ATOM 4038 N N . SER A 1 531 ? -12.191 -7.468 0.123 1.00 90.94 531 SER A N 1
ATOM 4039 C CA . SER A 1 531 ? -11.152 -7.159 -0.856 1.00 90.94 531 SER A CA 1
ATOM 4040 C C . SER A 1 531 ? -11.076 -8.162 -1.988 1.00 90.94 531 SER A C 1
ATOM 4042 O O . SER A 1 531 ? -11.369 -9.350 -1.829 1.00 90.94 531 SER A O 1
ATOM 4044 N N . ASN A 1 532 ? -10.652 -7.650 -3.142 1.00 94.19 532 ASN A N 1
ATOM 4045 C CA . ASN A 1 532 ? -10.600 -8.372 -4.400 1.00 94.19 532 ASN A CA 1
ATOM 4046 C C . ASN A 1 532 ? -9.158 -8.495 -4.899 1.00 94.19 532 ASN A C 1
ATOM 4048 O O . ASN A 1 532 ? -8.418 -7.513 -4.989 1.00 94.19 532 ASN A O 1
ATOM 4052 N N . PHE A 1 533 ? -8.781 -9.709 -5.285 1.00 95.44 533 PHE A N 1
ATOM 4053 C CA . PHE A 1 533 ? -7.424 -10.044 -5.692 1.00 95.44 533 PHE A CA 1
ATOM 4054 C C . PHE A 1 533 ? -7.409 -10.918 -6.943 1.00 95.44 533 PHE A C 1
ATOM 4056 O O . PHE A 1 533 ? -8.360 -11.650 -7.222 1.00 95.44 533 PHE A O 1
ATOM 4063 N N . LYS A 1 534 ? -6.283 -10.887 -7.656 1.00 95.50 534 LYS A N 1
ATOM 4064 C CA . LYS A 1 534 ? -5.932 -11.870 -8.683 1.00 95.50 534 LYS A CA 1
ATOM 4065 C C . LYS A 1 534 ? -4.456 -12.214 -8.609 1.00 95.50 534 LYS A C 1
ATOM 4067 O O . LYS A 1 534 ? -3.614 -11.369 -8.316 1.00 95.50 534 LYS A O 1
ATOM 4072 N N . VAL A 1 535 ? -4.153 -13.459 -8.941 1.00 95.38 535 VAL A N 1
ATOM 4073 C CA . VAL A 1 535 ? -2.796 -13.939 -9.211 1.00 95.38 535 VAL A CA 1
ATOM 4074 C C . VAL A 1 535 ? -2.588 -13.972 -10.720 1.00 95.38 535 VAL A C 1
ATOM 4076 O O . VAL A 1 535 ? -3.385 -14.585 -11.432 1.00 95.38 535 VAL A O 1
ATOM 4079 N N . TYR A 1 536 ? -1.543 -13.311 -11.203 1.00 93.00 536 TYR A N 1
ATOM 4080 C CA . TYR A 1 536 ? -1.135 -13.309 -12.602 1.00 93.00 536 TYR A CA 1
ATOM 4081 C C . TYR A 1 536 ? 0.044 -14.250 -12.806 1.00 93.00 536 TYR A C 1
ATOM 4083 O O . TYR A 1 536 ? 1.040 -14.185 -12.086 1.00 93.00 536 TYR A O 1
ATOM 4091 N N . VAL A 1 537 ? -0.065 -15.104 -13.817 1.00 92.62 537 VAL A N 1
ATOM 4092 C CA . VAL A 1 537 ? 1.048 -15.892 -14.342 1.00 92.62 537 VAL A CA 1
ATOM 4093 C C . VAL A 1 537 ? 1.818 -15.007 -15.306 1.00 92.62 537 VAL A C 1
ATOM 4095 O O . VAL A 1 537 ? 1.227 -14.536 -16.276 1.00 92.62 537 VAL A O 1
ATOM 4098 N N . LYS A 1 538 ? 3.111 -14.780 -15.061 1.00 87.69 538 LYS A N 1
ATOM 4099 C CA . LYS A 1 538 ? 3.977 -14.018 -15.968 1.00 87.69 538 LYS A CA 1
ATOM 4100 C C . LYS A 1 538 ? 5.036 -14.926 -16.554 1.00 87.69 538 LYS A C 1
ATOM 4102 O O . LYS A 1 538 ? 5.724 -15.647 -15.833 1.00 87.69 538 LYS A O 1
ATOM 4107 N N . THR A 1 539 ? 5.157 -14.884 -17.869 1.00 87.75 539 THR A N 1
ATOM 4108 C CA . THR A 1 539 ? 6.160 -15.644 -18.612 1.00 87.75 539 THR A CA 1
ATOM 4109 C C . THR A 1 539 ? 7.406 -14.809 -18.852 1.00 87.75 539 THR A C 1
ATOM 4111 O O . THR A 1 539 ? 7.374 -13.577 -18.863 1.00 87.75 539 THR A O 1
ATOM 4114 N N . THR A 1 540 ? 8.515 -15.481 -19.141 1.00 81.81 540 THR A N 1
ATOM 4115 C CA . THR A 1 540 ? 9.769 -14.811 -19.491 1.00 81.81 540 THR A CA 1
ATOM 4116 C C . THR A 1 540 ? 9.708 -14.081 -20.842 1.00 81.81 540 THR A C 1
ATOM 4118 O O . THR A 1 540 ? 10.637 -13.348 -21.175 1.00 81.81 540 THR A O 1
ATOM 4121 N N . THR A 1 541 ? 8.655 -14.287 -21.642 1.00 78.62 541 THR A N 1
ATOM 4122 C CA . THR A 1 541 ? 8.388 -13.554 -22.894 1.00 78.62 541 THR A CA 1
ATOM 4123 C C . THR A 1 541 ? 7.579 -12.269 -22.671 1.00 78.62 541 THR A C 1
ATOM 4125 O O . THR A 1 541 ? 7.405 -11.480 -23.600 1.00 78.62 541 THR A O 1
ATOM 4128 N N . GLY A 1 542 ? 7.122 -12.027 -21.436 1.00 78.00 542 GLY A N 1
ATOM 4129 C CA . GLY A 1 542 ? 6.283 -10.887 -21.068 1.00 78.00 542 GLY A CA 1
ATOM 4130 C C . GLY A 1 542 ? 4.786 -11.130 -21.263 1.00 78.00 542 GLY A C 1
ATOM 4131 O O . GLY A 1 542 ? 3.994 -10.249 -20.949 1.00 78.00 542 GLY A O 1
ATOM 4132 N N . ASN A 1 543 ? 4.373 -12.307 -21.745 1.00 86.31 543 ASN A N 1
ATOM 4133 C CA . ASN A 1 543 ? 2.962 -12.678 -21.787 1.00 86.31 543 ASN A CA 1
ATOM 4134 C C . ASN A 1 543 ? 2.449 -12.955 -20.372 1.00 86.31 543 ASN A C 1
ATOM 4136 O O . ASN A 1 543 ? 3.126 -13.623 -19.580 1.00 86.31 543 ASN A O 1
ATOM 4140 N N . GLU A 1 544 ? 1.248 -12.467 -20.064 1.00 90.81 544 GLU A N 1
ATOM 4141 C CA . GLU A 1 544 ? 0.632 -12.651 -18.754 1.00 90.81 544 GLU A CA 1
ATOM 4142 C C . GLU A 1 544 ? -0.844 -13.033 -18.836 1.00 90.81 544 GLU A C 1
ATOM 4144 O O . GLU A 1 544 ? -1.549 -12.682 -19.784 1.00 90.81 544 GLU A O 1
ATOM 4149 N N . ARG A 1 545 ? -1.317 -13.749 -17.813 1.00 91.81 545 ARG A N 1
ATOM 4150 C CA . ARG A 1 545 ? -2.732 -14.093 -17.661 1.00 91.81 545 ARG A CA 1
ATOM 4151 C C . ARG A 1 545 ? -3.142 -14.095 -16.196 1.00 91.81 545 ARG A C 1
ATOM 4153 O O . ARG A 1 545 ? -2.500 -14.734 -15.363 1.00 91.81 545 ARG A O 1
ATOM 4160 N N . GLY A 1 546 ? -4.227 -13.384 -15.901 1.00 92.19 546 GLY A N 1
ATOM 4161 C CA . GLY A 1 546 ? -4.840 -13.347 -14.577 1.00 92.19 546 GLY A CA 1
ATOM 4162 C C . GLY A 1 546 ? -5.728 -14.563 -14.312 1.00 92.19 546 GLY A C 1
ATOM 4163 O O . GLY A 1 546 ? -6.422 -15.046 -15.206 1.00 92.19 546 GLY A O 1
ATOM 4164 N N . SER A 1 547 ? -5.716 -15.018 -13.066 1.00 95.69 547 SER A N 1
ATOM 4165 C CA . SER A 1 547 ? -6.639 -16.013 -12.502 1.00 95.69 547 SER A CA 1
ATOM 4166 C C . SER A 1 547 ? -8.088 -15.508 -12.405 1.00 95.69 547 SER A C 1
ATOM 4168 O O . SER A 1 547 ? -8.416 -14.364 -12.754 1.00 95.69 547 SER A O 1
ATOM 4170 N N . ASN A 1 548 ? -8.975 -16.374 -11.907 1.00 96.06 548 ASN A N 1
ATOM 4171 C CA . ASN A 1 548 ? -10.290 -15.970 -11.413 1.00 96.06 548 ASN A CA 1
ATOM 4172 C C . ASN A 1 548 ? -10.164 -14.896 -10.317 1.00 96.06 548 ASN A C 1
ATOM 4174 O O . ASN A 1 548 ? -9.183 -14.845 -9.579 1.00 96.06 548 ASN A O 1
ATOM 4178 N N . THR A 1 549 ? -11.177 -14.035 -10.196 1.00 96.50 549 THR A N 1
ATOM 4179 C CA . THR A 1 549 ? -11.229 -13.059 -9.101 1.00 96.50 549 THR A CA 1
ATOM 4180 C C . THR A 1 549 ? -11.393 -13.784 -7.770 1.00 96.50 549 THR A C 1
ATOM 4182 O O . THR A 1 549 ? -12.322 -14.574 -7.600 1.00 96.50 549 THR A O 1
ATOM 4185 N N . VAL A 1 550 ? -10.512 -13.479 -6.821 1.00 96.50 550 VAL A N 1
ATOM 4186 C CA . VAL A 1 550 ? -10.561 -13.985 -5.452 1.00 96.50 550 VAL A CA 1
ATOM 4187 C C . VAL A 1 550 ? -11.092 -12.885 -4.546 1.00 96.50 550 VAL A C 1
ATOM 4189 O O . VAL A 1 550 ? -10.439 -11.858 -4.357 1.00 96.50 550 VAL A O 1
ATOM 4192 N N . LYS A 1 551 ? -12.278 -13.110 -3.984 1.00 95.88 551 LYS A N 1
ATOM 4193 C CA . LYS A 1 551 ? -12.904 -12.232 -2.996 1.00 95.88 551 LYS A CA 1
ATOM 4194 C C . LYS A 1 551 ? -12.620 -12.782 -1.604 1.00 95.88 551 LYS A C 1
ATOM 4196 O O . LYS A 1 551 ? -12.954 -13.930 -1.325 1.00 95.88 551 LYS A O 1
ATOM 4201 N N . ILE A 1 552 ? -12.017 -11.975 -0.740 1.00 93.81 552 ILE A N 1
ATOM 4202 C CA . ILE A 1 552 ? -11.815 -12.313 0.671 1.00 93.81 552 ILE A CA 1
ATOM 4203 C C . ILE A 1 552 ? -12.648 -11.344 1.498 1.00 93.81 552 ILE A C 1
ATOM 4205 O O . ILE A 1 552 ? -12.577 -10.135 1.288 1.00 93.81 552 ILE A O 1
ATOM 4209 N N . THR A 1 553 ? -13.421 -11.890 2.431 1.00 90.88 553 THR A N 1
ATOM 4210 C CA . THR A 1 553 ? -14.131 -11.118 3.448 1.00 90.88 553 THR A CA 1
ATOM 4211 C C . THR A 1 553 ? -13.444 -11.346 4.779 1.00 90.88 553 THR A C 1
ATOM 4213 O O . THR A 1 553 ? -13.193 -12.494 5.159 1.00 90.88 553 THR A O 1
ATOM 4216 N N . ARG A 1 554 ? -13.126 -10.261 5.479 1.00 87.75 554 ARG A N 1
ATOM 4217 C CA . ARG A 1 554 ? -12.723 -10.342 6.875 1.00 87.75 554 ARG A CA 1
ATOM 4218 C C . ARG A 1 554 ? -13.992 -10.497 7.725 1.00 87.75 554 ARG A C 1
ATOM 4220 O O . ARG A 1 554 ? -14.845 -9.614 7.644 1.00 87.75 554 ARG A O 1
ATOM 4227 N N . PRO A 1 555 ? -14.141 -11.604 8.473 1.00 81.44 555 PRO A N 1
ATOM 4228 C CA . PRO A 1 555 ? -15.303 -11.828 9.319 1.00 81.44 555 PRO A CA 1
ATOM 4229 C C . PRO A 1 555 ? -15.393 -10.798 10.440 1.00 81.44 555 PRO A C 1
ATOM 4231 O O . PRO A 1 555 ? -14.362 -10.180 10.808 1.00 81.44 555 PRO A O 1
#

Sequence (555 aa):
MRTTCSTNGPRNCEGKTNCNLRQRFSDFVARCVNWFRSRFTRRASLWALAAWLALGATGGHALAQDQSGLTAMLVTMKVVPLADGKERLVHAVEVRPGEVVQYVATYRNAFAAGIRDLQPALPIPAGMQFVPGSATPQPTHASLDGRVFEPVPLTRLVKLADGSVRTQAVPASEYRALRWSLGDLAGGASTNVTARARLLLRGWWKVDSKSESKSCSQLTFNSFKSMPISGASSYIHTLNDFLPHWEQVNTSLGAGGPLVLRNPNGPTRPTINRAALVTMRDDLQAKHTDITGQMNNVQIAAATLKTMKEALHLRGGQFNDAERSDLAGTAYVEALPMLPSPGDGQEVFVEPMDDIATLWPKVNAAAGIPGFTPPLLLLGAYPVADFATALGLLKGQFETVRKEDFLVSFKIKERNKMQDAIYPVLKAYRQAVLTKFAANDPLVLSLPKLTPEPGSTPDPVTANGTWNAPSTQGKLTWDASIAPDLDQYEVRWSPGPTYDASLEVVIGNVAPTATREFLTTQGLLTSGDVSNFKVYVKTTTGNERGSNTVKITRP

pLDDT: mean 75.33, std 22.23, range [20.75, 97.12]

Radius of gyration: 32.07 Å; chains: 1; bounding box: 98×61×88 Å

Secondary structure (DSSP, 8-state):
--------------------TTHHHHHHHHHHHHHHHTSS-S---S-------S------------SSSEEEEEEEEEEEE-TTS-EEEEE-S---TT-EEEEEEEEEE-SSSPBPS---EEE--TTEEE-TT--BSSSEEEESSSS--EESSPEEEEE-TTS-EEEEEPPGGG--EEEE----B-TT-EEEEEEEEEEPP---------------S-------------STTHHHHHHHHHHHHHHHHHHHHGGG-S--EEPTT-SS-PEE-HHHHHHHHHHHHHHHHHHHHHHHHHHHHHHHHHHHHHHHHHHHHHHHHHHHHHTTTSHHHHTPPPPPPTTS-HHHHHHHHHHHHHHHHHHHT----TT--SSP-BTTTB-HHHHHHHHHHHHHHHHHHHHHHHHHHHHHHHHHHHHHHHHHHHHHHHHHHHHHS-TTSHHHHTPPPSSPPSS-PPPPPPEEEEEETTTTEEEEEEPPP--TTEEEEEEEEE-SSS--GGG-EEEEEE-TTS-SEEEE-TT--STT-EEEEEEEEEETTS-EEE---EEEE--

Foldseek 3Di:
DDDDDDDDDDDDDDDDDDDDPPVVVVVVVVVVVVVVVPPPPDDDDDDDDDDDDDDDLDDLDQPQPPDAQKGKHKFKWWWDQDPVRDTDTHGPSDADAQTKIKIKIKIWRQAQAKDFFDKDKDFDDQQKFWDPPQKPDDDKWWDLVSPDTHTPQDWDWDQDPVRDTDIDGDGSNSTTMMIDGPGMAHHRGMDMMMTMIGGHDPDDDDDPDDDDPDDPDDPDPPPPLFFAPLALVCLLSNLVLVLVLQVVVQVVCVVVHRDWAAQPPDPDDDIDGSVNSVVLSVVLVVLLVVLVVLLVQLLVLLVVLLVLLVVLLVVLVQLLVCCCPQVPPDVLNVQQDDADDSQDDPVRHLVNLVSSLVSQVVQQVDPDRPRDDDDDAGPPRHHSVVSVVSSVVSVVSVVSSVVSLVVSQVSLVVSVVSVVSVLVVLVRVLVSSPVVDPCPDPSNVSRRHHHFDPDDQFDAWAKEWEQDPVVRWIKIATDQTPDPQFAWKWKWWADDPDDDSSRIDTPDIGGNPGHRMDTHCRQVNGAQTKIKMWIWTAGSRNRIDTHPIYIYGRD